Protein AF-F8KWS0-F1 (afdb_monomer_lite)

pLDDT: mean 73.49, std 13.15, range [35.06, 92.56]

Sequence (414 aa):
MTIKFDFSDGNFQSNLVKAAKDPKFVMTTKFGVRKKDGRLKGCIIYVLNLVLKPFRRSIASTNAEKSLATAQKTIESAREIFSDLQNFRNMHKILERTIFLARIDQAEKEKMMAILNSKIFPSEAFLEDAQENLKNLETINSIQPASELEKNEIKGKVANIFRFLDSIDSAIIHSHLNELAEAVGKYGSISMVNEVFKRINTEPSSKHFIFVKAAISGTFLSKNKEILNAIQQDVRSLANGEFLFHAAIVYIALENELDLSDDFFNFAFDFCKPTLQRDDNEVSGLFFLMDCPINKYSLAFAEKFLTRFPHLVNHPINHVHPILLAIANNSVALIELFLEKGANPNIQIPKLKLIQLVLKDPLLYPIAERLIKADTSKQTWLDAGLIEVSEKETISLEKVLERFKATYPLPASI

Structure (mmCIF, N/CA/C/O backbone):
data_AF-F8KWS0-F1
#
_entry.id   AF-F8KWS0-F1
#
loop_
_atom_site.group_PDB
_atom_site.id
_atom_site.type_symbol
_atom_site.label_atom_id
_atom_site.label_alt_id
_atom_site.label_comp_id
_atom_site.label_asym_id
_atom_site.label_entity_id
_atom_site.label_seq_id
_atom_site.pdbx_PDB_ins_code
_atom_site.Cartn_x
_atom_site.Cartn_y
_atom_site.Cartn_z
_atom_site.occupancy
_atom_site.B_iso_or_equiv
_atom_site.auth_seq_id
_atom_site.auth_comp_id
_atom_site.auth_asym_id
_atom_site.auth_atom_id
_atom_site.pdbx_PDB_model_num
ATOM 1 N N . MET A 1 1 ? 3.584 -13.992 39.689 1.00 39.75 1 MET A N 1
ATOM 2 C CA . MET A 1 1 ? 3.547 -13.120 40.882 1.00 39.75 1 MET A CA 1
ATOM 3 C C . MET A 1 1 ? 2.334 -12.216 40.749 1.00 39.75 1 MET A C 1
ATOM 5 O O . MET A 1 1 ? 2.262 -11.473 39.780 1.00 39.75 1 MET A O 1
ATOM 9 N N . THR A 1 2 ? 1.345 -12.374 41.624 1.00 46.41 2 THR A N 1
ATOM 10 C CA . THR A 1 2 ? 0.104 -11.588 41.604 1.00 46.41 2 THR A CA 1
ATOM 11 C C . THR A 1 2 ? 0.316 -10.349 42.458 1.00 46.41 2 THR A C 1
ATOM 13 O O . THR A 1 2 ? 0.573 -10.487 43.655 1.00 46.41 2 THR A O 1
ATOM 16 N N . ILE A 1 3 ? 0.248 -9.162 41.861 1.00 44.44 3 ILE A N 1
ATOM 17 C CA . ILE A 1 3 ? 0.405 -7.912 42.606 1.00 44.44 3 ILE A CA 1
ATOM 18 C C . ILE A 1 3 ? -0.952 -7.582 43.226 1.00 44.44 3 ILE A C 1
ATOM 20 O O . ILE A 1 3 ? -1.945 -7.373 42.528 1.00 44.44 3 ILE A O 1
ATOM 24 N N . LYS A 1 4 ? -1.001 -7.619 44.561 1.00 55.81 4 LYS A N 1
ATOM 25 C CA . LYS A 1 4 ? -2.173 -7.225 45.343 1.00 55.81 4 LYS A CA 1
ATOM 26 C C . LYS A 1 4 ? -2.039 -5.744 45.661 1.00 55.81 4 LYS A C 1
ATOM 28 O O . LYS A 1 4 ? -1.071 -5.357 46.307 1.00 55.81 4 LYS A O 1
ATOM 33 N N . PHE A 1 5 ? -3.004 -4.938 45.234 1.00 51.19 5 PHE A N 1
ATOM 34 C CA . PHE A 1 5 ? -3.096 -3.560 45.701 1.00 51.19 5 PHE A CA 1
ATOM 35 C C . PHE A 1 5 ? -3.988 -3.515 46.926 1.00 51.19 5 PHE A C 1
ATOM 37 O O . PHE A 1 5 ? -5.173 -3.851 46.848 1.00 51.19 5 PHE A O 1
ATOM 44 N N . ASP A 1 6 ? -3.406 -3.094 48.043 1.00 55.34 6 ASP A N 1
ATOM 45 C CA . ASP A 1 6 ? -4.188 -2.684 49.191 1.00 55.34 6 ASP A CA 1
ATOM 46 C C . ASP A 1 6 ? -4.598 -1.223 49.005 1.00 55.34 6 ASP A C 1
ATOM 48 O O . ASP A 1 6 ? -3.774 -0.310 49.031 1.00 55.34 6 ASP A O 1
ATOM 52 N N . PHE A 1 7 ? -5.889 -0.994 48.776 1.00 54.22 7 PHE A N 1
ATOM 53 C CA . PHE A 1 7 ? -6.419 0.362 48.693 1.00 54.22 7 PHE A CA 1
ATOM 54 C C . PHE A 1 7 ? -6.495 1.038 50.075 1.00 54.22 7 PHE A C 1
ATOM 56 O O . PHE A 1 7 ? -6.876 2.210 50.126 1.00 54.22 7 PHE A O 1
ATOM 63 N N . SER A 1 8 ? -6.139 0.349 51.172 1.00 49.31 8 SER A N 1
ATOM 64 C CA . SER A 1 8 ? -6.028 0.951 52.506 1.00 49.31 8 SER A CA 1
ATOM 65 C C . SER A 1 8 ? -4.763 1.783 52.709 1.00 49.31 8 SER A C 1
ATOM 67 O O . SER A 1 8 ? -4.773 2.677 53.550 1.00 49.31 8 SER A O 1
ATOM 69 N N . ASP A 1 9 ? -3.704 1.539 51.931 1.00 47.25 9 ASP A N 1
ATOM 70 C CA . ASP A 1 9 ? -2.414 2.211 52.102 1.00 47.25 9 ASP A CA 1
ATOM 71 C C . ASP A 1 9 ? -2.195 3.266 51.000 1.00 47.25 9 ASP A C 1
ATOM 73 O O . ASP A 1 9 ? -1.963 2.945 49.835 1.00 47.25 9 ASP A O 1
ATOM 77 N N . GLY A 1 10 ? -2.269 4.554 51.361 1.00 55.09 10 GLY A N 1
ATOM 78 C CA . GLY A 1 10 ? -1.884 5.688 50.500 1.00 55.09 10 GLY A CA 1
ATOM 79 C C . GLY A 1 10 ? -3.015 6.432 49.764 1.00 55.09 10 GLY A C 1
ATOM 80 O O . GLY A 1 10 ? -4.208 6.193 49.976 1.00 55.09 10 GLY A O 1
ATOM 81 N N . ASN A 1 11 ? -2.621 7.391 48.905 1.00 66.19 11 ASN A N 1
ATOM 82 C CA . ASN A 1 11 ? -3.540 8.192 48.085 1.00 66.19 11 ASN A CA 1
ATOM 83 C C . ASN A 1 11 ? -4.270 7.284 47.080 1.00 66.19 11 ASN A C 1
ATOM 85 O O . ASN A 1 11 ? -3.658 6.683 46.195 1.00 66.19 11 ASN A O 1
ATOM 89 N N . PHE A 1 12 ? -5.595 7.226 47.209 1.00 62.91 12 PHE A N 1
ATOM 90 C CA . PHE A 1 12 ? -6.487 6.412 46.392 1.00 62.91 12 PHE A CA 1
ATOM 91 C C . PHE A 1 12 ? -6.270 6.579 44.884 1.00 62.91 12 PHE A C 1
ATOM 93 O O . PHE A 1 12 ? -6.216 5.580 44.170 1.00 62.91 12 PHE A O 1
ATOM 100 N N . GLN A 1 13 ? -6.094 7.817 44.414 1.00 61.47 13 GLN A N 1
ATOM 101 C CA . GLN A 1 13 ? -5.869 8.105 42.996 1.00 61.47 13 GLN A CA 1
ATOM 102 C C . GLN A 1 13 ? -4.570 7.460 42.502 1.00 61.47 13 GLN A C 1
ATOM 104 O O . GLN A 1 13 ? -4.544 6.840 41.442 1.00 61.47 13 GLN A O 1
ATOM 109 N N . SER A 1 14 ? -3.505 7.512 43.310 1.00 67.69 14 SER A N 1
ATOM 110 C CA . SER A 1 14 ? -2.227 6.865 42.987 1.00 67.69 14 SER A CA 1
ATOM 111 C C . SER A 1 14 ? -2.377 5.346 42.872 1.00 67.69 14 SER A C 1
ATOM 113 O O . SER A 1 14 ? -1.859 4.743 41.933 1.00 67.69 14 SER A O 1
ATOM 115 N N . ASN A 1 15 ? -3.136 4.724 43.777 1.00 67.06 15 ASN A N 1
ATOM 116 C CA . ASN A 1 15 ? -3.385 3.282 43.739 1.00 67.06 15 ASN A CA 1
ATOM 117 C C . ASN A 1 15 ? -4.252 2.872 42.543 1.00 67.06 15 ASN A C 1
ATOM 119 O O . ASN A 1 15 ? -3.984 1.842 41.929 1.00 67.06 15 ASN A O 1
ATOM 123 N N . LEU A 1 16 ? -5.231 3.696 42.159 1.00 66.56 16 LEU A N 1
ATOM 124 C CA . LEU A 1 16 ? -6.036 3.491 40.952 1.00 66.56 16 LEU A CA 1
ATOM 125 C C . LEU A 1 16 ? -5.201 3.575 39.680 1.00 66.56 16 LEU A C 1
ATOM 127 O O . LEU A 1 16 ? -5.301 2.694 38.832 1.00 66.56 16 LEU A O 1
ATOM 131 N N . VAL A 1 17 ? -4.339 4.588 39.568 1.00 68.19 17 VAL A N 1
ATOM 132 C CA . VAL A 1 17 ? -3.421 4.739 38.432 1.00 68.19 17 VAL A CA 1
ATOM 133 C C . VAL A 1 17 ? -2.466 3.549 38.351 1.00 68.19 17 VAL A C 1
ATOM 135 O O . VAL A 1 17 ? -2.273 2.991 37.273 1.00 68.19 17 VAL A O 1
ATOM 138 N N . LYS A 1 18 ? -1.880 3.124 39.478 1.00 72.56 18 LYS A N 1
ATOM 139 C CA . LYS A 1 18 ? -0.972 1.969 39.507 1.00 72.56 18 LYS A CA 1
ATOM 140 C C . LYS A 1 18 ? -1.689 0.675 39.111 1.00 72.56 18 LYS A C 1
ATOM 142 O O . LYS A 1 18 ? -1.186 -0.044 38.253 1.00 72.56 18 LYS A O 1
ATOM 147 N N . ALA A 1 19 ? -2.878 0.417 39.656 1.00 69.38 19 ALA A N 1
ATOM 148 C CA . ALA A 1 19 ? -3.683 -0.753 39.303 1.00 69.38 19 ALA A CA 1
ATOM 149 C C . ALA A 1 19 ? -4.109 -0.746 37.823 1.00 69.38 19 ALA A C 1
ATOM 151 O O . ALA A 1 19 ? -4.047 -1.776 37.154 1.00 69.38 19 ALA A O 1
ATOM 152 N N . ALA A 1 20 ? -4.476 0.420 37.282 1.00 65.06 20 ALA A N 1
ATOM 153 C CA . ALA A 1 20 ? -4.822 0.582 35.871 1.00 65.06 20 ALA A CA 1
ATOM 154 C C . ALA A 1 20 ? -3.616 0.435 34.925 1.00 65.06 20 ALA A C 1
ATOM 156 O O . ALA A 1 20 ? -3.796 0.099 33.756 1.00 65.06 20 ALA A O 1
ATOM 157 N N . LYS A 1 21 ? -2.381 0.645 35.399 1.00 71.94 21 LYS A N 1
ATOM 158 C CA . LYS A 1 21 ? -1.151 0.464 34.608 1.00 71.94 21 LYS A CA 1
ATOM 159 C C . LYS A 1 21 ? -0.569 -0.947 34.704 1.00 71.94 21 LYS A C 1
ATOM 161 O O . LYS A 1 21 ? 0.010 -1.413 33.733 1.00 71.94 21 LYS A O 1
ATOM 166 N N . ASP A 1 22 ? -0.787 -1.665 35.802 1.00 71.81 22 ASP A N 1
ATOM 167 C CA . ASP A 1 22 ? -0.171 -2.977 36.044 1.00 71.81 22 ASP A CA 1
ATOM 168 C C . ASP A 1 22 ? -0.912 -4.141 35.339 1.00 71.81 22 ASP A C 1
ATOM 170 O O . ASP A 1 22 ? -2.050 -4.459 35.701 1.00 71.81 22 ASP A O 1
ATOM 174 N N . PRO A 1 23 ? -0.295 -4.824 34.353 1.00 62.66 23 PRO A N 1
ATOM 175 C CA . PRO A 1 23 ? -0.934 -5.916 33.616 1.00 62.66 23 PRO A CA 1
ATOM 176 C C . PRO A 1 23 ? -1.121 -7.196 34.448 1.00 62.66 23 PRO A C 1
ATOM 178 O O . PRO A 1 23 ? -1.892 -8.069 34.057 1.00 62.66 23 PRO A O 1
ATOM 181 N N . LYS A 1 24 ? -0.438 -7.333 35.594 1.00 63.56 24 LYS A N 1
ATOM 182 C CA . LYS A 1 24 ? -0.558 -8.481 36.515 1.00 63.56 24 LYS A CA 1
ATOM 183 C C . LYS A 1 24 ? -1.532 -8.212 37.660 1.00 63.56 24 LYS A C 1
ATOM 185 O O . LYS A 1 24 ? -1.601 -9.001 38.611 1.00 63.56 24 LYS A O 1
ATOM 190 N N . PHE A 1 25 ? -2.269 -7.108 37.580 1.00 62.12 25 PHE A N 1
ATOM 191 C CA . PHE A 1 25 ? -3.266 -6.746 38.565 1.00 62.12 25 PHE A CA 1
ATOM 192 C C . PHE A 1 25 ? -4.362 -7.813 38.654 1.00 62.12 25 PHE A C 1
ATOM 194 O O . PHE A 1 25 ? -5.034 -8.125 37.672 1.00 62.12 25 PHE A O 1
ATOM 201 N N . VAL A 1 26 ? -4.576 -8.344 39.858 1.00 54.28 26 VAL A N 1
ATOM 202 C CA . VAL A 1 26 ? -5.735 -9.187 40.166 1.00 54.28 26 VAL A CA 1
ATOM 203 C C . VAL A 1 26 ? -6.383 -8.653 41.429 1.00 54.28 26 VAL A C 1
ATOM 205 O O . VAL A 1 26 ? -5.780 -8.639 42.504 1.00 54.28 26 VAL A O 1
ATOM 208 N N . MET A 1 27 ? -7.643 -8.248 41.310 1.00 55.47 27 MET A N 1
ATOM 209 C CA . MET A 1 27 ? -8.421 -7.788 42.450 1.00 55.47 27 MET A CA 1
ATOM 210 C C . MET A 1 27 ? -8.793 -8.977 43.346 1.00 55.47 27 MET A C 1
ATOM 212 O O . MET A 1 27 ? -9.527 -9.878 42.940 1.00 55.47 27 MET A O 1
ATOM 216 N N . THR A 1 28 ? -8.300 -9.005 44.586 1.00 49.47 28 THR A N 1
ATOM 217 C CA . THR A 1 28 ? -8.703 -10.034 45.552 1.00 49.47 28 THR A CA 1
ATOM 218 C C . THR A 1 28 ? -10.076 -9.706 46.132 1.00 49.47 28 THR A C 1
ATOM 220 O O . THR A 1 28 ? -10.296 -8.622 46.656 1.00 49.47 28 THR A O 1
ATOM 223 N N . THR A 1 29 ? -10.995 -10.667 46.100 1.00 42.94 29 THR A N 1
ATOM 224 C CA . THR A 1 29 ? -12.416 -10.545 46.484 1.00 42.94 29 THR A CA 1
ATOM 225 C C . THR A 1 29 ? -12.699 -10.263 47.970 1.00 42.94 29 THR A C 1
ATOM 227 O O . THR A 1 29 ? -13.866 -10.212 48.368 1.00 42.94 29 THR A O 1
ATOM 230 N N . LYS A 1 30 ? -11.670 -10.067 48.803 1.00 43.44 30 LYS A N 1
ATOM 231 C CA . LYS A 1 30 ? -11.797 -9.774 50.237 1.00 43.44 30 LYS A CA 1
ATOM 232 C C . LYS A 1 30 ? -11.546 -8.289 50.497 1.00 43.44 30 LYS A C 1
ATOM 234 O O . LYS A 1 30 ? -10.425 -7.901 50.795 1.00 43.44 30 LYS A O 1
ATOM 239 N N . PHE A 1 31 ? -12.594 -7.474 50.423 1.00 46.91 31 PHE A N 1
ATOM 240 C CA . PHE A 1 31 ? -12.543 -6.103 50.930 1.00 46.91 31 PHE A CA 1
ATOM 241 C C . PHE A 1 31 ? -13.192 -6.048 52.312 1.00 46.91 31 PHE A C 1
ATOM 243 O O . PHE A 1 31 ? -14.412 -6.119 52.434 1.00 46.91 31 PHE A O 1
ATOM 250 N N . GLY A 1 32 ? -12.374 -5.919 53.356 1.00 40.12 32 GLY A N 1
ATOM 251 C CA . GLY A 1 32 ? -12.824 -5.337 54.615 1.00 40.12 32 GLY A CA 1
ATOM 252 C C . GLY A 1 32 ? -12.691 -3.823 54.496 1.00 40.12 32 GLY A C 1
ATOM 253 O O . GLY A 1 32 ? -11.576 -3.314 54.476 1.00 40.12 32 GLY A O 1
ATOM 254 N N . VAL A 1 33 ? -13.801 -3.096 54.378 1.00 39.25 33 VAL A N 1
ATOM 255 C CA . VAL A 1 33 ? -13.765 -1.627 54.370 1.00 39.25 33 VAL A CA 1
ATOM 256 C C . VAL A 1 33 ? -13.488 -1.165 55.802 1.00 39.25 33 VAL A C 1
ATOM 258 O O . VAL A 1 33 ? -14.366 -1.246 56.662 1.00 39.25 33 VAL A O 1
ATOM 261 N N . ARG A 1 34 ? -12.267 -0.706 56.103 1.00 40.97 34 ARG A N 1
ATOM 262 C CA . ARG A 1 34 ? -12.019 0.001 57.369 1.00 40.97 34 ARG A CA 1
ATOM 263 C C . ARG A 1 34 ? -12.693 1.374 57.283 1.00 40.97 34 ARG A C 1
ATOM 265 O O . ARG A 1 34 ? -12.481 2.109 56.327 1.00 40.97 34 ARG A O 1
ATOM 272 N N . LYS A 1 35 ? -13.476 1.729 58.310 1.00 42.03 35 LYS A N 1
ATOM 273 C CA . LYS A 1 35 ? -14.303 2.954 58.436 1.00 42.03 35 LYS A CA 1
ATOM 274 C C . LYS A 1 35 ? -13.626 4.295 58.086 1.00 42.03 35 LYS A C 1
ATOM 276 O O . LYS A 1 35 ? -14.334 5.284 57.950 1.00 42.03 35 LYS A O 1
ATOM 281 N N . LYS A 1 36 ? -12.293 4.363 58.009 1.00 40.06 36 LYS A N 1
ATOM 282 C CA . LYS A 1 36 ? -11.539 5.620 57.848 1.00 40.06 36 LYS A CA 1
ATOM 283 C C . LYS A 1 36 ? -11.344 6.076 56.402 1.00 40.06 36 LYS A C 1
ATOM 285 O O . LYS A 1 36 ? -10.865 7.180 56.184 1.00 40.06 36 LYS A O 1
ATOM 290 N N . ASP A 1 37 ? -11.744 5.263 55.436 1.00 44.34 37 ASP A N 1
ATOM 291 C CA . ASP A 1 37 ? -11.490 5.505 54.025 1.00 44.34 37 ASP A CA 1
ATOM 292 C C . ASP A 1 37 ? -12.784 5.905 53.300 1.00 44.34 37 ASP A C 1
ATOM 294 O O . ASP A 1 37 ? -13.729 5.125 53.214 1.00 44.34 37 ASP A O 1
ATOM 298 N N . GLY A 1 38 ? -12.830 7.166 52.852 1.00 54.12 38 GLY A N 1
ATOM 299 C CA . GLY A 1 38 ? -14.035 7.928 52.507 1.00 54.12 38 GLY A CA 1
ATOM 300 C C . GLY A 1 38 ? -14.996 7.327 51.470 1.00 54.12 38 GLY A C 1
ATOM 301 O O . GLY A 1 38 ? -14.685 6.383 50.746 1.00 54.12 38 GLY A O 1
ATOM 302 N N . ARG A 1 39 ? -16.183 7.950 51.384 1.00 53.41 39 ARG A N 1
ATOM 303 C CA . ARG A 1 39 ? -17.360 7.629 50.538 1.00 53.41 39 ARG A CA 1
ATOM 304 C C . ARG A 1 39 ? -17.020 7.103 49.130 1.00 53.41 39 ARG A C 1
ATOM 306 O O . ARG A 1 39 ? -17.684 6.197 48.637 1.00 53.41 39 ARG A O 1
ATOM 313 N N . LEU A 1 40 ? -15.949 7.623 48.534 1.00 52.09 40 LEU A N 1
ATOM 314 C CA . LEU A 1 40 ? -15.402 7.277 47.221 1.00 52.09 40 LEU A CA 1
ATOM 315 C C . LEU A 1 40 ? -14.832 5.843 47.142 1.00 52.09 40 LEU A C 1
ATOM 317 O O . LEU A 1 40 ? -15.242 5.073 46.273 1.00 52.09 40 LEU A O 1
ATOM 321 N N . LYS A 1 41 ? -13.996 5.423 48.105 1.00 54.31 41 LYS A N 1
ATOM 322 C CA . LYS A 1 41 ? -13.484 4.038 48.211 1.00 54.31 41 LYS A CA 1
ATOM 323 C C . LYS A 1 41 ? -14.633 3.037 48.403 1.00 54.31 41 LYS A C 1
ATOM 325 O O . LYS A 1 41 ? -14.653 1.986 47.764 1.00 54.31 41 LYS A O 1
ATOM 330 N N . GLY A 1 42 ? -15.617 3.394 49.232 1.00 57.03 42 GLY A N 1
ATOM 331 C CA . GLY A 1 42 ? -16.811 2.582 49.488 1.00 57.03 42 GLY A CA 1
ATOM 332 C C . GLY A 1 42 ? -17.683 2.379 48.246 1.00 57.03 42 GLY A C 1
ATOM 333 O O . GLY A 1 42 ? -18.050 1.244 47.949 1.00 57.03 42 GLY A O 1
ATOM 334 N N . CYS A 1 43 ? -17.962 3.444 47.486 1.00 57.84 43 CYS A N 1
ATOM 335 C CA . CYS A 1 43 ? -18.775 3.360 46.267 1.00 57.84 43 CYS A CA 1
ATOM 336 C C . CYS A 1 43 ? -18.096 2.523 45.180 1.00 57.84 43 CYS A C 1
ATOM 338 O O . CYS A 1 43 ? -18.751 1.706 44.543 1.00 57.84 43 CYS A O 1
ATOM 340 N N . ILE A 1 44 ? -16.782 2.663 45.002 1.00 56.22 44 ILE A N 1
ATOM 341 C CA . ILE A 1 44 ? -16.039 1.959 43.948 1.00 56.22 44 ILE A CA 1
ATOM 342 C C . ILE A 1 44 ? -15.927 0.468 44.265 1.00 56.22 44 ILE A C 1
ATOM 344 O O . ILE A 1 44 ? -16.251 -0.367 43.423 1.00 56.22 44 ILE A O 1
ATOM 348 N N . ILE A 1 45 ? -15.577 0.116 45.506 1.00 58.31 45 ILE A N 1
ATOM 349 C CA . ILE A 1 45 ? -15.586 -1.277 45.976 1.00 58.31 45 ILE A CA 1
ATOM 350 C C . ILE A 1 45 ? -16.996 -1.873 45.878 1.00 58.31 45 ILE A C 1
ATOM 352 O O . ILE A 1 45 ? -17.140 -3.048 45.550 1.00 58.31 45 ILE A O 1
ATOM 356 N N . TYR A 1 46 ? -18.041 -1.086 46.139 1.00 63.34 46 TYR A N 1
ATOM 357 C CA . TYR A 1 46 ? -19.429 -1.525 46.016 1.00 63.34 46 TYR A CA 1
ATOM 358 C C . TYR A 1 46 ? -19.831 -1.777 44.557 1.00 63.34 46 TYR A C 1
ATOM 360 O O . TYR A 1 46 ? -20.344 -2.852 44.262 1.00 63.34 46 TYR A O 1
ATOM 368 N N . VAL A 1 47 ? -19.516 -0.862 43.638 1.00 61.72 47 VAL A N 1
ATOM 369 C CA . VAL A 1 47 ? -19.706 -1.014 42.185 1.00 61.72 47 VAL A CA 1
ATOM 370 C C . VAL A 1 47 ? -18.963 -2.247 41.674 1.00 61.72 47 VAL A C 1
ATOM 372 O O . VAL A 1 47 ? -19.576 -3.116 41.064 1.00 61.72 47 VAL A O 1
ATOM 375 N N . LEU A 1 48 ? -17.679 -2.394 42.004 1.00 60.25 48 LEU A N 1
ATOM 376 C CA . LEU A 1 48 ? -16.863 -3.556 41.637 1.00 60.25 48 LEU A CA 1
ATOM 377 C C . LEU A 1 48 ? -17.438 -4.857 42.200 1.00 60.25 48 LEU A C 1
ATOM 379 O O . LEU A 1 48 ? -17.567 -5.849 41.486 1.00 60.25 48 LEU A O 1
ATOM 383 N N . ASN A 1 49 ? -17.826 -4.861 43.477 1.00 62.62 49 ASN A N 1
ATOM 384 C CA . ASN A 1 49 ? -18.452 -6.022 44.097 1.00 62.62 49 ASN A CA 1
ATOM 385 C C . ASN A 1 49 ? -19.787 -6.360 43.447 1.00 62.62 49 ASN A C 1
ATOM 387 O O . ASN A 1 49 ? -20.071 -7.543 43.350 1.00 62.62 49 ASN A O 1
ATOM 391 N N . LEU A 1 50 ? -20.579 -5.374 43.017 1.00 63.53 50 LEU A N 1
ATOM 392 C CA . LEU A 1 50 ? -21.839 -5.578 42.306 1.00 63.53 50 LEU A CA 1
ATOM 393 C C . LEU A 1 50 ? -21.610 -6.134 40.900 1.00 63.53 50 LEU A C 1
ATOM 395 O O . LEU A 1 50 ? -22.210 -7.151 40.568 1.00 63.53 50 LEU A O 1
ATOM 399 N N . VAL A 1 51 ? -20.710 -5.547 40.107 1.00 57.00 51 VAL A N 1
ATOM 400 C CA . VAL A 1 51 ? -20.380 -6.041 38.757 1.00 57.00 51 VAL A CA 1
ATOM 401 C C . VAL A 1 51 ? -19.857 -7.480 38.807 1.00 57.00 51 VAL A C 1
ATOM 403 O O . VAL A 1 51 ? -20.234 -8.312 37.987 1.00 57.00 51 VAL A O 1
ATOM 406 N N . LEU A 1 52 ? -19.039 -7.802 39.812 1.00 55.97 52 LEU A N 1
ATOM 407 C CA . LEU A 1 52 ? -18.419 -9.121 39.967 1.00 55.97 52 LEU A CA 1
ATOM 408 C C . LEU A 1 52 ? -19.266 -10.110 40.793 1.00 55.97 52 LEU A C 1
ATOM 410 O O . LEU A 1 52 ? -18.919 -11.290 40.867 1.00 55.97 52 LEU A O 1
ATOM 414 N N . LYS A 1 53 ? -20.358 -9.660 41.436 1.00 63.28 53 LYS A N 1
ATOM 415 C CA . LYS A 1 53 ? -21.199 -10.466 42.351 1.00 63.28 53 LYS A CA 1
ATOM 416 C C . LYS A 1 53 ? -21.800 -11.717 41.708 1.00 63.28 53 LYS A C 1
ATOM 418 O O . LYS A 1 53 ? -21.693 -12.771 42.334 1.00 63.28 53 LYS A O 1
ATOM 423 N N . PRO A 1 54 ? -22.406 -11.638 40.506 1.00 51.47 54 PRO A N 1
ATOM 424 C CA . PRO A 1 54 ? -23.061 -12.782 39.864 1.00 51.47 54 PRO A CA 1
ATOM 425 C C . PRO A 1 54 ? -22.117 -13.950 39.575 1.00 51.47 54 PRO A C 1
ATOM 427 O O . PRO A 1 54 ? -22.563 -15.072 39.382 1.00 51.47 54 PRO A O 1
ATOM 430 N N . PHE A 1 55 ? -20.813 -13.680 39.551 1.00 51.09 55 PHE A N 1
ATOM 431 C CA . PHE A 1 55 ? -19.803 -14.569 38.987 1.00 51.09 55 PHE A CA 1
ATOM 432 C C . PHE A 1 55 ? -18.831 -15.105 40.047 1.00 51.09 55 PHE A C 1
ATOM 434 O O . PHE A 1 55 ? -17.898 -15.853 39.745 1.00 51.09 55 PHE A O 1
ATOM 441 N N . ARG A 1 56 ? -19.048 -14.769 41.329 1.00 58.88 56 ARG A N 1
ATOM 442 C CA . ARG A 1 56 ? -18.416 -15.491 42.440 1.00 58.88 56 ARG A CA 1
ATOM 443 C C . ARG A 1 56 ? -19.095 -16.854 42.534 1.00 58.88 56 ARG A C 1
ATOM 445 O O . ARG A 1 56 ? -20.308 -16.910 42.700 1.00 58.88 56 ARG A O 1
ATOM 452 N N . ARG A 1 57 ? -18.299 -17.930 42.460 1.00 44.94 57 ARG A N 1
ATOM 453 C CA . ARG A 1 57 ? -18.683 -19.362 42.394 1.00 44.94 57 ARG A CA 1
ATOM 454 C C . ARG A 1 57 ? -19.633 -19.895 43.496 1.00 44.94 57 ARG A C 1
ATOM 456 O O . ARG A 1 57 ? -19.762 -21.101 43.641 1.00 44.94 57 ARG A O 1
ATOM 463 N N . SER A 1 58 ? -20.296 -19.049 44.282 1.00 40.78 58 SER A N 1
ATOM 464 C CA . SER A 1 58 ? -21.165 -19.446 45.393 1.00 40.78 58 SER A CA 1
ATOM 465 C C . SER A 1 58 ? -22.503 -18.696 45.485 1.00 40.78 58 SER A C 1
ATOM 467 O O . SER A 1 58 ? -23.187 -18.858 46.490 1.00 40.78 58 SER A O 1
ATOM 469 N N . ILE A 1 59 ? -22.892 -17.854 44.516 1.00 40.25 59 ILE A N 1
ATOM 470 C CA . ILE A 1 59 ? -24.169 -17.109 44.584 1.00 40.25 59 ILE A CA 1
ATOM 471 C C . ILE A 1 59 ? -24.963 -17.314 43.290 1.00 40.25 59 ILE A C 1
ATOM 473 O O . ILE A 1 59 ? -24.970 -16.475 42.395 1.00 40.25 59 ILE A O 1
ATOM 477 N N . ALA A 1 60 ? -25.646 -18.454 43.211 1.00 35.06 60 ALA A N 1
ATOM 478 C CA . ALA A 1 60 ? -26.387 -18.943 42.047 1.00 35.06 60 ALA A CA 1
ATOM 479 C C . ALA A 1 60 ? -27.675 -18.158 41.684 1.00 35.06 60 ALA A C 1
ATOM 481 O O . ALA A 1 60 ? -28.559 -18.715 41.045 1.00 35.06 60 ALA A O 1
ATOM 482 N N . SER A 1 61 ? -27.845 -16.893 42.090 1.00 41.44 61 SER A N 1
ATOM 483 C CA . SER A 1 61 ? -29.147 -16.208 41.933 1.00 41.44 61 SER A CA 1
ATOM 484 C C . SER A 1 61 ? -29.120 -14.719 41.588 1.00 41.44 61 SER A C 1
ATOM 486 O O . SER A 1 61 ? -30.176 -14.123 41.364 1.00 41.44 61 SER A O 1
ATOM 488 N N . THR A 1 62 ? -27.956 -14.072 41.511 1.00 51.69 62 THR A N 1
ATOM 489 C CA . THR A 1 62 ? -27.919 -12.638 41.183 1.00 51.69 62 THR A CA 1
ATOM 490 C C . THR A 1 62 ? -27.902 -12.417 39.676 1.00 51.69 62 THR A C 1
ATOM 492 O O . THR A 1 62 ? -26.870 -12.583 39.043 1.00 51.69 62 THR A O 1
ATOM 495 N N . ASN A 1 63 ? -29.036 -11.995 39.105 1.00 62.84 63 ASN A N 1
ATOM 496 C CA . ASN A 1 63 ? -29.118 -11.515 37.722 1.00 62.84 63 ASN A CA 1
ATOM 497 C C . ASN A 1 63 ? -28.051 -10.418 37.497 1.00 62.84 63 ASN A C 1
ATOM 499 O O . ASN A 1 63 ? -28.056 -9.386 38.183 1.00 62.84 63 ASN A O 1
ATOM 503 N N . ALA A 1 64 ? -27.132 -10.654 36.557 1.00 59.19 64 ALA A N 1
ATOM 504 C CA . ALA A 1 64 ? -26.055 -9.727 36.227 1.00 59.19 64 ALA A CA 1
ATOM 505 C C . ALA A 1 64 ? -26.583 -8.338 35.863 1.00 59.19 64 ALA A C 1
ATOM 507 O O . ALA A 1 64 ? -26.057 -7.339 36.345 1.00 59.19 64 ALA A O 1
ATOM 508 N N . GLU A 1 65 ? -27.698 -8.260 35.141 1.00 58.28 65 GLU A N 1
ATOM 509 C CA . GLU A 1 65 ? -28.330 -6.995 34.767 1.00 58.28 65 GLU A CA 1
ATOM 510 C C . GLU A 1 65 ? -28.822 -6.207 35.980 1.00 58.28 65 GLU A C 1
ATOM 512 O O . GLU A 1 65 ? -28.644 -4.994 36.025 1.00 58.28 65 GLU A O 1
ATOM 517 N N . LYS A 1 66 ? -29.378 -6.875 37.002 1.00 64.94 66 LYS A N 1
ATOM 518 C CA . LYS A 1 66 ? -29.783 -6.203 38.250 1.00 64.94 66 LYS A CA 1
ATOM 519 C C . LYS A 1 66 ? -28.573 -5.654 39.000 1.00 64.94 66 LYS A C 1
ATOM 521 O O . LYS A 1 66 ? -28.625 -4.545 39.532 1.00 64.94 66 LYS A O 1
ATOM 526 N N . SER A 1 67 ? -27.483 -6.417 39.037 1.00 63.03 67 SER A N 1
ATOM 527 C CA . SER A 1 67 ? -26.261 -5.992 39.727 1.00 63.03 67 SER A CA 1
ATOM 528 C C . SER A 1 67 ? -25.596 -4.813 39.007 1.00 63.03 67 SER A C 1
ATOM 530 O O . SER A 1 67 ? -25.157 -3.868 39.657 1.00 63.03 67 SER A O 1
ATOM 532 N N . LEU A 1 68 ? -25.631 -4.812 37.674 1.00 60.16 68 LEU A N 1
ATOM 533 C CA . LEU A 1 68 ? -25.133 -3.733 36.819 1.00 60.16 68 LEU A CA 1
ATOM 534 C C . LEU A 1 68 ? -26.021 -2.480 36.908 1.00 60.16 68 LEU A C 1
ATOM 536 O O . LEU A 1 68 ? -25.497 -1.385 37.070 1.00 60.16 68 LEU A O 1
ATOM 540 N N . ALA A 1 69 ? -27.350 -2.623 36.929 1.00 63.16 69 ALA A N 1
ATOM 541 C CA . ALA A 1 69 ? -28.271 -1.505 37.162 1.00 63.16 69 ALA A CA 1
ATOM 542 C C . ALA A 1 69 ? -28.090 -0.877 38.557 1.00 63.16 69 ALA A C 1
ATOM 544 O O . ALA A 1 69 ? -28.191 0.337 38.727 1.00 63.16 69 ALA A O 1
ATOM 545 N N . THR A 1 70 ? -27.784 -1.693 39.570 1.00 65.38 70 THR A N 1
ATOM 546 C CA . THR A 1 70 ? -27.470 -1.195 40.919 1.00 65.38 70 THR A CA 1
ATOM 547 C C . THR A 1 70 ? -26.120 -0.473 40.939 1.00 65.38 70 THR A C 1
ATOM 549 O O . THR A 1 70 ? -25.985 0.567 41.585 1.00 65.38 70 THR A O 1
ATOM 552 N N . ALA A 1 71 ? -25.129 -0.986 40.203 1.00 64.62 71 ALA A N 1
ATOM 553 C CA . ALA A 1 71 ? -23.833 -0.335 40.042 1.00 64.62 71 ALA A CA 1
ATOM 554 C C . ALA A 1 71 ? -23.980 1.030 39.354 1.00 64.62 71 ALA A C 1
ATOM 556 O O . ALA A 1 71 ? -23.470 2.020 39.870 1.00 64.62 71 ALA A O 1
ATOM 557 N N . GLN A 1 72 ? -24.758 1.102 38.272 1.00 64.94 72 GLN A N 1
ATOM 558 C CA . GLN A 1 72 ? -25.073 2.344 37.567 1.00 64.94 72 GLN A CA 1
ATOM 559 C C . GLN A 1 72 ? -25.726 3.380 38.494 1.00 64.94 72 GLN A C 1
ATOM 561 O O . GLN A 1 72 ? -25.199 4.479 38.638 1.00 64.94 72 GLN A O 1
ATOM 566 N N . LYS A 1 73 ? -26.790 3.011 39.223 1.00 67.12 73 LYS A N 1
ATOM 567 C CA . LYS A 1 73 ? -27.422 3.910 40.209 1.00 67.12 73 LYS A CA 1
ATOM 568 C C . LYS A 1 73 ? -26.445 4.392 41.280 1.00 67.12 73 LYS A C 1
ATOM 570 O O . LYS A 1 73 ? -26.538 5.525 41.741 1.00 67.12 73 LYS A O 1
ATOM 575 N N . THR A 1 74 ? -25.506 3.537 41.687 1.00 65.31 74 THR A N 1
ATOM 576 C CA . THR A 1 74 ? -24.474 3.913 42.663 1.00 65.31 74 THR A CA 1
ATOM 577 C C . THR A 1 74 ? -23.532 4.963 42.078 1.00 65.31 74 THR A C 1
ATOM 579 O O . THR A 1 74 ? -23.256 5.955 42.749 1.00 65.31 74 THR A O 1
ATOM 582 N N . ILE A 1 75 ? -23.075 4.778 40.837 1.00 63.28 75 ILE A N 1
ATOM 583 C CA . ILE A 1 75 ? -22.220 5.739 40.123 1.00 63.28 75 ILE A CA 1
ATOM 584 C C . ILE A 1 75 ? -22.942 7.078 39.970 1.00 63.28 75 ILE A C 1
ATOM 586 O O . ILE A 1 75 ? -22.391 8.113 40.339 1.00 63.28 75 ILE A O 1
ATOM 590 N N . GLU A 1 76 ? -24.199 7.051 39.523 1.00 64.56 76 GLU A N 1
ATOM 591 C CA . GLU A 1 76 ? -25.051 8.238 39.383 1.00 64.56 76 GLU A CA 1
ATOM 592 C C . GLU A 1 76 ? -25.233 8.967 40.726 1.00 64.56 76 GLU A C 1
ATOM 594 O O . GLU A 1 76 ? -25.084 10.186 40.797 1.00 64.56 76 GLU A O 1
ATOM 599 N N . SER A 1 77 ? -25.468 8.231 41.820 1.00 62.66 77 SER A N 1
ATOM 600 C CA . SER A 1 77 ? -25.619 8.798 43.174 1.00 62.66 77 SER A CA 1
ATOM 601 C C . SER A 1 77 ? -24.323 9.352 43.781 1.00 62.66 77 SER A C 1
ATOM 603 O O . SER A 1 77 ? -24.350 10.032 44.809 1.00 62.66 77 SER A O 1
ATOM 605 N N . ALA A 1 78 ? -23.185 9.051 43.160 1.00 63.19 78 ALA A N 1
ATOM 606 C CA . ALA A 1 78 ? -21.854 9.467 43.573 1.00 63.19 78 ALA A CA 1
ATOM 607 C C . ALA A 1 78 ? -21.200 10.356 42.501 1.00 63.19 78 ALA A C 1
ATOM 609 O O . ALA A 1 78 ? -19.983 10.371 42.373 1.00 63.19 78 ALA A O 1
ATOM 610 N N . ARG A 1 79 ? -21.979 11.111 41.720 1.00 61.19 79 ARG A N 1
ATOM 611 C CA . ARG A 1 79 ? -21.483 11.875 40.561 1.00 61.19 79 ARG A CA 1
ATOM 612 C C . ARG A 1 79 ? -20.271 12.777 40.858 1.00 61.19 79 ARG A C 1
ATOM 614 O O . ARG A 1 79 ? -19.356 12.817 40.051 1.00 61.19 79 ARG A O 1
ATOM 621 N N . GLU A 1 80 ? -20.208 13.404 42.036 1.00 58.28 80 GLU A N 1
ATOM 622 C CA . GLU A 1 80 ? -19.076 14.239 42.509 1.00 58.28 80 GLU A CA 1
ATOM 623 C C . GLU A 1 80 ? -17.759 13.465 42.711 1.00 58.28 80 GLU A C 1
ATOM 625 O O . GLU A 1 80 ? -16.672 14.027 42.701 1.00 58.28 80 GLU A O 1
ATOM 630 N N . ILE A 1 81 ? -17.853 12.156 42.930 1.00 55.53 81 ILE A N 1
ATOM 631 C CA . ILE A 1 81 ? -16.720 11.239 43.093 1.00 55.53 81 ILE A CA 1
ATOM 632 C C . ILE A 1 81 ? -16.201 10.785 41.719 1.00 55.53 81 ILE A C 1
ATOM 634 O O . ILE A 1 81 ? -15.009 10.539 41.537 1.00 55.53 81 ILE A O 1
ATOM 638 N N . PHE A 1 82 ? -17.114 10.679 40.757 1.00 56.41 82 PHE A N 1
ATOM 639 C CA . PHE A 1 82 ? -16.869 10.244 39.387 1.00 56.41 82 PHE A CA 1
ATOM 640 C C . PHE A 1 82 ? -16.709 11.419 38.404 1.00 56.41 82 PHE A C 1
ATOM 642 O O . PHE A 1 82 ? -16.593 11.183 37.206 1.00 56.41 82 PHE A O 1
ATOM 649 N N . SER A 1 83 ? -16.682 12.666 38.888 1.00 58.50 83 SER A N 1
ATOM 650 C CA . SER A 1 83 ? -16.509 13.867 38.060 1.00 58.50 83 SER A CA 1
ATOM 651 C C . SER A 1 83 ? -15.078 14.043 37.549 1.00 58.50 83 SER A C 1
ATOM 653 O O . SER A 1 83 ? -14.856 14.760 36.582 1.00 58.50 83 SER A O 1
ATOM 655 N N . ASP A 1 84 ? -14.101 13.388 38.184 1.00 67.50 84 ASP A N 1
ATOM 656 C CA . ASP A 1 84 ? -12.740 13.285 37.660 1.00 67.50 84 ASP A CA 1
ATOM 657 C C . ASP A 1 84 ? -12.674 12.162 36.614 1.00 67.50 84 ASP A C 1
ATOM 659 O O . ASP A 1 84 ? -12.635 10.964 36.940 1.00 67.50 84 ASP A O 1
ATOM 663 N N . LEU A 1 85 ? -12.630 12.585 35.350 1.00 64.69 85 LEU A N 1
ATOM 664 C CA . LEU A 1 85 ? -12.550 11.739 34.163 1.00 64.69 85 LEU A CA 1
ATOM 665 C C . LEU A 1 85 ? -11.397 10.725 34.240 1.00 64.69 85 LEU A C 1
ATOM 667 O O . LEU A 1 85 ? -11.534 9.585 33.790 1.00 64.69 85 LEU A O 1
ATOM 671 N N . GLN A 1 86 ? -10.271 11.078 34.863 1.00 68.06 86 GLN A N 1
ATOM 672 C CA . GLN A 1 86 ? -9.114 10.191 34.946 1.00 68.06 86 GLN A CA 1
ATOM 673 C C . GLN A 1 86 ? -9.345 9.036 35.925 1.00 68.06 86 GLN A C 1
ATOM 675 O O . GLN A 1 86 ? -8.976 7.892 35.638 1.00 68.06 86 GLN A O 1
ATOM 680 N N . ASN A 1 87 ? -9.991 9.292 37.065 1.00 66.38 87 ASN A N 1
ATOM 681 C CA . ASN A 1 87 ? -10.370 8.226 38.002 1.00 66.38 87 ASN A CA 1
ATOM 682 C C . ASN A 1 87 ? -11.376 7.276 37.359 1.00 66.38 87 ASN A C 1
ATOM 684 O O . ASN A 1 87 ? -11.285 6.057 37.524 1.00 66.38 87 ASN A O 1
ATOM 688 N N . PHE A 1 88 ? -12.282 7.841 36.571 1.00 69.62 88 PHE A N 1
ATOM 689 C CA . PHE A 1 88 ? -13.268 7.121 35.788 1.00 69.62 88 PHE A CA 1
ATOM 690 C C . PHE A 1 88 ? -12.634 6.161 34.771 1.00 69.62 88 PHE A C 1
ATOM 692 O O . PHE A 1 88 ? -12.898 4.956 34.801 1.00 69.62 88 PHE A O 1
ATOM 699 N N . ARG A 1 89 ? -11.711 6.676 33.947 1.00 69.94 89 ARG A N 1
ATOM 700 C CA . ARG A 1 89 ? -10.907 5.909 32.979 1.00 69.94 89 ARG A CA 1
ATOM 701 C C . ARG A 1 89 ? -10.139 4.772 33.659 1.00 69.94 89 ARG A C 1
ATOM 703 O O . ARG A 1 89 ? -10.161 3.631 33.198 1.00 69.94 89 ARG A O 1
ATOM 710 N N . ASN A 1 90 ? -9.495 5.056 34.792 1.00 71.94 90 ASN A N 1
ATOM 711 C CA . ASN A 1 90 ? -8.734 4.051 35.536 1.00 71.94 90 ASN A CA 1
ATOM 712 C C . ASN A 1 90 ? -9.637 2.921 36.071 1.00 71.94 90 ASN A C 1
ATOM 714 O O . ASN A 1 90 ? -9.239 1.757 36.047 1.00 71.94 90 ASN A O 1
ATOM 718 N N . MET A 1 91 ? -10.860 3.228 36.514 1.00 72.25 91 MET A N 1
ATOM 719 C CA . MET A 1 91 ? -11.822 2.210 36.956 1.00 72.25 91 MET A CA 1
ATOM 720 C C . MET A 1 91 ? -12.333 1.334 35.820 1.00 72.25 91 MET A C 1
ATOM 722 O O . MET A 1 91 ? -12.452 0.123 36.006 1.00 72.25 91 MET A O 1
ATOM 726 N N . HIS A 1 92 ? -12.612 1.926 34.657 1.00 74.19 92 HIS A N 1
ATOM 727 C CA . HIS A 1 92 ? -13.006 1.177 33.464 1.00 74.19 92 HIS A CA 1
ATOM 728 C C . HIS A 1 92 ? -11.929 0.158 33.080 1.00 74.19 92 HIS A C 1
ATOM 730 O O . HIS A 1 92 ? -12.217 -1.038 33.056 1.00 74.19 92 HIS A O 1
ATOM 736 N N . LYS A 1 93 ? -10.664 0.592 32.964 1.00 72.81 93 LYS A N 1
ATOM 737 C CA . LYS A 1 93 ? -9.523 -0.300 32.677 1.00 72.81 93 LYS A CA 1
ATOM 738 C C . LYS A 1 93 ? -9.394 -1.443 33.690 1.00 72.81 93 LYS A C 1
ATOM 740 O O . LYS A 1 93 ? -9.091 -2.579 33.322 1.00 72.81 93 LYS A O 1
ATOM 745 N N . ILE A 1 94 ? -9.624 -1.167 34.975 1.00 73.06 94 ILE A N 1
ATOM 746 C CA . ILE A 1 94 ? -9.608 -2.198 36.025 1.00 73.06 94 ILE A CA 1
ATOM 747 C C . ILE A 1 94 ? -10.746 -3.210 35.818 1.00 73.06 94 ILE A C 1
ATOM 749 O O . ILE A 1 94 ? -10.522 -4.417 35.949 1.00 73.06 94 ILE A O 1
ATOM 753 N N . LEU A 1 95 ? -11.954 -2.744 35.492 1.00 73.44 95 LEU A N 1
ATOM 754 C CA . LEU A 1 95 ? -13.121 -3.589 35.232 1.00 73.44 95 LEU A CA 1
ATOM 755 C C . LEU A 1 95 ? -12.930 -4.463 33.988 1.00 73.44 95 LEU A C 1
ATOM 757 O O . LEU A 1 95 ? -13.116 -5.675 34.088 1.00 73.44 95 LEU A O 1
ATOM 761 N N . GLU A 1 96 ? -12.484 -3.891 32.868 1.00 74.44 96 GLU A N 1
ATOM 762 C CA . GLU A 1 96 ? -12.178 -4.637 31.639 1.00 74.44 96 GLU A CA 1
ATOM 763 C C . GLU A 1 96 ? -11.156 -5.742 31.888 1.00 74.44 96 GLU A C 1
ATOM 765 O O . GLU A 1 96 ? -11.400 -6.904 31.565 1.00 74.44 96 GLU A O 1
ATOM 770 N N . ARG A 1 97 ? -10.027 -5.414 32.530 1.00 70.06 97 ARG A N 1
ATOM 771 C CA . ARG A 1 97 ? -8.993 -6.406 32.863 1.00 70.06 97 ARG A CA 1
ATOM 772 C C . ARG A 1 97 ? -9.535 -7.504 33.759 1.00 70.06 97 ARG A C 1
ATOM 774 O O . ARG A 1 97 ? -9.195 -8.670 33.580 1.00 70.06 97 ARG A O 1
ATOM 781 N N . THR A 1 98 ? -10.392 -7.150 34.712 1.00 68.75 98 THR A N 1
ATOM 782 C CA . THR A 1 98 ? -11.002 -8.138 35.602 1.00 68.75 98 THR A CA 1
ATOM 783 C C . THR A 1 98 ? -11.930 -9.082 34.834 1.00 68.75 98 THR A C 1
ATOM 785 O O . THR A 1 98 ? -11.879 -10.285 35.080 1.00 68.75 98 THR A O 1
ATOM 788 N N . ILE A 1 99 ? -12.722 -8.576 33.881 1.00 69.75 99 ILE A N 1
ATOM 789 C CA . ILE A 1 99 ? -13.556 -9.399 32.985 1.00 69.75 99 ILE A CA 1
ATOM 790 C C . ILE A 1 99 ? -12.672 -10.289 32.105 1.00 69.75 99 ILE A C 1
ATOM 792 O O . ILE A 1 99 ? -12.902 -11.493 32.002 1.00 69.75 99 ILE A O 1
ATOM 796 N N . PHE A 1 100 ? -11.613 -9.726 31.524 1.00 69.94 100 PHE A N 1
ATOM 797 C CA . PHE A 1 100 ? -10.690 -10.455 30.659 1.00 69.94 100 PHE A CA 1
ATOM 798 C C . PHE A 1 100 ? -9.995 -11.614 31.391 1.00 69.94 100 PHE A C 1
ATOM 800 O O . PHE A 1 100 ? -9.914 -12.726 30.862 1.00 69.94 100 PHE A O 1
ATOM 807 N N . LEU A 1 101 ? -9.550 -11.383 32.630 1.00 66.00 101 LEU A N 1
ATOM 808 C CA . LEU A 1 101 ? -8.894 -12.378 33.485 1.00 66.00 101 LEU A CA 1
ATOM 809 C C . LEU A 1 101 ? -9.877 -13.328 34.189 1.00 66.00 101 LEU A C 1
ATOM 811 O O . LEU A 1 101 ? -9.446 -14.306 34.812 1.00 66.00 101 LEU A O 1
ATOM 815 N N . ALA A 1 102 ? -11.185 -13.069 34.116 1.00 65.81 102 ALA A N 1
ATOM 816 C CA . ALA A 1 102 ? -12.186 -13.939 34.711 1.00 65.81 102 ALA A CA 1
ATOM 817 C C . ALA A 1 102 ? -12.183 -15.315 34.026 1.00 65.81 102 ALA A C 1
ATOM 819 O O . ALA A 1 102 ? -12.073 -15.446 32.804 1.00 65.81 102 ALA A O 1
ATOM 820 N N . ARG A 1 103 ? -12.324 -16.368 34.841 1.00 72.69 103 ARG A N 1
ATOM 821 C CA . ARG A 1 103 ? -12.442 -17.761 34.384 1.00 72.69 103 ARG A CA 1
ATOM 822 C C . ARG A 1 103 ? -13.891 -18.079 33.992 1.00 72.69 103 ARG A C 1
ATOM 824 O O . ARG A 1 103 ? -14.507 -18.947 34.609 1.00 72.69 103 ARG A O 1
ATOM 831 N N . ILE A 1 104 ? -14.405 -17.327 33.026 1.00 72.19 104 ILE A N 1
ATOM 832 C CA . ILE A 1 104 ? -15.721 -17.479 32.389 1.00 72.19 104 ILE A CA 1
ATOM 833 C C . ILE A 1 104 ? -15.527 -17.683 30.881 1.00 72.19 104 ILE A C 1
ATOM 835 O O . ILE A 1 104 ? -14.424 -17.442 30.372 1.00 72.19 104 ILE A O 1
ATOM 839 N N . ASP A 1 105 ? -16.557 -18.153 30.180 1.00 75.56 105 ASP A N 1
ATOM 840 C CA . ASP A 1 105 ? -16.472 -18.368 28.734 1.00 75.56 105 ASP A CA 1
ATOM 841 C C . ASP A 1 105 ? -16.418 -17.047 27.939 1.00 75.56 105 ASP A C 1
ATOM 843 O O . ASP A 1 105 ? -16.670 -15.959 28.459 1.00 75.56 105 ASP A O 1
ATOM 847 N N . GLN A 1 106 ? -16.015 -17.141 26.670 1.00 77.25 106 GLN A N 1
ATOM 848 C CA . GLN A 1 106 ? -15.781 -15.978 25.811 1.00 77.25 106 GLN A CA 1
ATOM 849 C C . GLN A 1 106 ? -17.072 -15.208 25.484 1.00 77.25 106 GLN A C 1
ATOM 851 O O . GLN A 1 106 ? -17.049 -13.977 25.453 1.00 77.25 106 GLN A O 1
ATOM 856 N N . ALA A 1 107 ? -18.198 -15.905 25.309 1.00 72.69 107 ALA A N 1
ATOM 857 C CA . ALA A 1 107 ? -19.481 -15.273 25.012 1.00 72.69 107 ALA A CA 1
ATOM 858 C C . ALA A 1 107 ? -19.981 -14.450 26.212 1.00 72.69 107 ALA A C 1
ATOM 860 O O . ALA A 1 107 ? -20.491 -13.337 26.054 1.00 72.69 107 ALA A O 1
ATOM 861 N N . GLU A 1 108 ? -19.776 -14.949 27.433 1.00 67.69 108 GLU A N 1
ATOM 862 C CA . GLU A 1 108 ? -20.048 -14.198 28.656 1.00 67.69 108 GLU A CA 1
ATOM 863 C C . GLU A 1 108 ? -19.138 -12.975 28.793 1.00 67.69 108 GLU A C 1
ATOM 865 O O . GLU A 1 108 ? -19.630 -11.901 29.147 1.00 67.69 108 GLU A O 1
ATOM 870 N N . LYS A 1 109 ? -17.842 -13.082 28.461 1.00 72.25 109 LYS A N 1
ATOM 871 C CA . LYS A 1 109 ? -16.934 -11.918 28.451 1.00 72.25 109 LYS A CA 1
ATOM 872 C C . LYS A 1 109 ? -17.424 -10.836 27.502 1.00 72.25 109 LYS A C 1
ATOM 874 O O . LYS A 1 109 ? -17.502 -9.677 27.901 1.00 72.25 109 LYS A O 1
ATOM 879 N N . GLU A 1 110 ? -17.794 -11.200 26.281 1.00 72.50 110 GLU A N 1
ATOM 880 C CA . GLU A 1 110 ? -18.308 -10.262 25.276 1.00 72.50 110 GLU A CA 1
ATOM 881 C C . GLU A 1 110 ? -19.594 -9.582 25.747 1.00 72.50 110 GLU A C 1
ATOM 883 O O . GLU A 1 110 ? -19.705 -8.353 25.691 1.00 72.50 110 GLU A O 1
ATOM 888 N N . LYS A 1 111 ? -20.525 -10.349 26.326 1.00 70.44 111 LYS A N 1
ATOM 889 C CA . LYS A 1 111 ? -21.746 -9.803 26.932 1.00 70.44 111 LYS A CA 1
ATOM 890 C C . LYS A 1 111 ? -21.432 -8.829 28.070 1.00 70.44 111 LYS A C 1
ATOM 892 O O . LYS A 1 111 ? -22.051 -7.769 28.161 1.00 70.44 111 LYS A O 1
ATOM 897 N N . MET A 1 112 ? -20.477 -9.155 28.940 1.00 67.38 112 MET A N 1
ATOM 898 C CA . MET A 1 112 ? -20.076 -8.282 30.049 1.00 67.38 112 MET A CA 1
ATOM 899 C C . MET A 1 112 ? -19.420 -6.998 29.556 1.00 67.38 112 MET A C 1
ATOM 901 O O . MET A 1 112 ? -19.759 -5.925 30.051 1.00 67.38 112 MET A O 1
ATOM 905 N N . MET A 1 113 ? -18.536 -7.097 28.566 1.00 72.81 113 MET A N 1
ATOM 906 C CA . MET A 1 113 ? -17.913 -5.939 27.934 1.00 72.81 113 MET A CA 1
ATOM 907 C C . MET A 1 113 ? -18.971 -5.043 27.299 1.00 72.81 113 MET A C 1
ATOM 909 O O . MET A 1 113 ? -18.953 -3.841 27.538 1.00 72.81 113 MET A O 1
ATOM 913 N N . ALA A 1 114 ? -19.954 -5.606 26.590 1.00 68.38 114 ALA A N 1
ATOM 914 C CA . ALA A 1 114 ? -21.058 -4.847 26.006 1.00 68.38 114 ALA A CA 1
ATOM 915 C C . ALA A 1 114 ? -21.886 -4.093 27.062 1.00 68.38 114 ALA A C 1
ATOM 917 O O . ALA A 1 114 ? -22.248 -2.932 26.855 1.00 68.38 114 ALA A O 1
ATOM 918 N N . ILE A 1 115 ? -22.165 -4.708 28.218 1.00 66.12 115 ILE A N 1
ATOM 919 C CA . ILE A 1 115 ? -22.932 -4.049 29.288 1.00 66.12 115 ILE A CA 1
ATOM 920 C C . ILE A 1 115 ? -22.098 -2.997 30.020 1.00 66.12 115 ILE A C 1
ATOM 922 O O . ILE A 1 115 ? -22.593 -1.894 30.258 1.00 66.12 115 ILE A O 1
ATOM 926 N N . LEU A 1 116 ? -20.848 -3.321 30.364 1.00 72.62 116 LEU A N 1
ATOM 927 C CA . LEU A 1 116 ? -19.897 -2.382 30.960 1.00 72.62 116 LEU A CA 1
ATOM 928 C C . LEU A 1 116 ? -19.841 -1.111 30.112 1.00 72.62 116 LEU A C 1
ATOM 930 O O . LEU A 1 116 ? -20.030 -0.009 30.613 1.00 72.62 116 LEU A O 1
ATOM 934 N N . ASN A 1 117 ? -19.706 -1.303 28.807 1.00 68.94 117 ASN A N 1
ATOM 935 C CA . ASN A 1 117 ? -19.640 -0.249 27.821 1.00 68.94 117 ASN A CA 1
ATOM 936 C C . ASN A 1 117 ? -20.945 0.551 27.689 1.00 68.94 117 ASN A C 1
ATOM 938 O O . ASN A 1 117 ? -20.871 1.769 27.545 1.00 68.94 117 ASN A O 1
ATOM 942 N N . SER A 1 118 ? -22.120 -0.081 27.722 1.00 64.19 118 SER A N 1
ATOM 943 C CA . SER A 1 118 ? -23.402 0.582 27.416 1.00 64.19 118 SER A CA 1
ATOM 944 C C . SER A 1 118 ? -24.157 1.167 28.613 1.00 64.19 118 SER A C 1
ATOM 946 O O . SER A 1 118 ? -24.951 2.081 28.411 1.00 64.19 118 SER A O 1
ATOM 948 N N . LYS A 1 119 ? -23.968 0.648 29.835 1.00 61.66 119 LYS A N 1
ATOM 949 C CA . LYS A 1 119 ? -24.823 0.997 30.992 1.00 61.66 119 LYS A CA 1
ATOM 950 C C . LYS A 1 119 ? -24.099 1.663 32.154 1.00 61.66 119 LYS A C 1
ATOM 952 O O . LYS A 1 119 ? -24.720 2.376 32.926 1.00 61.66 119 LYS A O 1
ATOM 957 N N . ILE A 1 120 ? -22.807 1.414 32.334 1.00 59.06 120 ILE A N 1
ATOM 958 C CA . ILE A 1 120 ? -22.097 1.863 33.544 1.00 59.06 120 ILE A CA 1
ATOM 959 C C . ILE A 1 120 ? -21.498 3.262 33.374 1.00 59.06 120 ILE A C 1
ATOM 961 O O . ILE A 1 120 ? -21.203 3.933 34.364 1.00 59.06 120 ILE A O 1
ATOM 965 N N . PHE A 1 121 ? -21.357 3.731 32.138 1.00 61.00 121 PHE A N 1
ATOM 966 C CA . PHE A 1 121 ? -20.557 4.903 31.838 1.00 61.00 121 PHE A CA 1
ATOM 967 C C . PHE A 1 121 ? -21.334 5.964 31.048 1.00 61.00 121 PHE A C 1
ATOM 969 O O . PHE A 1 121 ? -22.006 5.609 30.079 1.00 61.00 121 PHE A O 1
ATOM 976 N N . PRO A 1 122 ? -21.257 7.255 31.440 1.00 55.50 122 PRO A N 1
ATOM 977 C CA . PRO A 1 122 ? -21.862 8.335 30.686 1.00 55.50 122 PRO A CA 1
ATOM 978 C C . PRO A 1 122 ? -21.168 8.421 29.331 1.00 55.50 122 PRO A C 1
ATOM 980 O O . PRO A 1 122 ? -19.938 8.463 29.245 1.00 55.50 122 PRO A O 1
ATOM 983 N N . SER A 1 123 ? -21.976 8.444 28.276 1.00 63.47 123 SER A N 1
ATOM 984 C CA . SER A 1 123 ? -21.528 8.601 26.893 1.00 63.47 123 SER A CA 1
ATOM 985 C C . SER A 1 123 ? -20.605 9.806 26.712 1.00 63.47 123 SER A C 1
ATOM 987 O O . SER A 1 123 ? -19.702 9.737 25.893 1.00 63.47 123 SER A O 1
ATOM 989 N N . GLU A 1 124 ? -20.785 10.866 27.506 1.00 69.50 124 GLU A N 1
ATOM 990 C CA . GLU A 1 124 ? -20.010 12.114 27.445 1.00 69.50 124 GLU A CA 1
ATOM 991 C C . GLU A 1 124 ? -18.511 11.911 27.722 1.00 69.50 124 GLU A C 1
ATOM 993 O O . GLU A 1 124 ? -17.685 12.367 26.945 1.00 69.50 124 GLU A O 1
ATOM 998 N N . ALA A 1 125 ? -18.140 11.152 28.757 1.00 68.06 125 ALA A N 1
ATOM 999 C CA . ALA A 1 125 ? -16.739 10.914 29.123 1.00 68.06 125 ALA A CA 1
ATOM 1000 C C . ALA A 1 125 ? -15.962 10.128 28.050 1.00 68.06 125 ALA A C 1
ATOM 1002 O O . ALA A 1 125 ? -14.795 10.399 27.762 1.00 68.06 125 ALA A O 1
ATOM 1003 N N . PHE A 1 126 ? -16.615 9.123 27.465 1.00 74.38 126 PHE A N 1
ATOM 1004 C CA . PHE A 1 126 ? -16.036 8.338 26.378 1.00 74.38 126 PHE A CA 1
ATOM 1005 C C . PHE A 1 126 ? -16.064 9.085 25.051 1.00 74.38 126 PHE A C 1
ATOM 1007 O O . PHE A 1 126 ? -15.177 8.865 24.233 1.00 74.38 126 PHE A O 1
ATOM 1014 N N . LEU A 1 127 ? -17.039 9.974 24.859 1.00 78.88 127 LEU A N 1
ATOM 1015 C CA . LEU A 1 127 ? -17.088 10.883 23.726 1.00 78.88 127 LEU A CA 1
ATOM 1016 C C . LEU A 1 127 ? -15.940 11.895 23.785 1.00 78.88 127 LEU A C 1
ATOM 1018 O O . LEU A 1 127 ? -15.262 12.071 22.781 1.00 78.88 127 LEU A O 1
ATOM 1022 N N . GLU A 1 128 ? -15.667 12.500 24.942 1.00 83.31 128 GLU A N 1
ATOM 1023 C CA . GLU A 1 128 ? -14.507 13.382 25.135 1.00 83.31 128 GLU A CA 1
ATOM 1024 C C . GLU A 1 128 ? -13.193 12.640 24.861 1.00 83.31 128 GLU A C 1
ATOM 1026 O O . GLU A 1 128 ? -12.343 13.140 24.129 1.00 83.31 128 GLU A O 1
ATOM 1031 N N . ASP A 1 129 ? -13.045 11.413 25.373 1.00 82.12 129 ASP A N 1
ATOM 1032 C CA . ASP A 1 129 ? -11.883 10.561 25.090 1.00 82.12 129 ASP A CA 1
ATOM 1033 C C . ASP A 1 129 ? -11.776 10.180 23.605 1.00 82.12 129 ASP A C 1
ATOM 1035 O O . ASP A 1 129 ? -10.691 10.200 23.031 1.00 82.12 129 ASP A O 1
ATOM 1039 N N . ALA A 1 130 ? -12.892 9.864 22.948 1.00 85.81 130 ALA A N 1
ATOM 1040 C CA . ALA A 1 130 ? -12.928 9.580 21.518 1.00 85.81 130 ALA A CA 1
ATOM 1041 C C . ALA A 1 130 ? -12.538 10.817 20.692 1.00 85.81 130 ALA A C 1
ATOM 1043 O O . ALA A 1 130 ? -11.744 10.698 19.763 1.00 85.81 130 ALA A O 1
ATOM 1044 N N . GLN A 1 131 ? -13.021 12.007 21.058 1.00 87.88 131 GLN A N 1
ATOM 1045 C CA . GLN A 1 131 ? -12.640 13.275 20.430 1.00 87.88 131 GLN A CA 1
ATOM 1046 C C . GLN A 1 131 ? -11.160 13.606 20.657 1.00 87.88 131 GLN A C 1
ATOM 1048 O O . GLN A 1 131 ? -10.485 14.066 19.738 1.00 87.88 131 GLN A O 1
ATOM 1053 N N . GLU A 1 132 ? -10.641 13.368 21.862 1.00 90.06 132 GLU A N 1
ATOM 1054 C CA . GLU A 1 132 ? -9.227 13.551 22.198 1.00 90.06 132 GLU A CA 1
ATOM 1055 C C . GLU A 1 132 ? -8.340 12.584 21.400 1.00 90.06 132 GLU A C 1
ATOM 1057 O O . GLU A 1 132 ? -7.344 13.000 20.813 1.00 90.06 132 GLU A O 1
ATOM 1062 N N . ASN A 1 133 ? -8.713 11.305 21.315 1.00 90.31 133 ASN A N 1
ATOM 1063 C CA . ASN A 1 133 ? -7.984 10.320 20.516 1.00 90.31 133 ASN A CA 1
ATOM 1064 C C . ASN A 1 133 ? -8.047 10.643 19.016 1.00 90.31 133 ASN A C 1
ATOM 1066 O O . ASN A 1 133 ? -7.029 10.510 18.344 1.00 90.31 133 ASN A O 1
ATOM 1070 N N . LEU A 1 134 ? -9.195 11.109 18.506 1.00 89.00 134 LEU A N 1
ATOM 1071 C CA . LEU A 1 134 ? -9.365 11.541 17.113 1.00 89.00 134 LEU A CA 1
ATOM 1072 C C . LEU A 1 134 ? -8.413 12.697 16.770 1.00 89.00 134 LEU A C 1
ATOM 1074 O O . LEU A 1 134 ? -7.695 12.624 15.777 1.00 89.00 134 LEU A O 1
ATOM 1078 N N . LYS A 1 135 ? -8.328 13.712 17.639 1.00 90.56 135 LYS A N 1
ATOM 1079 C CA . LYS A 1 135 ? -7.392 14.843 17.487 1.00 90.56 135 LYS A CA 1
ATOM 1080 C C . LYS A 1 135 ? -5.920 14.426 17.558 1.00 90.56 135 LYS A C 1
ATOM 1082 O O . LYS A 1 135 ? -5.066 15.116 17.017 1.00 90.56 135 LYS A O 1
ATOM 1087 N N . ASN A 1 136 ? -5.626 13.305 18.216 1.00 91.88 136 ASN A N 1
ATOM 1088 C CA . ASN A 1 136 ? -4.275 12.781 18.411 1.00 91.88 136 ASN A CA 1
ATOM 1089 C C . ASN A 1 136 ? -3.923 11.626 17.455 1.00 91.88 136 ASN A C 1
ATOM 1091 O O . ASN A 1 136 ? -2.929 10.931 17.686 1.00 91.88 136 ASN A O 1
ATOM 1095 N N . LEU A 1 137 ? -4.704 11.389 16.395 1.00 89.81 137 LEU A N 1
ATOM 1096 C CA . LEU A 1 137 ? -4.493 10.245 15.503 1.00 89.81 137 LEU A CA 1
ATOM 1097 C C . LEU A 1 137 ? -3.140 10.249 14.793 1.00 89.81 137 LEU A C 1
ATOM 1099 O O . LEU A 1 137 ? -2.559 9.182 14.633 1.00 89.81 137 LEU A O 1
ATOM 1103 N N . GLU A 1 138 ? -2.605 11.412 14.426 1.00 88.69 138 GLU A N 1
ATOM 1104 C CA . GLU A 1 138 ? -1.261 11.519 13.840 1.00 88.69 138 GLU A CA 1
ATOM 1105 C C . GLU A 1 138 ? -0.195 10.955 14.799 1.00 88.69 138 GLU A C 1
ATOM 1107 O O . GLU A 1 138 ? 0.629 10.112 14.434 1.00 88.69 138 GLU A O 1
ATOM 1112 N N . THR A 1 139 ? -0.294 11.319 16.083 1.00 90.19 139 THR A N 1
ATOM 1113 C CA . THR A 1 139 ? 0.547 10.742 17.139 1.00 90.19 139 THR A CA 1
ATOM 1114 C C . THR A 1 139 ? 0.312 9.238 17.255 1.00 90.19 139 THR A C 1
ATOM 1116 O O . THR A 1 139 ? 1.268 8.479 17.332 1.00 90.19 139 THR A O 1
ATOM 1119 N N . ILE A 1 140 ? -0.940 8.770 17.233 1.00 88.38 140 ILE A N 1
ATOM 1120 C CA . ILE A 1 140 ? -1.253 7.335 17.333 1.00 88.38 140 ILE A CA 1
ATOM 1121 C C . ILE A 1 140 ? -0.669 6.546 16.150 1.00 88.38 140 ILE A C 1
ATOM 1123 O O . ILE A 1 140 ? -0.122 5.461 16.347 1.00 88.38 140 ILE A O 1
ATOM 1127 N N . ASN A 1 141 ? -0.746 7.088 14.936 1.00 86.94 141 ASN A N 1
ATOM 1128 C CA . ASN A 1 141 ? -0.254 6.450 13.718 1.00 86.94 141 ASN A CA 1
ATOM 1129 C C . ASN A 1 141 ? 1.273 6.384 13.659 1.00 86.94 141 ASN A C 1
ATOM 1131 O O . ASN A 1 141 ? 1.801 5.444 13.065 1.00 86.94 141 ASN A O 1
ATOM 1135 N N . SER A 1 142 ? 1.980 7.326 14.285 1.00 86.69 142 SER A N 1
ATOM 1136 C CA . SER A 1 142 ? 3.448 7.298 14.365 1.00 86.69 142 SER A CA 1
ATOM 1137 C C . SER A 1 142 ? 3.999 6.327 15.419 1.00 86.69 142 SER A C 1
ATOM 1139 O O . SER A 1 142 ? 5.190 6.014 15.393 1.00 86.69 142 SER A O 1
ATOM 1141 N N . ILE A 1 143 ? 3.164 5.802 16.327 1.00 87.38 143 ILE A N 1
ATOM 1142 C CA . ILE A 1 143 ? 3.608 4.818 17.325 1.00 87.38 143 ILE A CA 1
ATOM 1143 C C . ILE A 1 143 ? 3.923 3.486 16.639 1.00 87.38 143 ILE A C 1
ATOM 1145 O O . ILE A 1 143 ? 3.052 2.870 16.031 1.00 87.38 143 ILE A O 1
ATOM 1149 N N . GLN A 1 144 ? 5.150 3.002 16.829 1.00 85.00 144 GLN A N 1
ATOM 1150 C CA . GLN A 1 144 ? 5.549 1.627 16.534 1.00 85.00 144 GLN A CA 1
ATOM 1151 C C . GLN A 1 144 ? 5.424 0.796 17.824 1.00 85.00 144 GLN A C 1
ATOM 1153 O O . GLN A 1 144 ? 6.249 0.965 18.726 1.00 85.00 144 GLN A O 1
ATOM 1158 N N . PRO A 1 145 ? 4.387 -0.050 17.982 1.00 84.38 145 PRO A N 1
ATOM 1159 C CA . PRO A 1 145 ? 4.176 -0.789 19.225 1.00 84.38 145 PRO A CA 1
ATOM 1160 C C . PRO A 1 145 ? 5.302 -1.806 19.452 1.00 84.38 145 PRO A C 1
ATOM 1162 O O . PRO A 1 145 ? 5.551 -2.667 18.610 1.00 84.38 145 PRO A O 1
ATOM 1165 N N . ALA A 1 146 ? 5.946 -1.753 20.618 1.00 85.31 146 ALA A N 1
ATOM 1166 C CA . ALA A 1 146 ? 7.014 -2.674 21.006 1.00 85.31 146 ALA A CA 1
ATOM 1167 C C . ALA A 1 146 ? 6.473 -4.002 21.568 1.00 85.31 146 ALA A C 1
ATOM 1169 O O . ALA A 1 146 ? 7.223 -4.962 21.755 1.00 85.31 146 ALA A O 1
ATOM 1170 N N . SER A 1 147 ? 5.169 -4.078 21.861 1.00 82.94 147 SER A N 1
ATOM 1171 C CA . SER A 1 147 ? 4.516 -5.274 22.399 1.00 82.94 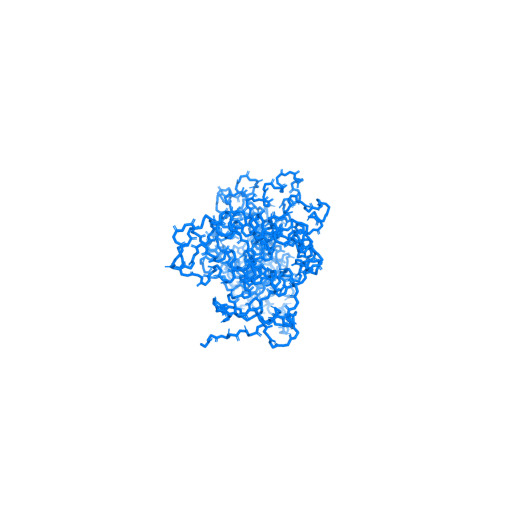147 SER A CA 1
ATOM 1172 C C . SER A 1 147 ? 3.067 -5.446 21.928 1.00 82.94 147 SER A C 1
ATOM 1174 O O . SER A 1 147 ? 2.372 -4.487 21.591 1.00 82.94 147 SER A O 1
ATOM 1176 N N . GLU A 1 148 ? 2.558 -6.682 21.996 1.00 79.50 148 GLU A N 1
ATOM 1177 C CA . GLU A 1 148 ? 1.137 -6.979 21.741 1.00 79.50 148 GLU A CA 1
ATOM 1178 C C . GLU A 1 148 ? 0.192 -6.274 22.732 1.00 79.50 148 GLU A C 1
ATOM 1180 O O . GLU A 1 148 ? -0.954 -5.975 22.401 1.00 79.50 148 GLU A O 1
ATOM 1185 N N . LEU A 1 149 ? 0.658 -5.951 23.945 1.00 76.75 149 LEU A N 1
ATOM 1186 C CA . LEU A 1 149 ? -0.137 -5.185 24.907 1.00 76.75 149 LEU A CA 1
ATOM 1187 C C . LEU A 1 149 ? -0.360 -3.744 24.424 1.00 76.75 149 LEU A C 1
ATOM 1189 O O . LEU A 1 149 ? -1.494 -3.273 24.431 1.00 76.75 149 LEU A O 1
ATOM 1193 N N . GLU A 1 150 ? 0.701 -3.070 23.978 1.00 79.81 150 GLU A N 1
ATOM 1194 C CA . GLU A 1 150 ? 0.625 -1.705 23.434 1.00 79.81 150 GLU A CA 1
ATOM 1195 C C . GLU A 1 150 ? -0.211 -1.663 22.159 1.00 79.81 150 GLU A C 1
ATOM 1197 O O . GLU A 1 150 ? -1.060 -0.789 21.998 1.00 79.81 150 GLU A O 1
ATOM 1202 N N . LYS A 1 151 ? -0.048 -2.663 21.289 1.00 82.44 151 LYS A N 1
ATOM 1203 C CA . LYS A 1 151 ? -0.879 -2.827 20.096 1.00 82.44 151 LYS A CA 1
ATOM 1204 C C . LYS A 1 151 ? -2.360 -2.925 20.458 1.00 82.44 151 LYS A C 1
ATOM 1206 O O . LYS A 1 151 ? -3.175 -2.233 19.858 1.00 82.44 151 LYS A O 1
ATOM 1211 N N . ASN A 1 152 ? -2.720 -3.727 21.460 1.00 79.31 152 ASN A N 1
ATOM 1212 C CA . ASN A 1 152 ? -4.105 -3.836 21.923 1.00 79.31 152 ASN A CA 1
ATOM 1213 C C . ASN A 1 152 ? -4.625 -2.538 22.561 1.00 79.31 152 ASN A C 1
ATOM 1215 O O . ASN A 1 152 ? -5.798 -2.211 22.388 1.00 79.31 152 ASN A O 1
ATOM 1219 N N . GLU A 1 153 ? -3.776 -1.772 23.250 1.00 80.25 153 GLU A N 1
ATOM 1220 C CA . GLU A 1 153 ? -4.156 -0.452 23.767 1.00 80.25 153 GLU A CA 1
ATOM 1221 C C . GLU A 1 153 ? -4.451 0.537 22.631 1.00 80.25 153 GLU A C 1
ATOM 1223 O O . GLU A 1 153 ? -5.475 1.220 22.668 1.00 80.25 153 GLU A O 1
ATOM 1228 N N . ILE A 1 154 ? -3.614 0.574 21.590 1.00 86.88 154 ILE A N 1
ATOM 1229 C CA . ILE A 1 154 ? -3.843 1.408 20.402 1.00 86.88 154 ILE A CA 1
ATOM 1230 C C . ILE A 1 154 ? -5.130 0.987 19.685 1.00 86.88 154 ILE A C 1
ATOM 1232 O O . ILE A 1 154 ? -5.974 1.835 19.394 1.00 86.88 154 ILE A O 1
ATOM 1236 N N . LYS A 1 155 ? -5.332 -0.321 19.475 1.00 86.94 155 LYS A N 1
ATOM 1237 C CA . LYS A 1 155 ? -6.582 -0.863 18.919 1.00 86.94 155 LYS A CA 1
ATOM 1238 C C . LYS A 1 155 ? -7.801 -0.417 19.725 1.00 86.94 155 LYS A C 1
ATOM 1240 O O . LYS A 1 155 ? -8.805 -0.031 19.138 1.00 86.94 155 LYS A O 1
ATOM 1245 N N . GLY A 1 156 ? -7.706 -0.429 21.056 1.00 82.69 156 GLY A N 1
ATOM 1246 C CA . GLY A 1 156 ? -8.763 0.044 21.951 1.00 82.69 156 GLY A CA 1
ATOM 1247 C C . GLY A 1 156 ? -9.096 1.525 21.754 1.00 82.69 156 GLY A C 1
ATOM 1248 O O . GLY A 1 156 ? -10.273 1.877 21.701 1.00 82.69 156 GLY A O 1
ATOM 1249 N N . LYS A 1 157 ? -8.084 2.383 21.570 1.00 88.25 157 LYS A N 1
ATOM 1250 C CA . LYS A 1 157 ? -8.286 3.813 21.272 1.00 88.25 157 LYS A CA 1
ATOM 1251 C C . LYS A 1 157 ? -9.004 4.019 19.941 1.00 88.25 157 LYS A C 1
ATOM 1253 O O . LYS A 1 157 ? -10.002 4.732 19.900 1.00 88.25 157 LYS A O 1
ATOM 1258 N N . VAL A 1 158 ? -8.544 3.356 18.877 1.00 89.38 158 VAL A N 1
ATOM 1259 C CA . VAL A 1 158 ? -9.180 3.435 17.550 1.00 89.38 158 VAL A CA 1
ATOM 1260 C C . VAL A 1 158 ? -10.617 2.912 17.619 1.00 89.38 158 VAL A C 1
ATOM 1262 O O . VAL A 1 158 ? -11.538 3.582 17.162 1.00 89.38 158 VAL A O 1
ATOM 1265 N N . ALA A 1 159 ? -10.846 1.778 18.284 1.00 84.81 159 ALA A N 1
ATOM 1266 C CA . ALA A 1 159 ? -12.185 1.233 18.494 1.00 84.81 159 ALA A CA 1
ATOM 1267 C C . ALA A 1 159 ? -13.111 2.199 19.243 1.00 84.81 159 ALA A C 1
ATOM 1269 O O . ALA A 1 159 ? -14.294 2.297 18.910 1.00 84.81 159 ALA A O 1
ATOM 1270 N N . ASN A 1 160 ? -12.586 2.923 20.237 1.00 83.75 160 ASN A N 1
ATOM 1271 C CA . ASN A 1 160 ? -13.359 3.909 20.981 1.00 83.75 160 ASN A CA 1
ATOM 1272 C C . ASN A 1 160 ? -13.794 5.082 20.089 1.00 83.75 160 ASN A C 1
ATOM 1274 O O . ASN A 1 160 ? -14.946 5.498 20.173 1.00 83.75 160 ASN A O 1
ATOM 1278 N N . ILE A 1 161 ? -12.932 5.555 19.180 1.00 88.44 161 ILE A N 1
ATOM 1279 C CA . ILE A 1 161 ? -13.308 6.574 18.183 1.00 88.44 161 ILE A CA 1
ATOM 1280 C C . ILE A 1 161 ? -14.512 6.093 17.362 1.00 88.44 161 ILE A C 1
ATOM 1282 O O . ILE A 1 161 ? -15.532 6.777 17.306 1.00 88.44 161 ILE A O 1
ATOM 1286 N N . PHE A 1 162 ? -14.439 4.882 16.800 1.00 85.00 162 PHE A N 1
ATOM 1287 C CA . PHE A 1 162 ? -15.523 4.309 15.987 1.00 85.00 162 PHE A CA 1
ATOM 1288 C C . PHE A 1 162 ? -16.825 4.127 16.745 1.00 85.00 162 PHE A C 1
ATOM 1290 O O . PHE A 1 162 ? -17.906 4.343 16.204 1.00 85.00 162 PHE A O 1
ATOM 1297 N N . ARG A 1 163 ? -16.728 3.751 18.014 1.00 82.56 163 ARG A N 1
ATOM 1298 C CA . ARG A 1 163 ? -17.895 3.548 18.858 1.00 82.56 163 ARG A CA 1
ATOM 1299 C C . ARG A 1 163 ? -18.720 4.821 19.054 1.00 82.56 163 ARG A C 1
ATOM 1301 O O . ARG A 1 163 ? -19.928 4.726 19.253 1.00 82.56 163 ARG A O 1
ATOM 1308 N N . PHE A 1 164 ? -18.073 5.981 19.014 1.00 84.25 164 PHE A N 1
ATOM 1309 C CA . PHE A 1 164 ? -18.704 7.281 19.219 1.00 84.25 164 PHE A CA 1
ATOM 1310 C C . PHE A 1 164 ? -18.748 8.130 17.951 1.00 84.25 164 PHE A C 1
ATOM 1312 O O . PHE A 1 164 ? -19.085 9.306 18.038 1.00 84.25 164 PHE A O 1
ATOM 1319 N N . LEU A 1 165 ? -18.461 7.552 16.780 1.00 83.44 165 LEU A N 1
ATOM 1320 C CA . LEU A 1 165 ? -18.333 8.309 15.536 1.00 83.44 165 LEU A CA 1
ATOM 1321 C C . LEU A 1 165 ? -19.601 9.115 15.203 1.00 83.44 165 LEU A C 1
ATOM 1323 O O . LEU A 1 165 ? -19.493 10.251 14.770 1.00 83.44 165 LEU A O 1
ATOM 1327 N N . ASP A 1 166 ? -20.795 8.571 15.463 1.00 81.56 166 ASP A N 1
ATOM 1328 C CA . ASP A 1 166 ? -22.078 9.274 15.254 1.00 81.56 166 ASP A CA 1
ATOM 1329 C C . ASP A 1 166 ? -22.337 10.429 16.222 1.00 81.56 166 ASP A C 1
ATOM 1331 O O . ASP A 1 166 ? -23.169 11.293 15.955 1.00 81.56 166 ASP A O 1
ATOM 1335 N N . SER A 1 167 ? -21.639 10.438 17.353 1.00 83.25 167 SER A N 1
ATOM 1336 C CA . SER A 1 167 ? -21.775 11.453 18.394 1.00 83.25 167 SER A CA 1
ATOM 1337 C C . SER A 1 167 ? -20.687 12.527 18.312 1.00 83.25 167 SER A C 1
ATOM 1339 O O . SER A 1 167 ? -20.758 13.518 19.040 1.00 83.25 167 SER A O 1
ATOM 1341 N N . ILE A 1 168 ? -19.661 12.336 17.477 1.00 83.94 168 ILE A N 1
ATOM 1342 C CA . ILE A 1 168 ? -18.607 13.325 17.241 1.00 83.94 168 ILE A CA 1
ATOM 1343 C C . ILE A 1 168 ? -19.086 14.306 16.169 1.00 83.94 168 ILE A C 1
ATOM 1345 O O . ILE A 1 168 ? -19.720 13.924 15.190 1.00 83.94 168 ILE A O 1
ATOM 1349 N N . ASP A 1 169 ? -18.758 15.585 16.353 1.00 84.56 169 ASP A N 1
ATOM 1350 C CA . ASP A 1 169 ? -19.035 16.618 15.359 1.00 84.56 169 ASP A CA 1
ATOM 1351 C C . ASP A 1 169 ? -18.426 16.243 13.995 1.00 84.56 169 ASP A C 1
ATOM 1353 O O . ASP A 1 169 ? -17.224 15.982 13.880 1.00 84.56 169 ASP A O 1
ATOM 1357 N N . SER A 1 170 ? -19.265 16.242 12.955 1.00 83.19 170 SER A N 1
ATOM 1358 C CA . SER A 1 170 ? -18.863 15.912 11.585 1.00 83.19 170 SER A CA 1
ATOM 1359 C C . SER A 1 170 ? -17.673 16.734 11.085 1.00 83.19 170 SER A C 1
ATOM 1361 O O . SER A 1 170 ? -16.806 16.187 10.416 1.00 83.19 170 SER A O 1
ATOM 1363 N N . ALA A 1 171 ? -17.550 18.010 11.460 1.00 85.44 171 ALA A N 1
ATOM 1364 C CA . ALA A 1 171 ? -16.429 18.845 11.041 1.00 85.44 171 ALA A CA 1
ATOM 1365 C C . ALA A 1 171 ? -15.090 18.336 11.599 1.00 85.44 171 ALA A C 1
ATOM 1367 O O . ALA A 1 171 ? -14.082 18.375 10.894 1.00 85.44 171 ALA A O 1
ATOM 1368 N N . ILE A 1 172 ? -15.089 17.812 12.832 1.00 85.69 172 ILE A N 1
ATOM 1369 C CA . ILE A 1 172 ? -13.900 17.218 13.463 1.00 85.69 172 ILE A CA 1
ATOM 1370 C C . ILE A 1 172 ? -13.552 15.889 12.787 1.00 85.69 172 ILE A C 1
ATOM 1372 O O . ILE A 1 172 ? -12.382 15.597 12.554 1.00 85.69 172 ILE A O 1
ATOM 1376 N N . ILE A 1 173 ? -14.556 15.075 12.453 1.00 84.38 173 ILE A N 1
ATOM 1377 C CA . ILE A 1 173 ? -14.332 13.824 11.718 1.00 84.38 173 ILE A CA 1
ATOM 1378 C C . ILE A 1 173 ? -13.688 14.140 10.371 1.00 84.38 173 ILE A C 1
ATOM 1380 O O . ILE A 1 173 ? -12.643 13.582 10.054 1.00 84.38 173 ILE A O 1
ATOM 1384 N N . HIS A 1 174 ? -14.263 15.073 9.612 1.00 84.19 174 HIS A N 1
ATOM 1385 C CA . HIS A 1 174 ? -13.784 15.452 8.285 1.00 84.19 174 HIS A CA 1
ATOM 1386 C C . HIS A 1 174 ? -12.363 16.015 8.298 1.00 84.19 174 HIS A C 1
ATOM 1388 O O . HIS A 1 174 ? -11.625 15.762 7.347 1.00 84.19 174 HIS A O 1
ATOM 1394 N N . SER A 1 175 ? -11.955 16.732 9.351 1.00 88.00 175 SER A N 1
ATOM 1395 C CA . SER A 1 175 ? -10.584 17.245 9.475 1.00 88.00 175 SER A CA 1
ATOM 1396 C C . SER A 1 175 ? -9.542 16.170 9.789 1.00 88.00 175 SER A C 1
ATOM 1398 O O . SER A 1 175 ? -8.362 16.426 9.587 1.00 88.00 175 SER A O 1
ATOM 1400 N N . HIS A 1 176 ? -9.963 14.995 10.273 1.00 89.75 176 HIS A N 1
ATOM 1401 C CA . HIS A 1 176 ? -9.085 13.890 10.689 1.00 89.75 176 HIS A CA 1
ATOM 1402 C C . HIS A 1 176 ? -9.349 12.579 9.938 1.00 89.75 176 HIS A C 1
ATOM 1404 O O . HIS A 1 176 ? -8.923 11.498 10.351 1.00 89.75 176 HIS A O 1
ATOM 1410 N N . LEU A 1 177 ? -10.121 12.637 8.854 1.00 85.81 177 LEU A N 1
ATOM 1411 C CA . LEU A 1 177 ? -10.637 11.437 8.205 1.00 85.81 177 LEU A CA 1
ATOM 1412 C C . LEU A 1 177 ? -9.494 10.626 7.553 1.00 85.81 177 LEU A C 1
ATOM 1414 O O . LEU A 1 177 ? -9.599 9.405 7.445 1.00 85.81 177 LEU A O 1
ATOM 1418 N N . ASN A 1 178 ? -8.381 11.275 7.173 1.00 85.81 178 ASN A N 1
ATOM 1419 C CA . ASN A 1 178 ? -7.217 10.621 6.562 1.00 85.81 178 ASN A CA 1
ATOM 1420 C C . ASN A 1 178 ? -6.452 9.809 7.600 1.00 85.81 178 ASN A C 1
ATOM 1422 O O . ASN A 1 178 ? -6.192 8.622 7.407 1.00 85.81 178 ASN A O 1
ATOM 1426 N N . GLU A 1 179 ? -6.146 10.439 8.729 1.00 91.44 179 GLU A N 1
ATOM 1427 C CA . GLU A 1 179 ? -5.466 9.817 9.854 1.00 91.44 179 GLU A CA 1
ATOM 1428 C C . GLU A 1 179 ? -6.335 8.696 10.434 1.00 91.44 179 GLU A C 1
ATOM 1430 O O . GLU A 1 179 ? -5.815 7.661 10.854 1.00 91.44 179 GLU A O 1
ATOM 1435 N N . LEU A 1 180 ? -7.663 8.862 10.405 1.00 89.56 180 LEU A N 1
ATOM 1436 C CA . LEU A 1 180 ? -8.616 7.841 10.831 1.00 89.56 180 LEU A CA 1
ATOM 1437 C C . LEU A 1 180 ? -8.599 6.638 9.886 1.00 89.56 180 LEU A C 1
ATOM 1439 O O . LEU A 1 180 ? -8.546 5.501 10.355 1.00 89.56 180 LEU A O 1
ATOM 1443 N N . ALA A 1 181 ? -8.608 6.869 8.572 1.00 88.31 181 ALA A N 1
ATOM 1444 C CA . ALA A 1 181 ? -8.515 5.807 7.575 1.00 88.31 181 ALA A CA 1
ATOM 1445 C C . ALA A 1 181 ? -7.199 5.026 7.712 1.00 88.31 181 ALA A C 1
ATOM 1447 O O . ALA A 1 181 ? -7.216 3.794 7.745 1.00 88.31 181 ALA A O 1
ATOM 1448 N N . GLU A 1 182 ? -6.073 5.719 7.884 1.00 89.12 182 GLU A N 1
ATOM 1449 C CA . GLU A 1 182 ? -4.776 5.086 8.134 1.00 89.12 182 GLU A CA 1
ATOM 1450 C C . GLU A 1 182 ? -4.766 4.277 9.439 1.00 89.12 182 GLU A C 1
ATOM 1452 O O . GLU A 1 182 ? -4.305 3.133 9.451 1.00 89.12 182 GLU A O 1
ATOM 1457 N N . ALA A 1 183 ? -5.337 4.812 10.522 1.00 90.62 183 ALA A N 1
ATOM 1458 C CA . ALA A 1 183 ? -5.430 4.115 11.802 1.00 90.62 183 ALA A CA 1
ATOM 1459 C C . ALA A 1 183 ? -6.290 2.848 11.713 1.00 90.62 183 ALA A C 1
ATOM 1461 O O . ALA A 1 183 ? -5.949 1.829 12.317 1.00 90.62 183 ALA A O 1
ATOM 1462 N N . VAL A 1 184 ? -7.373 2.869 10.929 1.00 90.19 184 VAL A N 1
ATOM 1463 C CA . VAL A 1 184 ? -8.161 1.666 10.618 1.00 90.19 184 VAL A CA 1
ATOM 1464 C C . VAL A 1 184 ? -7.340 0.673 9.809 1.00 90.19 184 VAL A C 1
ATOM 1466 O O . VAL A 1 184 ? -7.362 -0.517 10.116 1.00 90.19 184 VAL A O 1
ATOM 1469 N N . GLY A 1 185 ? -6.570 1.145 8.830 1.00 88.31 185 GLY A N 1
ATOM 1470 C CA . GLY A 1 185 ? -5.623 0.312 8.097 1.00 88.31 185 GLY A CA 1
ATOM 1471 C C . GLY A 1 185 ? -4.645 -0.408 9.030 1.00 88.31 185 GLY A C 1
ATOM 1472 O O . GLY A 1 185 ? -4.463 -1.623 8.935 1.00 88.31 185 GLY A O 1
ATOM 1473 N N . LYS A 1 186 ? -4.048 0.333 9.972 1.00 88.19 186 LYS A N 1
ATOM 1474 C CA . LYS A 1 186 ? -3.031 -0.174 10.907 1.00 88.19 186 LYS A CA 1
ATOM 1475 C C . LYS A 1 186 ? -3.592 -1.084 11.996 1.00 88.19 186 LYS A C 1
ATOM 1477 O O . LYS A 1 186 ? -3.020 -2.128 12.313 1.00 88.19 186 LYS A O 1
ATOM 1482 N N . TYR A 1 187 ? -4.696 -0.668 12.606 1.00 89.81 187 TYR A N 1
ATOM 1483 C CA . TYR A 1 187 ? -5.160 -1.183 13.897 1.00 89.81 187 TYR A CA 1
ATOM 1484 C C . TYR A 1 187 ? -6.637 -1.594 13.895 1.00 89.81 187 TYR A C 1
ATOM 1486 O O . TYR A 1 187 ? -7.127 -2.119 14.895 1.00 89.81 187 TYR A O 1
ATOM 1494 N N . GLY A 1 188 ? -7.359 -1.367 12.803 1.00 87.00 188 GLY A N 1
ATOM 1495 C CA . GLY A 1 188 ? -8.798 -1.584 12.728 1.00 87.00 188 GLY A CA 1
ATOM 1496 C C . GLY A 1 188 ? -9.230 -3.049 12.648 1.00 87.00 188 GLY A C 1
ATOM 1497 O O . GLY A 1 188 ? -8.429 -3.988 12.663 1.00 87.00 188 GLY A O 1
ATOM 1498 N N . SER A 1 189 ? -10.549 -3.222 12.558 1.00 87.69 189 SER A N 1
ATOM 1499 C CA . SER A 1 189 ? -11.238 -4.478 12.246 1.00 87.69 189 SER A CA 1
ATOM 1500 C C . SER A 1 189 ? -12.037 -4.330 10.946 1.00 87.69 189 SER A C 1
ATOM 1502 O O . SER A 1 189 ? -12.307 -3.208 10.515 1.00 87.69 189 SER A O 1
ATOM 1504 N N . ILE A 1 190 ? -12.471 -5.443 10.342 1.00 86.31 190 ILE A N 1
ATOM 1505 C CA . ILE A 1 190 ? -13.320 -5.422 9.133 1.00 86.31 190 ILE A CA 1
ATOM 1506 C C . ILE A 1 190 ? -14.564 -4.547 9.353 1.00 86.31 190 ILE A C 1
ATOM 1508 O O . ILE A 1 190 ? -14.922 -3.737 8.508 1.00 86.31 190 ILE A O 1
ATOM 1512 N N . SER A 1 191 ? -15.190 -4.639 10.530 1.00 84.12 191 SER A N 1
ATOM 1513 C CA . SER A 1 191 ? -16.355 -3.810 10.856 1.00 84.12 191 SER A CA 1
ATOM 1514 C C . SER A 1 191 ? -16.047 -2.310 10.836 1.00 84.12 191 SER A C 1
ATOM 1516 O O . SER A 1 191 ? -16.924 -1.532 10.471 1.00 84.12 191 SER A O 1
ATOM 1518 N N . MET A 1 192 ? -14.841 -1.896 11.241 1.00 86.94 192 MET A N 1
ATOM 1519 C CA . MET A 1 192 ? -14.442 -0.484 11.210 1.00 86.94 192 MET A CA 1
ATOM 1520 C C . MET A 1 192 ? -14.195 -0.014 9.782 1.00 86.94 192 MET A C 1
ATOM 1522 O O . MET A 1 192 ? -14.615 1.084 9.438 1.00 86.94 192 MET A O 1
ATOM 1526 N N . VAL A 1 193 ? -13.572 -0.852 8.945 1.00 84.75 193 VAL A N 1
ATOM 1527 C CA . VAL A 1 193 ? -13.423 -0.587 7.505 1.00 84.75 193 VAL A CA 1
ATOM 1528 C C . VAL A 1 193 ? -14.792 -0.314 6.900 1.00 84.75 193 VAL A C 1
ATOM 1530 O O . VAL A 1 193 ? -15.025 0.782 6.404 1.00 84.75 193 VAL A O 1
ATOM 1533 N N . ASN A 1 194 ? -15.730 -1.248 7.040 1.00 83.19 194 ASN A N 1
ATOM 1534 C CA . ASN A 1 194 ? -17.058 -1.125 6.441 1.00 83.19 194 ASN A CA 1
ATOM 1535 C C . ASN A 1 194 ? -17.786 0.149 6.909 1.00 83.19 194 ASN A C 1
ATOM 1537 O O . ASN A 1 194 ? -18.453 0.813 6.117 1.00 83.19 194 ASN A O 1
ATOM 1541 N N . GLU A 1 195 ? -17.635 0.520 8.184 1.00 82.31 195 GLU A N 1
ATOM 1542 C CA . GLU A 1 195 ? -18.229 1.741 8.737 1.00 82.31 195 GLU A CA 1
ATOM 1543 C C . GLU A 1 195 ? -17.590 3.018 8.164 1.00 82.31 195 GLU A C 1
ATOM 1545 O O . GLU A 1 195 ? -18.308 3.957 7.812 1.00 82.31 195 GLU A O 1
ATOM 1550 N N . VAL A 1 196 ? -16.262 3.049 7.994 1.00 79.81 196 VAL A N 1
ATOM 1551 C CA . VAL A 1 196 ? -15.567 4.140 7.288 1.00 79.81 196 VAL A CA 1
ATOM 1552 C C . VAL A 1 196 ? -16.061 4.239 5.848 1.00 79.81 196 VAL A C 1
ATOM 1554 O O . VAL A 1 196 ? -16.507 5.303 5.424 1.00 79.81 196 VAL A O 1
ATOM 1557 N N . PHE A 1 197 ? -16.047 3.133 5.105 1.00 77.12 197 PHE A N 1
ATOM 1558 C CA . PHE A 1 197 ? -16.449 3.098 3.698 1.00 77.12 197 PHE A CA 1
ATOM 1559 C C . PHE A 1 197 ? -17.897 3.546 3.491 1.00 77.12 197 PHE A C 1
ATOM 1561 O O . PHE A 1 197 ? -18.176 4.334 2.587 1.00 77.12 197 PHE A O 1
ATOM 1568 N N . LYS A 1 198 ? -18.812 3.136 4.373 1.00 81.00 198 LYS A N 1
ATOM 1569 C CA . LYS A 1 198 ? -20.210 3.583 4.355 1.00 81.00 198 LYS A CA 1
ATOM 1570 C C . LYS A 1 198 ? -20.339 5.106 4.439 1.00 81.00 198 LYS A C 1
ATOM 1572 O O . LYS A 1 198 ? -21.181 5.677 3.750 1.00 81.00 198 LYS A O 1
ATOM 1577 N N . ARG A 1 199 ? -19.517 5.767 5.257 1.00 74.75 199 ARG A N 1
ATOM 1578 C CA . ARG A 1 199 ? -19.534 7.233 5.417 1.00 74.75 199 ARG A CA 1
ATOM 1579 C C . ARG A 1 199 ? -18.860 7.941 4.261 1.00 74.75 199 ARG A C 1
ATOM 1581 O O . ARG A 1 199 ? -19.372 8.945 3.774 1.00 74.75 199 ARG A O 1
ATOM 1588 N N . ILE A 1 200 ? -17.761 7.386 3.767 1.00 72.31 200 ILE A N 1
ATOM 1589 C CA . ILE A 1 200 ? -17.091 7.942 2.597 1.00 72.31 200 ILE A CA 1
ATOM 1590 C C . ILE A 1 200 ? -18.014 7.864 1.376 1.00 72.31 200 ILE A C 1
ATOM 1592 O O . ILE A 1 200 ? -18.043 8.802 0.598 1.00 72.31 200 ILE A O 1
ATOM 1596 N N . ASN A 1 201 ? -18.854 6.832 1.237 1.00 69.81 201 ASN A N 1
ATOM 1597 C CA . ASN A 1 201 ? -19.846 6.736 0.155 1.00 69.81 201 ASN A CA 1
ATOM 1598 C C . ASN A 1 201 ? -20.849 7.894 0.081 1.00 69.81 201 ASN A C 1
ATOM 1600 O O . ASN A 1 201 ? -21.522 8.032 -0.938 1.00 69.81 201 ASN A O 1
ATOM 1604 N N . THR A 1 202 ? -20.920 8.747 1.103 1.00 71.44 202 THR A N 1
ATOM 1605 C CA . THR A 1 202 ? -21.699 9.993 1.063 1.00 71.44 202 THR A CA 1
ATOM 1606 C C . THR A 1 202 ? -20.895 11.232 0.641 1.00 71.44 202 THR A C 1
ATOM 1608 O O . THR A 1 202 ? -21.483 12.284 0.404 1.00 71.44 202 THR A O 1
ATOM 1611 N N . GLU A 1 203 ? -19.573 11.119 0.505 1.00 71.44 203 GLU A N 1
ATOM 1612 C CA . GLU A 1 203 ? -18.654 12.189 0.105 1.00 71.44 203 GLU A CA 1
ATOM 1613 C C . GLU A 1 203 ? -18.389 12.207 -1.419 1.00 71.44 203 GLU A C 1
ATOM 1615 O O . GLU A 1 203 ? -18.685 11.242 -2.126 1.00 71.44 203 GLU A O 1
ATOM 1620 N N . PRO A 1 204 ? -17.813 13.295 -1.966 1.00 67.25 204 PRO A N 1
ATOM 1621 C CA . PRO A 1 204 ? -17.381 13.347 -3.363 1.00 67.25 204 PRO A CA 1
ATOM 1622 C C . PRO A 1 204 ? -16.268 12.335 -3.681 1.00 67.25 204 PRO A C 1
ATOM 1624 O O . PRO A 1 204 ? -15.365 12.121 -2.870 1.00 67.25 204 PRO A O 1
ATOM 1627 N N . SER A 1 205 ? -16.251 11.826 -4.918 1.00 67.88 205 SER A N 1
ATOM 1628 C CA . SER A 1 205 ? -15.304 10.802 -5.403 1.00 67.88 205 SER A CA 1
ATOM 1629 C C . SER A 1 205 ? -13.817 11.139 -5.214 1.00 67.88 205 SER A C 1
ATOM 1631 O O . SER A 1 205 ? -12.988 10.244 -5.063 1.00 67.88 205 SER A O 1
ATOM 1633 N N . SER A 1 206 ? -13.449 12.423 -5.183 1.00 68.56 206 SER A N 1
ATOM 1634 C CA . SER A 1 206 ? -12.067 12.851 -4.931 1.00 68.56 206 SER A CA 1
ATOM 1635 C C . SER A 1 206 ? -11.618 12.615 -3.488 1.00 68.56 206 SER A C 1
ATOM 1637 O O . SER A 1 206 ? -10.439 12.364 -3.250 1.00 68.56 206 SER A O 1
ATOM 1639 N N . LYS A 1 207 ? -12.535 12.653 -2.516 1.00 71.00 207 LYS A N 1
ATOM 1640 C CA . LYS A 1 207 ? -12.224 12.353 -1.115 1.00 71.00 207 LYS A CA 1
ATOM 1641 C C . LYS A 1 207 ? -12.146 10.851 -0.862 1.00 71.00 207 LYS A C 1
ATOM 1643 O O . LYS A 1 207 ? -11.290 10.429 -0.089 1.00 71.00 207 LYS A O 1
ATOM 1648 N N . HIS A 1 208 ? -12.941 10.042 -1.572 1.00 73.25 208 HIS A N 1
ATOM 1649 C CA . HIS A 1 208 ? -12.797 8.579 -1.559 1.00 73.25 208 HIS A CA 1
ATOM 1650 C C . HIS A 1 208 ? -11.365 8.136 -1.826 1.00 73.25 208 HIS A C 1
ATOM 1652 O O . HIS A 1 208 ? -10.836 7.297 -1.100 1.00 73.25 208 HIS A O 1
ATOM 1658 N N . PHE A 1 209 ? -10.729 8.741 -2.832 1.00 71.31 209 PHE A N 1
ATOM 1659 C CA . PHE A 1 209 ? -9.348 8.449 -3.207 1.00 71.31 209 PHE A CA 1
ATOM 1660 C C . PHE A 1 209 ? -8.388 8.593 -2.023 1.00 71.31 209 PHE A C 1
ATOM 1662 O O . PHE A 1 209 ? -7.595 7.693 -1.746 1.00 71.31 209 PHE A O 1
ATOM 1669 N N . ILE A 1 210 ? -8.472 9.720 -1.312 1.00 73.94 210 ILE A N 1
ATOM 1670 C CA . ILE A 1 210 ? -7.532 10.049 -0.239 1.00 73.94 210 ILE A CA 1
ATOM 1671 C C . ILE A 1 210 ? -7.697 9.060 0.922 1.00 73.94 210 ILE A C 1
ATOM 1673 O O . ILE A 1 210 ? -6.700 8.551 1.436 1.00 73.94 210 ILE A O 1
ATOM 1677 N N . PHE A 1 211 ? -8.934 8.687 1.261 1.00 78.38 211 PHE A N 1
ATOM 1678 C CA . PHE A 1 211 ? -9.178 7.728 2.338 1.00 78.38 211 PHE A CA 1
ATOM 1679 C C . PHE A 1 211 ? -8.753 6.323 2.013 1.00 78.38 211 PHE A C 1
ATOM 1681 O O . PHE A 1 211 ? -8.098 5.687 2.834 1.00 78.38 211 PHE A O 1
ATOM 1688 N N . VAL A 1 212 ? -9.113 5.816 0.837 1.00 78.50 212 VAL A N 1
ATOM 1689 C CA . VAL A 1 212 ? -8.737 4.447 0.507 1.00 78.50 212 VAL A CA 1
ATOM 1690 C C . VAL A 1 212 ? -7.217 4.348 0.376 1.00 78.50 212 VAL A C 1
ATOM 1692 O O . VAL A 1 212 ? -6.638 3.377 0.854 1.00 78.50 212 VAL A O 1
ATOM 1695 N N . LYS A 1 213 ? -6.547 5.387 -0.141 1.00 77.62 213 LYS A N 1
ATOM 1696 C CA . LYS A 1 213 ? -5.081 5.469 -0.129 1.00 77.62 213 LYS A CA 1
ATOM 1697 C C . LYS A 1 213 ? -4.518 5.431 1.297 1.00 77.62 213 LYS A C 1
ATOM 1699 O O . LYS A 1 213 ? -3.593 4.663 1.552 1.00 77.62 213 LYS A O 1
ATOM 1704 N N . ALA A 1 214 ? -5.074 6.210 2.223 1.00 82.88 214 ALA A N 1
ATOM 1705 C CA . ALA A 1 214 ? -4.643 6.228 3.621 1.00 82.88 214 ALA A CA 1
ATOM 1706 C C . ALA A 1 214 ? -4.880 4.878 4.326 1.00 82.88 214 ALA A C 1
ATOM 1708 O O . ALA A 1 214 ? -3.981 4.358 4.985 1.00 82.88 214 ALA A O 1
ATOM 1709 N N . ALA A 1 215 ? -6.044 4.255 4.126 1.00 83.81 215 ALA A N 1
ATOM 1710 C CA . ALA A 1 215 ? -6.359 2.941 4.684 1.00 83.81 215 ALA A CA 1
ATOM 1711 C C . ALA A 1 215 ? -5.429 1.849 4.143 1.00 83.81 215 ALA A C 1
ATOM 1713 O O . ALA A 1 215 ? -4.883 1.067 4.921 1.00 83.81 215 ALA A O 1
ATOM 1714 N N . ILE A 1 216 ? -5.185 1.836 2.829 1.00 80.12 216 ILE A N 1
ATOM 1715 C CA . ILE A 1 216 ? -4.212 0.941 2.195 1.00 80.12 216 ILE A CA 1
ATOM 1716 C C . ILE A 1 216 ? -2.830 1.164 2.814 1.00 80.12 216 ILE A C 1
ATOM 1718 O O . ILE A 1 216 ? -2.259 0.213 3.338 1.00 80.12 216 ILE A O 1
ATOM 1722 N N . SER A 1 217 ? -2.341 2.404 2.877 1.00 79.19 217 SER A N 1
ATOM 1723 C CA . SER A 1 217 ? -1.061 2.734 3.525 1.00 79.19 217 SER A CA 1
ATOM 1724 C C . SER A 1 217 ? -0.957 2.141 4.937 1.00 79.19 217 SER A C 1
ATOM 1726 O O . SER A 1 217 ? -0.010 1.421 5.260 1.00 79.19 217 SER A O 1
ATOM 1728 N N . GLY A 1 218 ? -1.996 2.321 5.758 1.00 81.94 218 GLY A N 1
ATOM 1729 C CA . GLY A 1 218 ? -2.038 1.760 7.105 1.00 81.94 218 GLY A CA 1
ATOM 1730 C C . GLY A 1 218 ? -1.994 0.227 7.147 1.00 81.94 218 GLY A C 1
ATOM 1731 O O . GLY A 1 218 ? -1.296 -0.358 7.984 1.00 81.94 218 GLY A O 1
ATOM 1732 N N . THR A 1 219 ? -2.697 -0.453 6.236 1.00 82.19 219 THR A N 1
ATOM 1733 C CA . THR A 1 219 ? -2.645 -1.926 6.155 1.00 82.19 219 THR A CA 1
ATOM 1734 C C . THR A 1 219 ? -1.274 -2.440 5.754 1.00 82.19 219 THR A C 1
ATOM 1736 O O . THR A 1 219 ? -0.842 -3.472 6.267 1.00 82.19 219 THR A O 1
ATOM 1739 N N . PHE A 1 220 ? -0.569 -1.726 4.879 1.00 75.75 220 PHE A N 1
ATOM 1740 C CA . PHE A 1 220 ? 0.772 -2.112 4.474 1.00 75.75 220 PHE A CA 1
ATOM 1741 C C . PHE A 1 220 ? 1.773 -1.891 5.621 1.00 75.75 220 PHE A C 1
ATOM 1743 O O . PHE A 1 220 ? 2.515 -2.819 5.945 1.00 75.75 220 PHE A O 1
ATOM 1750 N N . LEU A 1 221 ? 1.716 -0.738 6.308 1.00 76.69 221 LEU A N 1
ATOM 1751 C CA . LEU A 1 221 ? 2.561 -0.430 7.478 1.00 76.69 221 LEU A CA 1
ATOM 1752 C C . LEU A 1 221 ? 2.433 -1.494 8.576 1.00 76.69 221 LEU A C 1
ATOM 1754 O O . LEU A 1 221 ? 3.412 -1.878 9.209 1.00 76.69 221 LEU A O 1
ATOM 1758 N N . SER A 1 222 ? 1.219 -1.996 8.792 1.00 77.00 222 SER A N 1
ATOM 1759 C CA . SER A 1 222 ? 0.922 -3.004 9.817 1.00 77.00 222 SER A CA 1
ATOM 1760 C C . SER A 1 222 ? 0.976 -4.453 9.321 1.00 77.00 222 SER A C 1
ATOM 1762 O O . SER A 1 222 ? 0.806 -5.376 10.122 1.00 77.00 222 SER A O 1
ATOM 1764 N N . LYS A 1 223 ? 1.178 -4.671 8.014 1.00 78.38 223 LYS A N 1
ATOM 1765 C CA . LYS A 1 223 ? 1.049 -5.973 7.334 1.00 78.38 223 LYS A CA 1
ATOM 1766 C C . LYS A 1 223 ? -0.306 -6.661 7.599 1.00 78.38 223 LYS A C 1
ATOM 1768 O O . LYS A 1 223 ? -0.393 -7.890 7.675 1.00 78.38 223 LYS A O 1
ATOM 1773 N N . ASN A 1 224 ? -1.382 -5.885 7.743 1.00 79.50 224 ASN A N 1
ATOM 1774 C CA . ASN A 1 224 ? -2.716 -6.373 8.091 1.00 79.50 224 ASN A CA 1
ATOM 1775 C C . ASN A 1 224 ? -3.500 -6.866 6.857 1.00 79.50 224 ASN A C 1
ATOM 1777 O O . ASN A 1 224 ? -4.359 -6.170 6.309 1.00 79.50 224 ASN A O 1
ATOM 1781 N N . LYS A 1 225 ? -3.199 -8.099 6.423 1.00 79.12 225 LYS A N 1
ATOM 1782 C CA . LYS A 1 225 ? -3.803 -8.737 5.234 1.00 79.12 225 LYS A CA 1
ATOM 1783 C C . LYS A 1 225 ? -5.334 -8.853 5.309 1.00 79.12 225 LYS A C 1
ATOM 1785 O O . LYS A 1 225 ? -5.997 -8.813 4.278 1.00 79.12 225 LYS A O 1
ATOM 1790 N N . GLU A 1 226 ? -5.903 -9.015 6.503 1.00 84.31 226 GLU A N 1
ATOM 1791 C CA . GLU A 1 226 ? -7.352 -9.182 6.691 1.00 84.31 226 GLU A CA 1
ATOM 1792 C C . GLU A 1 226 ? -8.120 -7.903 6.329 1.00 84.31 226 GLU A C 1
ATOM 1794 O O . GLU A 1 226 ? -9.082 -7.943 5.564 1.00 84.31 226 GLU A O 1
ATOM 1799 N N . ILE A 1 227 ? -7.642 -6.756 6.810 1.00 84.31 227 ILE A N 1
ATOM 1800 C CA . ILE A 1 227 ? -8.222 -5.442 6.505 1.00 84.31 227 ILE A CA 1
ATOM 1801 C C . ILE A 1 227 ? -8.026 -5.094 5.036 1.00 84.31 227 ILE A C 1
ATOM 1803 O O . ILE A 1 2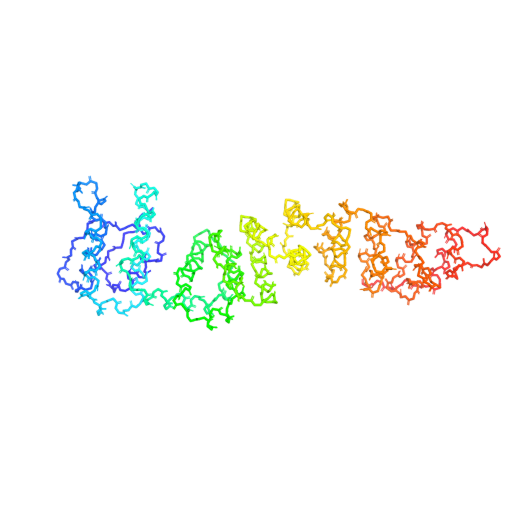27 ? -8.955 -4.618 4.393 1.00 84.31 227 ILE A O 1
ATOM 1807 N N . LEU A 1 228 ? -6.855 -5.393 4.476 1.00 79.25 228 LEU A N 1
ATOM 1808 C CA . LEU A 1 228 ? -6.598 -5.143 3.063 1.00 79.25 228 LEU A CA 1
ATOM 1809 C C . LEU A 1 228 ? -7.525 -5.974 2.149 1.00 79.25 228 LEU A C 1
ATOM 1811 O O . LEU A 1 228 ? -8.016 -5.461 1.145 1.00 79.25 228 LEU A O 1
ATOM 1815 N N . ASN A 1 229 ? -7.839 -7.218 2.529 1.00 79.19 229 ASN A N 1
ATOM 1816 C CA . ASN A 1 229 ? -8.853 -8.039 1.855 1.00 79.19 229 ASN A CA 1
ATOM 1817 C C . ASN A 1 229 ? -10.259 -7.432 1.936 1.00 79.19 229 ASN A C 1
ATOM 1819 O O . ASN A 1 229 ? -10.974 -7.417 0.935 1.00 79.19 229 ASN A O 1
ATOM 1823 N N . ALA A 1 230 ? -10.656 -6.932 3.108 1.00 82.62 230 ALA A N 1
ATOM 182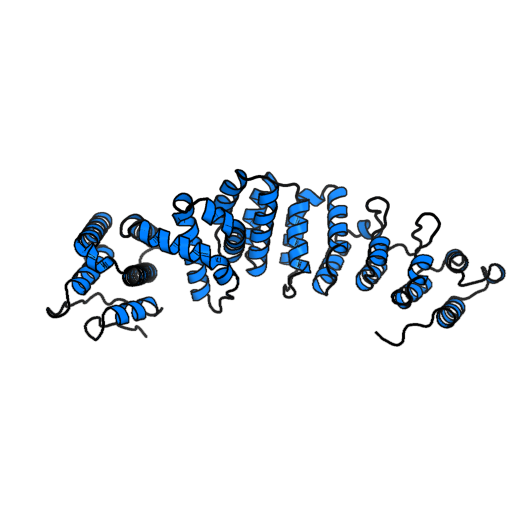4 C CA . ALA A 1 230 ? -11.948 -6.268 3.277 1.00 82.62 230 ALA A CA 1
ATOM 1825 C C . ALA A 1 230 ? -12.046 -5.008 2.402 1.00 82.62 230 ALA A C 1
ATOM 1827 O O . ALA A 1 230 ? -13.002 -4.858 1.644 1.00 82.62 230 ALA A O 1
ATOM 1828 N N . ILE A 1 231 ? -10.998 -4.175 2.409 1.00 79.69 231 ILE A N 1
ATOM 1829 C CA . ILE A 1 231 ? -10.872 -3.011 1.522 1.00 79.69 231 ILE A CA 1
ATOM 1830 C C . ILE A 1 231 ? -11.011 -3.440 0.056 1.00 79.69 231 ILE A C 1
ATOM 1832 O O . ILE A 1 231 ? -11.704 -2.778 -0.709 1.00 79.69 231 ILE A O 1
ATOM 1836 N N . GLN A 1 232 ? -10.402 -4.558 -0.355 1.00 74.94 232 GLN A N 1
ATOM 1837 C CA . GLN A 1 232 ? -10.519 -5.038 -1.733 1.00 74.94 232 GLN A CA 1
ATOM 1838 C C . GLN A 1 232 ? -11.965 -5.306 -2.145 1.00 74.94 232 GLN A C 1
ATOM 1840 O O . GLN A 1 232 ? -12.375 -4.927 -3.243 1.00 74.94 232 GLN A O 1
ATOM 1845 N N . GLN A 1 233 ? -12.705 -6.031 -1.306 1.00 74.69 233 GLN A N 1
ATOM 1846 C CA . GLN A 1 233 ? -14.066 -6.456 -1.618 1.00 74.69 233 GLN A CA 1
ATOM 1847 C C . GLN A 1 233 ? -14.980 -5.245 -1.798 1.00 74.69 233 GLN A C 1
ATOM 1849 O O . GLN A 1 233 ? -15.721 -5.191 -2.781 1.00 74.69 233 GLN A O 1
ATOM 1854 N N . ASP A 1 234 ? -14.838 -4.247 -0.928 1.00 71.81 234 ASP A N 1
ATOM 1855 C CA . ASP A 1 234 ? -15.622 -3.018 -0.993 1.00 71.81 234 ASP A CA 1
ATOM 1856 C C . ASP A 1 234 ? -15.179 -2.116 -2.152 1.00 71.81 234 ASP A C 1
ATOM 1858 O O . ASP A 1 234 ? -16.015 -1.639 -2.920 1.00 71.81 234 ASP A O 1
ATOM 1862 N N . VAL A 1 235 ? -13.875 -1.920 -2.370 1.00 66.06 235 VAL A N 1
ATOM 1863 C CA . VAL A 1 235 ? -13.381 -1.020 -3.429 1.00 66.06 235 VAL A CA 1
ATOM 1864 C C . VAL A 1 235 ? -13.650 -1.566 -4.829 1.00 66.06 235 VAL A C 1
ATOM 1866 O O . VAL A 1 235 ? -13.912 -0.778 -5.736 1.00 66.06 235 VAL A O 1
ATOM 1869 N N . ARG A 1 236 ? -13.683 -2.893 -5.022 1.00 63.94 236 ARG A N 1
ATOM 1870 C CA . ARG A 1 236 ? -14.130 -3.504 -6.291 1.00 63.94 236 ARG A CA 1
ATOM 1871 C C . ARG A 1 236 ? -15.526 -3.037 -6.710 1.00 63.94 236 ARG A C 1
ATOM 1873 O O . ARG A 1 236 ? -15.821 -3.039 -7.900 1.00 63.94 236 ARG A O 1
ATOM 1880 N N . SER A 1 237 ? -16.370 -2.654 -5.752 1.00 61.78 237 SER A N 1
ATOM 1881 C CA . SER A 1 237 ? -17.701 -2.113 -6.032 1.00 61.78 237 SER A CA 1
ATOM 1882 C C . SER A 1 237 ? -17.713 -0.601 -6.299 1.00 61.78 237 SER A C 1
ATOM 1884 O O . SER A 1 237 ? -18.689 -0.100 -6.852 1.00 61.78 237 SER A O 1
ATOM 1886 N N . LEU A 1 238 ? -16.640 0.120 -5.941 1.00 54.59 238 LEU A N 1
ATOM 1887 C CA . LEU A 1 238 ? -16.602 1.588 -5.881 1.00 54.59 238 LEU A CA 1
ATOM 1888 C C . LEU A 1 238 ? -15.649 2.256 -6.885 1.00 54.59 238 LEU A C 1
ATOM 1890 O O . LEU A 1 238 ? -15.886 3.409 -7.240 1.00 54.59 238 LEU A O 1
ATOM 1894 N N . ALA A 1 239 ? -14.576 1.596 -7.337 1.00 54.00 239 ALA A N 1
ATOM 1895 C CA . ALA A 1 239 ? -13.545 2.235 -8.162 1.00 54.00 239 ALA A CA 1
ATOM 1896 C C . ALA A 1 239 ? -13.025 1.352 -9.309 1.00 54.00 239 ALA A C 1
ATOM 1898 O O . ALA A 1 239 ? -12.886 0.136 -9.174 1.00 54.00 239 ALA A O 1
ATOM 1899 N N . ASN A 1 240 ? -12.648 1.991 -10.424 1.00 58.53 240 ASN A N 1
ATOM 1900 C CA . ASN A 1 240 ? -11.807 1.381 -11.457 1.00 58.53 240 ASN A CA 1
ATOM 1901 C C . ASN A 1 240 ? -10.461 1.008 -10.808 1.00 58.53 240 ASN A C 1
ATOM 1903 O O . ASN A 1 240 ? -9.749 1.880 -10.314 1.00 58.53 240 ASN A O 1
ATOM 1907 N N . GLY A 1 241 ? -10.111 -0.278 -10.758 1.00 57.41 241 GLY A N 1
ATOM 1908 C CA . GLY A 1 241 ? -8.961 -0.776 -9.986 1.00 57.41 241 GLY A CA 1
ATOM 1909 C C . GLY A 1 241 ? -7.565 -0.310 -10.416 1.00 57.41 241 GLY A C 1
ATOM 1910 O O . GLY A 1 241 ? -6.600 -0.679 -9.755 1.00 57.41 241 GLY A O 1
ATOM 1911 N N . GLU A 1 242 ? -7.439 0.570 -11.414 1.00 59.53 242 GLU A N 1
ATOM 1912 C CA . GLU A 1 242 ? -6.239 1.407 -11.600 1.00 59.53 242 GLU A CA 1
ATOM 1913 C C . GLU A 1 242 ? -5.870 2.163 -10.316 1.00 59.53 242 GLU A C 1
ATOM 1915 O O . GLU A 1 242 ? -4.701 2.284 -9.951 1.00 59.53 242 GLU A O 1
ATOM 1920 N N . PHE A 1 243 ? -6.885 2.619 -9.579 1.00 64.12 243 PHE A N 1
ATOM 1921 C CA . PHE A 1 243 ? -6.720 3.360 -8.333 1.00 64.12 243 PHE A CA 1
ATOM 1922 C C . PHE A 1 243 ? -6.009 2.540 -7.244 1.00 64.12 243 PHE A C 1
ATOM 1924 O O . PHE A 1 243 ? -5.099 3.015 -6.562 1.00 64.12 243 PHE A O 1
ATOM 1931 N N . LEU A 1 244 ? -6.440 1.292 -7.098 1.00 62.81 244 LEU A N 1
ATOM 1932 C CA . LEU A 1 244 ? -5.926 0.347 -6.119 1.00 62.81 244 LEU A CA 1
ATOM 1933 C C . LEU A 1 244 ? -4.456 0.007 -6.382 1.00 62.81 244 LEU A C 1
ATOM 1935 O O . LEU A 1 244 ? -3.652 -0.069 -5.450 1.00 62.81 244 LEU A O 1
ATOM 1939 N N . PHE A 1 245 ? -4.110 -0.123 -7.661 1.00 65.25 245 PHE A N 1
ATOM 1940 C CA . PHE A 1 245 ? -2.748 -0.359 -8.115 1.00 65.25 245 PHE A CA 1
ATOM 1941 C C . PHE A 1 245 ? -1.842 0.843 -7.827 1.00 65.25 245 PHE A C 1
ATOM 1943 O O . PHE A 1 245 ? -0.756 0.678 -7.273 1.00 65.25 245 PHE A O 1
ATOM 1950 N N . HIS A 1 246 ? -2.318 2.061 -8.100 1.00 67.19 246 HIS A N 1
ATOM 1951 C CA . HIS A 1 246 ? -1.577 3.290 -7.818 1.00 67.19 246 HIS A CA 1
ATOM 1952 C C . HIS A 1 246 ? -1.282 3.455 -6.316 1.00 67.19 246 HIS A C 1
ATOM 1954 O O . HIS A 1 246 ? -0.142 3.724 -5.937 1.00 67.19 246 HIS A O 1
ATOM 1960 N N . ALA A 1 247 ? -2.272 3.246 -5.441 1.00 65.88 247 ALA A N 1
ATOM 1961 C CA . ALA A 1 247 ? -2.067 3.345 -3.993 1.00 65.88 247 ALA A CA 1
ATOM 1962 C C . ALA A 1 247 ? -1.043 2.318 -3.475 1.00 65.88 247 ALA A C 1
ATOM 1964 O O . ALA A 1 247 ? -0.186 2.667 -2.662 1.00 65.88 247 ALA A O 1
ATOM 1965 N N . ALA A 1 248 ? -1.101 1.080 -3.979 1.00 66.81 248 ALA A N 1
ATOM 1966 C CA . ALA A 1 248 ? -0.156 0.026 -3.623 1.00 66.81 248 ALA A CA 1
ATOM 1967 C C . ALA A 1 248 ? 1.269 0.339 -4.107 1.00 66.81 248 ALA A C 1
ATOM 1969 O O . ALA A 1 248 ? 2.214 0.209 -3.330 1.00 66.81 248 ALA A O 1
ATOM 1970 N N . ILE A 1 249 ? 1.432 0.796 -5.355 1.00 66.81 249 ILE A N 1
ATOM 1971 C CA . ILE A 1 249 ? 2.745 1.161 -5.905 1.00 66.81 249 ILE A CA 1
ATOM 1972 C C . ILE A 1 249 ? 3.353 2.338 -5.167 1.00 66.81 249 ILE A C 1
ATOM 1974 O O . ILE A 1 249 ? 4.510 2.255 -4.779 1.00 66.81 249 ILE A O 1
ATOM 1978 N N . VAL A 1 250 ? 2.606 3.428 -4.972 1.00 65.12 250 VAL A N 1
ATOM 1979 C CA . VAL A 1 250 ? 3.131 4.629 -4.302 1.00 65.12 250 VAL A CA 1
ATOM 1980 C C . VAL A 1 250 ? 3.652 4.271 -2.925 1.00 65.12 250 VAL A C 1
ATOM 1982 O O . VAL A 1 250 ? 4.713 4.732 -2.523 1.00 65.12 250 VAL A O 1
ATOM 1985 N N . TYR A 1 251 ? 2.934 3.409 -2.218 1.00 65.75 251 TYR A N 1
ATOM 1986 C CA . TYR A 1 251 ? 3.367 2.958 -0.916 1.00 65.75 251 TYR A CA 1
ATOM 1987 C C . TYR A 1 251 ? 4.635 2.082 -1.001 1.00 65.75 251 TYR A C 1
ATOM 1989 O O . TYR A 1 251 ? 5.610 2.348 -0.305 1.00 65.75 251 TYR A O 1
ATOM 1997 N N . ILE A 1 252 ? 4.674 1.104 -1.914 1.00 65.62 252 ILE A N 1
ATOM 1998 C CA . ILE A 1 252 ? 5.855 0.256 -2.173 1.00 65.62 252 ILE A CA 1
ATOM 1999 C C . ILE A 1 252 ? 7.087 1.078 -2.580 1.00 65.62 252 ILE A C 1
ATOM 2001 O O . ILE A 1 252 ? 8.208 0.760 -2.189 1.00 65.62 252 ILE A O 1
ATOM 2005 N N . ALA A 1 253 ? 6.884 2.117 -3.384 1.00 61.22 253 ALA A N 1
ATOM 2006 C CA . ALA A 1 253 ? 7.944 2.949 -3.923 1.00 61.22 253 ALA A CA 1
ATOM 2007 C C . ALA A 1 253 ? 8.429 4.011 -2.931 1.00 61.22 253 ALA A C 1
ATOM 2009 O O . ALA A 1 253 ? 9.585 4.406 -3.017 1.00 61.22 253 ALA A O 1
ATOM 2010 N N . LEU A 1 254 ? 7.594 4.493 -2.008 1.00 59.69 254 LEU A N 1
ATOM 2011 C CA . LEU A 1 254 ? 7.977 5.567 -1.082 1.00 59.69 254 LEU A CA 1
ATOM 2012 C C . LEU A 1 254 ? 8.461 5.061 0.282 1.00 59.69 254 LEU A C 1
ATOM 2014 O O . LEU A 1 254 ? 9.323 5.695 0.889 1.00 59.69 254 LEU A O 1
ATOM 2018 N N . GLU A 1 255 ? 7.955 3.928 0.765 1.00 61.03 255 GLU A N 1
ATOM 2019 C CA . GLU A 1 255 ? 8.264 3.433 2.110 1.00 61.03 255 GLU A CA 1
ATOM 2020 C C . GLU A 1 255 ? 9.401 2.400 2.049 1.00 61.03 255 GLU A C 1
ATOM 2022 O O . GLU A 1 255 ? 9.214 1.223 1.742 1.00 61.03 255 GLU A O 1
ATOM 2027 N N . ASN A 1 256 ? 10.614 2.881 2.339 1.00 54.19 256 ASN A N 1
ATOM 2028 C CA . ASN A 1 256 ? 11.913 2.210 2.198 1.00 54.19 256 ASN A CA 1
ATOM 2029 C C . ASN A 1 256 ? 12.147 0.962 3.088 1.00 54.19 256 ASN A C 1
ATOM 2031 O O . ASN A 1 256 ? 13.304 0.615 3.347 1.00 54.19 256 ASN A O 1
ATOM 2035 N N . GLU A 1 257 ? 11.116 0.272 3.575 1.00 54.62 257 GLU A N 1
ATOM 2036 C CA . GLU A 1 257 ? 11.269 -0.790 4.587 1.00 54.62 257 GLU A CA 1
ATOM 2037 C C . GLU A 1 257 ? 10.411 -2.042 4.377 1.00 54.62 257 GLU A C 1
ATOM 2039 O O . GLU A 1 257 ? 10.464 -2.966 5.196 1.00 54.62 257 GLU A O 1
ATOM 2044 N N . LEU A 1 258 ? 9.659 -2.157 3.278 1.00 54.41 258 LEU A N 1
ATOM 2045 C CA . LEU A 1 258 ? 8.935 -3.403 3.045 1.00 54.41 258 LEU A CA 1
ATOM 2046 C C . LEU A 1 258 ? 9.847 -4.469 2.459 1.00 54.41 258 LEU A C 1
ATOM 2048 O O . LEU A 1 258 ? 10.155 -4.494 1.269 1.00 54.41 258 LEU A O 1
ATOM 2052 N N . ASP A 1 259 ? 10.178 -5.429 3.316 1.00 56.16 259 ASP A N 1
ATOM 2053 C CA . ASP A 1 259 ? 10.371 -6.812 2.905 1.00 56.16 259 ASP A CA 1
ATOM 2054 C C . ASP A 1 259 ? 9.056 -7.297 2.269 1.00 56.16 259 ASP A C 1
ATOM 2056 O O . ASP A 1 259 ? 8.153 -7.823 2.935 1.00 56.16 259 ASP A O 1
ATOM 2060 N N . LEU A 1 260 ? 8.893 -6.984 0.980 1.00 56.22 260 LEU A N 1
ATOM 2061 C CA . LEU A 1 260 ? 7.799 -7.441 0.137 1.00 56.22 260 LEU A CA 1
ATOM 2062 C C . LEU A 1 260 ? 8.007 -8.929 -0.109 1.00 56.22 260 LEU A C 1
ATOM 2064 O O . LEU A 1 260 ? 8.418 -9.345 -1.197 1.00 56.22 260 LEU A O 1
ATOM 2068 N N . SER A 1 261 ? 7.709 -9.725 0.921 1.00 57.59 261 SER A N 1
ATOM 2069 C CA . SER A 1 261 ? 7.543 -11.169 0.787 1.00 57.59 261 SER A CA 1
ATOM 2070 C C . SER A 1 261 ? 6.734 -11.445 -0.479 1.00 57.59 261 SER A C 1
ATOM 2072 O O . SER A 1 261 ? 5.791 -10.701 -0.777 1.00 57.59 261 SER A O 1
ATOM 2074 N N . ASP A 1 262 ? 7.093 -12.486 -1.228 1.00 61.44 262 ASP A N 1
ATOM 2075 C CA . ASP A 1 262 ? 6.413 -12.828 -2.481 1.00 61.44 262 ASP A CA 1
ATOM 2076 C C . ASP A 1 262 ? 4.896 -12.918 -2.297 1.00 61.44 262 ASP A C 1
ATOM 2078 O O . ASP A 1 262 ? 4.150 -12.457 -3.153 1.00 61.44 262 ASP A O 1
ATOM 2082 N N . ASP A 1 263 ? 4.439 -13.377 -1.132 1.00 61.12 263 ASP A N 1
ATOM 2083 C CA . ASP A 1 263 ? 3.034 -13.379 -0.729 1.00 61.12 263 ASP A CA 1
ATOM 2084 C C . ASP A 1 263 ? 2.363 -12.016 -0.840 1.00 61.12 263 ASP A C 1
ATOM 2086 O O . ASP A 1 263 ? 1.221 -11.926 -1.267 1.00 61.12 263 ASP A O 1
ATOM 2090 N N . PHE A 1 264 ? 3.036 -10.956 -0.406 1.00 60.53 264 PHE A N 1
ATOM 2091 C CA . PHE A 1 264 ? 2.464 -9.621 -0.351 1.00 60.53 264 PHE A CA 1
ATOM 2092 C C . PHE A 1 264 ? 2.542 -8.908 -1.706 1.00 60.53 264 PHE A C 1
ATOM 2094 O O . PHE A 1 264 ? 1.618 -8.182 -2.063 1.00 60.53 264 PHE A O 1
ATOM 2101 N N . PHE A 1 265 ? 3.581 -9.183 -2.503 1.00 64.62 265 PHE A N 1
ATOM 2102 C CA . PHE A 1 265 ? 3.620 -8.782 -3.912 1.00 64.62 265 PHE A CA 1
ATOM 2103 C C . PHE A 1 265 ? 2.510 -9.476 -4.710 1.00 64.62 265 PHE A C 1
ATOM 2105 O O . PHE A 1 265 ? 1.710 -8.809 -5.360 1.00 64.62 265 PHE A O 1
ATOM 2112 N N . ASN A 1 266 ? 2.419 -10.806 -4.607 1.00 68.81 266 ASN A N 1
ATOM 2113 C CA . ASN A 1 266 ? 1.370 -11.598 -5.246 1.00 68.81 266 ASN A CA 1
ATOM 2114 C C . ASN A 1 266 ? -0.004 -11.136 -4.780 1.00 68.81 266 ASN A C 1
ATOM 2116 O O . ASN A 1 266 ? -0.906 -11.016 -5.594 1.00 68.81 266 ASN A O 1
ATOM 2120 N N . PHE A 1 267 ? -0.137 -10.787 -3.502 1.00 63.53 267 PHE A N 1
ATOM 2121 C CA . PHE A 1 267 ? -1.351 -10.205 -2.962 1.00 63.53 267 PHE A CA 1
ATOM 2122 C C . PHE A 1 267 ? -1.677 -8.845 -3.589 1.00 63.53 267 PHE A C 1
ATOM 2124 O O . PHE A 1 267 ? -2.778 -8.688 -4.092 1.00 63.53 267 PHE A O 1
ATOM 2131 N N . ALA A 1 268 ? -0.761 -7.868 -3.602 1.00 62.72 268 ALA A N 1
ATOM 2132 C CA . ALA A 1 268 ? -0.993 -6.548 -4.207 1.00 62.72 268 ALA A CA 1
ATOM 2133 C C . ALA A 1 268 ? -1.274 -6.644 -5.718 1.00 62.72 268 ALA A C 1
ATOM 2135 O O . ALA A 1 268 ? -2.023 -5.851 -6.290 1.00 62.72 268 ALA A O 1
ATOM 2136 N N . PHE A 1 269 ? -0.712 -7.657 -6.365 1.00 66.62 269 PHE A N 1
ATOM 2137 C CA . PHE A 1 269 ? -0.931 -7.949 -7.767 1.00 66.62 269 PHE A CA 1
ATOM 2138 C C . PHE A 1 269 ? -2.287 -8.622 -8.024 1.00 66.62 269 PHE A C 1
ATOM 2140 O O . PHE A 1 269 ? -3.078 -8.128 -8.826 1.00 66.62 269 PHE A O 1
ATOM 2147 N N . ASP A 1 270 ? -2.610 -9.706 -7.311 1.00 66.06 270 ASP A N 1
ATOM 2148 C CA . ASP A 1 270 ? -3.928 -10.358 -7.322 1.00 66.06 270 ASP A CA 1
ATOM 2149 C C . ASP A 1 270 ? -5.026 -9.386 -6.880 1.00 66.06 270 ASP A C 1
ATOM 2151 O O . ASP A 1 270 ? -6.173 -9.472 -7.334 1.00 66.06 270 ASP A O 1
ATOM 2155 N N . PHE A 1 271 ? -4.661 -8.413 -6.045 1.00 60.16 271 PHE A N 1
ATOM 2156 C CA . PHE A 1 271 ? -5.521 -7.324 -5.629 1.00 60.16 271 PHE A CA 1
ATOM 2157 C C . PHE A 1 271 ? -6.021 -6.518 -6.837 1.00 60.16 271 PHE A C 1
ATOM 2159 O O . PHE A 1 271 ? -7.212 -6.207 -6.926 1.00 60.16 271 PHE A O 1
ATOM 2166 N N . CYS A 1 272 ? -5.130 -6.298 -7.806 1.00 57.94 272 CYS A N 1
ATOM 2167 C CA . CYS A 1 272 ? -5.351 -5.514 -9.020 1.00 57.94 272 CYS A CA 1
ATOM 2168 C C . CYS A 1 272 ? -5.704 -6.365 -10.253 1.00 57.94 272 CYS A C 1
ATOM 2170 O O . CYS A 1 272 ? -6.152 -5.835 -11.268 1.00 57.94 272 CYS A O 1
ATOM 2172 N N . LYS A 1 273 ? -5.556 -7.692 -10.181 1.00 62.03 273 LYS A N 1
ATOM 2173 C CA . LYS A 1 273 ? -5.790 -8.640 -11.283 1.00 62.03 273 LYS A CA 1
ATOM 2174 C C . LYS A 1 273 ? -7.165 -8.533 -11.963 1.00 62.03 273 LYS A C 1
ATOM 2176 O O . LYS A 1 273 ? -7.186 -8.594 -13.187 1.00 62.03 273 LYS A O 1
ATOM 2181 N N . PRO A 1 274 ? -8.304 -8.356 -11.258 1.00 54.59 274 PRO A N 1
ATOM 2182 C CA . PRO A 1 274 ? -9.610 -8.218 -11.917 1.00 54.59 274 PRO A CA 1
ATOM 2183 C C . PRO A 1 274 ? -9.705 -6.986 -12.820 1.00 54.59 274 PRO A C 1
ATOM 2185 O O . PRO A 1 274 ? -10.477 -6.976 -13.771 1.00 54.59 274 PRO A O 1
ATOM 2188 N N . THR A 1 275 ? -8.917 -5.952 -12.530 1.00 54.31 275 THR A N 1
ATOM 2189 C CA . THR A 1 275 ? -8.826 -4.748 -13.353 1.00 54.31 275 THR A CA 1
ATOM 2190 C C . THR A 1 275 ? -7.734 -4.860 -14.404 1.00 54.31 275 THR A C 1
ATOM 2192 O O . THR A 1 275 ? -7.977 -4.488 -15.542 1.00 54.31 275 THR A O 1
ATOM 2195 N N . LEU A 1 276 ? -6.607 -5.508 -14.115 1.00 52.41 276 LEU A N 1
ATOM 2196 C CA . LEU A 1 276 ? -5.529 -5.758 -15.085 1.00 52.41 276 LEU A CA 1
ATOM 2197 C C . LEU A 1 276 ? -5.925 -6.675 -16.268 1.00 52.41 276 LEU A C 1
ATOM 2199 O O . LEU A 1 276 ? -5.150 -6.821 -17.193 1.00 52.41 276 LEU A O 1
ATOM 2203 N N . GLN A 1 277 ? -7.128 -7.263 -16.301 1.00 54.78 277 GLN A N 1
ATOM 2204 C 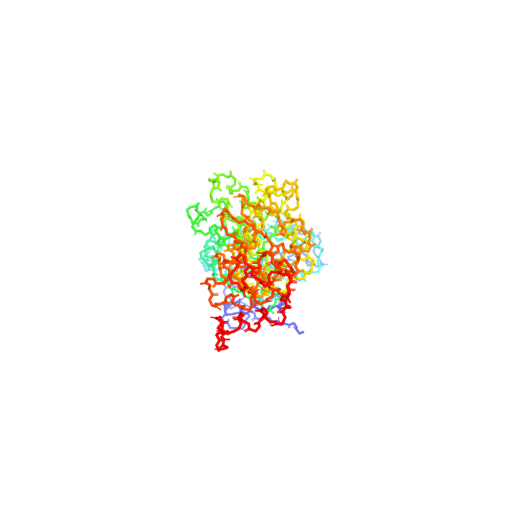CA . GLN A 1 277 ? -7.615 -8.056 -17.449 1.00 54.78 277 GLN A CA 1
ATOM 2205 C C . GLN A 1 277 ? -8.001 -7.229 -18.694 1.00 54.78 277 GLN A C 1
ATOM 2207 O O . GLN A 1 277 ? -8.495 -7.788 -19.673 1.00 54.78 277 GLN A O 1
ATOM 2212 N N . ARG A 1 278 ? -7.816 -5.906 -18.662 1.00 57.81 278 ARG A N 1
ATOM 2213 C CA . ARG A 1 278 ? -7.873 -5.034 -19.841 1.00 57.81 278 ARG A CA 1
ATOM 2214 C C . ARG A 1 278 ? -6.459 -4.527 -20.106 1.00 57.81 278 ARG A C 1
ATOM 2216 O O . ARG A 1 278 ? -5.860 -4.002 -19.169 1.00 57.81 278 ARG A O 1
ATOM 2223 N N . ASP A 1 279 ? -5.979 -4.642 -21.345 1.00 59.97 279 ASP A N 1
ATOM 2224 C CA . ASP A 1 279 ? -4.634 -4.205 -21.767 1.00 59.97 279 ASP A CA 1
ATOM 2225 C C . ASP A 1 279 ? -4.292 -2.785 -21.257 1.00 59.97 279 ASP A C 1
ATOM 2227 O O . ASP A 1 279 ? -3.178 -2.533 -20.800 1.00 59.97 279 ASP A O 1
ATOM 2231 N N . ASP A 1 280 ? -5.286 -1.888 -21.214 1.00 63.06 280 ASP A N 1
ATOM 2232 C CA . ASP A 1 280 ? -5.157 -0.510 -20.719 1.00 63.06 280 ASP A CA 1
ATOM 2233 C C . ASP A 1 280 ? -4.644 -0.418 -19.267 1.00 63.06 280 ASP A C 1
ATOM 2235 O O . ASP A 1 280 ? -3.868 0.473 -18.932 1.00 63.06 280 ASP A O 1
ATOM 2239 N N . ASN A 1 281 ? -5.015 -1.360 -18.397 1.00 63.69 281 ASN A N 1
ATOM 2240 C CA . ASN A 1 281 ? -4.673 -1.306 -16.973 1.00 63.69 281 ASN A CA 1
ATOM 2241 C C . ASN A 1 281 ? -3.268 -1.855 -16.685 1.00 63.69 281 ASN A C 1
ATOM 2243 O O . ASN A 1 281 ? -2.603 -1.390 -15.758 1.00 63.69 281 ASN A O 1
ATOM 2247 N N . GLU A 1 282 ? -2.798 -2.828 -17.470 1.00 72.31 282 GLU A N 1
ATOM 2248 C CA . GLU A 1 282 ? -1.405 -3.295 -17.421 1.00 72.31 282 GLU A CA 1
ATOM 2249 C C . GLU A 1 282 ? -0.448 -2.181 -17.862 1.00 72.31 282 GLU A C 1
ATOM 2251 O O . GLU A 1 282 ? 0.585 -1.937 -17.231 1.00 72.31 282 GLU A O 1
ATOM 2256 N N . VAL A 1 283 ? -0.855 -1.447 -18.899 1.00 71.44 283 VAL A N 1
ATOM 2257 C CA . VAL A 1 283 ? -0.183 -0.255 -19.412 1.00 71.44 283 VAL A CA 1
ATOM 2258 C C . VAL A 1 283 ? -0.153 0.871 -18.377 1.00 71.44 283 VAL A C 1
ATOM 2260 O O . VAL A 1 283 ? 0.930 1.386 -18.087 1.00 71.44 283 VAL A O 1
ATOM 2263 N N . SER A 1 284 ? -1.292 1.208 -17.760 1.00 71.00 284 SER A N 1
ATOM 2264 C CA . SER A 1 284 ? -1.351 2.163 -16.644 1.00 71.00 284 SER A CA 1
ATOM 2265 C C . SER A 1 284 ? -0.415 1.742 -15.516 1.00 71.00 284 SER A C 1
ATOM 2267 O O . SER A 1 284 ? 0.296 2.568 -14.945 1.00 71.00 284 SER A O 1
ATOM 2269 N N . GLY A 1 285 ? -0.349 0.442 -15.226 1.00 72.19 285 GLY A N 1
ATOM 2270 C CA . GLY A 1 285 ? 0.515 -0.067 -14.181 1.00 72.19 285 GLY A CA 1
ATOM 2271 C C . GLY A 1 285 ? 2.007 0.130 -14.451 1.00 72.19 285 GLY A C 1
ATOM 2272 O O . GLY A 1 285 ? 2.747 0.568 -13.567 1.00 72.19 285 GLY A O 1
ATOM 2273 N N . LEU A 1 286 ? 2.442 -0.119 -15.686 1.00 75.94 286 LEU A N 1
ATOM 2274 C CA . LEU A 1 286 ? 3.809 0.181 -16.097 1.00 75.94 286 LEU A CA 1
ATOM 2275 C C . LEU A 1 286 ? 4.084 1.689 -16.075 1.00 75.94 286 LEU A C 1
ATOM 2277 O O . LEU A 1 286 ? 5.143 2.095 -15.611 1.00 75.94 286 LEU A O 1
ATOM 2281 N N . PHE A 1 287 ? 3.129 2.517 -16.506 1.00 75.62 287 PHE A N 1
ATOM 2282 C CA . PHE A 1 287 ? 3.254 3.976 -16.470 1.00 75.62 287 PHE A CA 1
ATOM 2283 C C . PHE A 1 287 ? 3.483 4.498 -15.044 1.00 75.62 287 PHE A C 1
ATOM 2285 O O . PHE A 1 287 ? 4.400 5.282 -14.814 1.00 75.62 287 PHE A O 1
ATOM 2292 N N . PHE A 1 288 ? 2.745 3.984 -14.058 1.00 73.06 288 PHE A N 1
ATOM 2293 C CA . PHE A 1 288 ? 2.962 4.354 -12.656 1.00 73.06 288 PHE A CA 1
ATOM 2294 C C . PHE A 1 288 ? 4.355 3.986 -12.146 1.00 73.06 288 PHE A C 1
ATOM 2296 O O . PHE A 1 288 ? 4.931 4.739 -11.363 1.00 73.06 288 PHE A O 1
ATOM 2303 N N . LEU A 1 289 ? 4.923 2.863 -12.592 1.00 75.12 289 LEU A N 1
ATOM 2304 C CA . LEU A 1 289 ? 6.303 2.514 -12.244 1.00 75.12 289 LEU A CA 1
ATOM 2305 C C . LEU A 1 289 ? 7.320 3.496 -12.819 1.00 75.12 289 LEU A C 1
ATOM 2307 O O . LEU A 1 289 ? 8.343 3.735 -12.182 1.00 75.12 289 LEU A O 1
ATOM 2311 N N . MET A 1 290 ? 7.028 4.081 -13.982 1.00 76.19 290 MET A N 1
ATOM 2312 C CA . MET A 1 290 ? 7.879 5.093 -14.609 1.00 76.19 290 MET A CA 1
ATOM 2313 C C . MET A 1 290 ? 7.840 6.438 -13.879 1.00 76.19 290 MET A C 1
ATOM 2315 O O . MET A 1 290 ? 8.851 7.141 -13.874 1.00 76.19 290 MET A O 1
ATOM 2319 N N . ASP A 1 291 ? 6.706 6.776 -13.263 1.00 73.69 291 ASP A N 1
ATOM 2320 C CA . ASP A 1 291 ? 6.495 8.033 -12.530 1.00 73.69 291 ASP A CA 1
ATOM 2321 C C . ASP A 1 291 ? 6.960 7.973 -11.063 1.00 73.69 291 ASP A C 1
ATOM 2323 O O . ASP A 1 291 ? 7.042 9.000 -10.383 1.00 73.69 291 ASP A O 1
ATOM 2327 N N . CYS A 1 292 ? 7.272 6.783 -10.545 1.00 71.06 292 CYS A N 1
ATOM 2328 C CA . CYS A 1 292 ? 7.733 6.622 -9.170 1.00 71.06 292 CYS A CA 1
ATOM 2329 C C . CYS A 1 292 ? 9.235 6.909 -9.014 1.00 71.06 292 CYS A C 1
ATOM 2331 O O . CYS A 1 292 ? 10.031 6.527 -9.875 1.00 71.06 292 CYS A O 1
ATOM 2333 N N . PRO A 1 293 ? 9.669 7.490 -7.875 1.00 76.69 293 PRO A N 1
ATOM 2334 C CA . PRO A 1 293 ? 11.084 7.562 -7.537 1.00 76.69 293 PRO A CA 1
ATOM 2335 C C . PRO A 1 293 ? 11.728 6.172 -7.566 1.00 76.69 293 PRO A C 1
ATOM 2337 O O . PRO A 1 293 ? 11.229 5.213 -6.964 1.00 76.69 293 PRO A O 1
ATOM 2340 N N . ILE A 1 294 ? 12.852 6.062 -8.269 1.00 80.25 294 ILE A N 1
ATOM 2341 C CA . ILE A 1 294 ? 13.549 4.788 -8.426 1.00 80.25 294 ILE A CA 1
ATOM 2342 C C . ILE A 1 294 ? 14.473 4.557 -7.240 1.00 80.25 294 ILE A C 1
ATOM 2344 O O . ILE A 1 294 ? 15.437 5.283 -7.013 1.00 80.25 294 ILE A O 1
ATOM 2348 N N . ASN A 1 295 ? 14.153 3.521 -6.477 1.00 80.62 295 ASN A N 1
ATOM 2349 C CA . ASN A 1 295 ? 14.958 2.974 -5.399 1.00 80.62 295 ASN A CA 1
ATOM 2350 C C . ASN A 1 295 ? 14.963 1.444 -5.516 1.00 80.62 295 ASN A C 1
ATOM 2352 O O . ASN A 1 295 ? 14.327 0.865 -6.398 1.00 80.62 295 ASN A O 1
ATOM 2356 N N . LYS A 1 296 ? 15.685 0.766 -4.620 1.00 80.12 296 LYS A N 1
ATOM 2357 C CA . LYS A 1 296 ? 15.813 -0.698 -4.667 1.00 80.12 296 LYS A CA 1
ATOM 2358 C C . LYS A 1 296 ? 14.465 -1.438 -4.604 1.00 80.12 296 LYS A C 1
ATOM 2360 O O . LYS A 1 296 ? 14.363 -2.533 -5.146 1.00 80.12 296 LYS A O 1
ATOM 2365 N N . TYR A 1 297 ? 13.439 -0.858 -3.978 1.00 76.19 297 TYR A N 1
ATOM 2366 C CA . TYR A 1 297 ? 12.123 -1.482 -3.821 1.00 76.19 297 TYR A CA 1
ATOM 2367 C C . TYR A 1 297 ? 11.243 -1.280 -5.049 1.00 76.19 297 TYR A C 1
ATOM 2369 O O . TYR A 1 297 ? 10.675 -2.253 -5.545 1.00 76.19 297 TYR A O 1
ATOM 2377 N N . SER A 1 298 ? 11.167 -0.056 -5.580 1.00 76.00 298 SER A N 1
ATOM 2378 C CA . SER A 1 298 ? 10.438 0.204 -6.825 1.00 76.00 298 SER A CA 1
ATOM 2379 C C . SER A 1 298 ? 11.075 -0.525 -8.010 1.00 76.00 298 SER A C 1
ATOM 2381 O O . SER A 1 298 ? 10.350 -1.059 -8.848 1.00 76.00 298 SER A O 1
ATOM 2383 N N . LEU A 1 299 ? 12.405 -0.670 -8.029 1.00 84.50 299 LEU A N 1
ATOM 2384 C CA . LEU A 1 299 ? 13.106 -1.482 -9.026 1.00 84.50 299 LEU A CA 1
ATOM 2385 C C . LEU A 1 299 ? 12.794 -2.980 -8.886 1.00 84.50 299 LEU A C 1
ATOM 2387 O O . LEU A 1 299 ? 12.440 -3.618 -9.874 1.00 84.50 299 LEU A O 1
ATOM 2391 N N . ALA A 1 300 ? 12.861 -3.539 -7.672 1.00 81.81 300 ALA A N 1
ATOM 2392 C CA . ALA A 1 300 ? 12.498 -4.939 -7.432 1.00 81.81 300 ALA A CA 1
ATOM 2393 C C . ALA A 1 300 ? 11.026 -5.217 -7.780 1.00 81.81 300 ALA A C 1
ATOM 2395 O O . ALA A 1 300 ? 10.685 -6.271 -8.322 1.00 81.81 300 ALA A O 1
ATOM 2396 N N . PHE A 1 301 ? 10.139 -4.257 -7.506 1.00 78.31 301 PHE A N 1
ATOM 2397 C CA . PHE A 1 301 ? 8.746 -4.340 -7.922 1.00 78.31 301 PHE A CA 1
ATOM 2398 C C . PHE A 1 301 ? 8.623 -4.335 -9.447 1.00 78.31 301 PHE A C 1
ATOM 2400 O O . PHE A 1 301 ? 7.932 -5.195 -9.992 1.00 78.31 301 PHE A O 1
ATOM 2407 N N . ALA A 1 302 ? 9.303 -3.416 -10.140 1.00 84.62 302 ALA A N 1
ATOM 2408 C CA . ALA A 1 302 ? 9.306 -3.361 -11.599 1.00 84.62 302 ALA A CA 1
ATOM 2409 C C . ALA A 1 302 ? 9.829 -4.667 -12.210 1.00 84.62 302 ALA A C 1
ATOM 2411 O O . ALA A 1 302 ? 9.247 -5.183 -13.164 1.00 84.62 302 ALA A O 1
ATOM 2412 N N . GLU A 1 303 ? 10.865 -5.265 -11.621 1.00 87.75 303 GLU A N 1
ATOM 2413 C CA . GLU A 1 303 ? 11.397 -6.550 -12.063 1.00 87.75 303 GLU A CA 1
ATOM 2414 C C . GLU A 1 303 ? 10.353 -7.666 -11.958 1.00 87.75 303 GLU A C 1
ATOM 2416 O O . GLU A 1 303 ? 10.127 -8.405 -12.927 1.00 87.75 303 GLU A O 1
ATOM 2421 N N . LYS A 1 304 ? 9.687 -7.786 -10.806 1.00 83.31 304 LYS A N 1
ATOM 2422 C CA . LYS A 1 304 ? 8.624 -8.778 -10.601 1.00 83.31 304 LYS A CA 1
ATOM 2423 C C . LYS A 1 304 ? 7.429 -8.517 -11.523 1.00 83.31 304 LYS A C 1
ATOM 2425 O O . LYS A 1 304 ? 6.890 -9.460 -12.102 1.00 83.31 304 LYS A O 1
ATOM 2430 N N . PHE A 1 305 ? 7.056 -7.252 -11.716 1.00 83.44 305 PHE A N 1
ATOM 2431 C CA . PHE A 1 305 ? 5.969 -6.840 -12.604 1.00 83.44 305 PHE A CA 1
ATOM 2432 C C . PHE A 1 305 ? 6.247 -7.240 -14.059 1.00 83.44 305 PHE A C 1
ATOM 2434 O O . PHE A 1 305 ? 5.433 -7.927 -14.672 1.00 83.44 305 PHE A O 1
ATOM 2441 N N . LEU A 1 306 ? 7.429 -6.916 -14.591 1.00 87.62 306 LEU A N 1
ATOM 2442 C CA . LEU A 1 306 ? 7.826 -7.273 -15.960 1.00 87.62 306 LEU A CA 1
ATOM 2443 C C . LEU A 1 306 ? 8.053 -8.776 -16.146 1.00 87.62 306 LEU A C 1
ATOM 2445 O O . LEU A 1 306 ? 7.828 -9.303 -17.229 1.00 87.62 306 LEU A O 1
ATOM 2449 N N . THR A 1 307 ? 8.452 -9.494 -15.095 1.00 87.69 307 THR A N 1
ATOM 2450 C CA . THR A 1 307 ? 8.520 -10.966 -15.128 1.00 87.69 307 THR A CA 1
ATOM 2451 C C . THR A 1 307 ? 7.132 -11.579 -15.309 1.00 87.69 307 THR A C 1
ATOM 2453 O O . THR A 1 307 ? 6.979 -12.610 -15.963 1.00 87.69 307 THR A O 1
ATOM 2456 N N . ARG A 1 308 ? 6.104 -10.939 -14.746 1.00 83.19 308 ARG A N 1
ATOM 2457 C CA . ARG A 1 308 ? 4.717 -11.387 -14.854 1.00 83.19 308 ARG A CA 1
ATOM 2458 C C . ARG A 1 308 ? 4.046 -10.945 -16.155 1.00 83.19 308 ARG A C 1
ATOM 2460 O O . ARG A 1 308 ? 3.227 -11.701 -16.674 1.00 83.19 308 ARG A O 1
ATOM 2467 N N . PHE A 1 309 ? 4.423 -9.779 -16.676 1.00 84.81 309 PHE A N 1
ATOM 2468 C CA . PHE A 1 309 ? 3.902 -9.182 -17.907 1.00 84.81 309 PHE A CA 1
ATOM 2469 C C . PHE A 1 309 ? 5.017 -8.879 -18.924 1.00 84.81 309 PHE A C 1
ATOM 2471 O O . PHE A 1 309 ? 5.290 -7.716 -19.239 1.00 84.81 309 PHE A O 1
ATOM 2478 N N . PRO A 1 310 ? 5.689 -9.912 -19.458 1.00 89.88 310 PRO A N 1
ATOM 2479 C CA . PRO A 1 310 ? 6.842 -9.720 -20.334 1.00 89.88 310 PRO A CA 1
ATOM 2480 C C . PRO A 1 310 ? 6.486 -9.052 -21.670 1.00 89.88 310 PRO A C 1
ATOM 2482 O O . PRO A 1 310 ? 7.345 -8.426 -22.288 1.00 89.88 310 PRO A O 1
ATOM 2485 N N . HIS A 1 311 ? 5.230 -9.135 -22.125 1.00 87.19 311 HIS A N 1
ATOM 2486 C CA . HIS A 1 311 ? 4.784 -8.472 -23.356 1.00 87.19 311 HIS A CA 1
ATOM 2487 C C . HIS A 1 311 ? 4.841 -6.945 -23.255 1.00 87.19 311 HIS A C 1
ATOM 2489 O O . HIS A 1 311 ? 5.043 -6.284 -24.274 1.00 87.19 311 HIS A O 1
ATOM 2495 N N . LEU A 1 312 ? 4.733 -6.384 -22.045 1.00 88.06 312 LEU A N 1
ATOM 2496 C CA . LEU A 1 312 ? 4.755 -4.938 -21.838 1.00 88.06 312 LEU A CA 1
ATOM 2497 C C . LEU A 1 312 ? 6.117 -4.315 -22.132 1.00 88.06 312 LEU A C 1
ATOM 2499 O O . LEU A 1 312 ? 6.168 -3.151 -22.509 1.00 88.06 312 LEU A O 1
ATOM 2503 N N . VAL A 1 313 ? 7.211 -5.078 -22.030 1.00 91.12 313 VAL A N 1
ATOM 2504 C CA . VAL A 1 313 ? 8.589 -4.595 -22.249 1.00 91.12 313 VAL A CA 1
ATOM 2505 C C . VAL A 1 313 ? 8.732 -3.855 -23.586 1.00 91.12 313 VAL A C 1
ATOM 2507 O O . VAL A 1 313 ? 9.436 -2.850 -23.674 1.00 91.12 313 VAL A O 1
ATOM 2510 N N . ASN A 1 314 ? 8.032 -4.333 -24.618 1.00 88.38 314 ASN A N 1
ATOM 2511 C CA . ASN A 1 314 ? 8.037 -3.755 -25.961 1.00 88.38 314 ASN A CA 1
ATOM 2512 C C . ASN A 1 314 ? 6.671 -3.193 -26.386 1.00 88.38 314 ASN A C 1
ATOM 2514 O O . ASN A 1 314 ? 6.523 -2.779 -27.534 1.00 88.38 314 ASN A O 1
ATOM 2518 N N . HIS A 1 315 ? 5.672 -3.179 -25.501 1.00 86.62 315 HIS A N 1
ATOM 2519 C CA . HIS A 1 315 ? 4.343 -2.675 -25.827 1.00 86.62 315 HIS A CA 1
ATOM 2520 C C . HIS A 1 315 ? 4.323 -1.140 -25.742 1.00 86.62 315 HIS A C 1
ATOM 2522 O O . HIS A 1 315 ? 4.584 -0.592 -24.670 1.00 86.62 315 HIS A O 1
ATOM 2528 N N . PRO A 1 316 ? 4.033 -0.414 -26.835 1.00 82.88 316 PRO A N 1
ATOM 2529 C CA . PRO A 1 316 ? 4.014 1.041 -26.806 1.00 82.88 316 PRO A CA 1
ATOM 2530 C C . PRO A 1 316 ? 2.806 1.571 -26.020 1.00 82.88 316 PRO A C 1
ATOM 2532 O O . PRO A 1 316 ? 1.660 1.327 -26.380 1.00 82.88 316 PRO A O 1
ATOM 2535 N N . ILE A 1 317 ? 3.073 2.377 -24.996 1.00 75.62 317 ILE A N 1
ATOM 2536 C CA . ILE A 1 317 ? 2.090 3.086 -24.172 1.00 75.62 317 ILE A CA 1
ATOM 2537 C C . ILE A 1 317 ? 1.870 4.467 -24.783 1.00 75.62 317 ILE A C 1
ATOM 2539 O O . ILE A 1 317 ? 2.810 5.256 -24.853 1.00 75.62 317 ILE A O 1
ATOM 2543 N N . ASN A 1 318 ? 0.661 4.777 -25.262 1.00 73.19 318 ASN A N 1
ATOM 2544 C CA . ASN A 1 318 ? 0.383 6.043 -25.963 1.00 73.19 318 ASN A CA 1
ATOM 2545 C C . ASN A 1 318 ? 1.395 6.331 -27.097 1.00 73.19 318 ASN A C 1
ATOM 2547 O O . ASN A 1 318 ? 1.865 7.455 -27.260 1.00 73.19 318 ASN A O 1
ATOM 2551 N N . HIS A 1 319 ? 1.755 5.294 -27.867 1.00 80.19 319 HIS A N 1
ATOM 2552 C CA . HIS A 1 319 ? 2.782 5.318 -28.925 1.00 80.19 319 HIS A CA 1
ATOM 2553 C C . HIS A 1 319 ? 4.242 5.463 -28.450 1.00 80.19 319 HIS A C 1
ATOM 2555 O O . HIS A 1 319 ? 5.143 5.594 -29.282 1.00 80.19 319 HIS A O 1
ATOM 2561 N N . VAL A 1 320 ? 4.510 5.384 -27.144 1.00 81.81 320 VAL A N 1
ATOM 2562 C CA . VAL A 1 320 ? 5.855 5.479 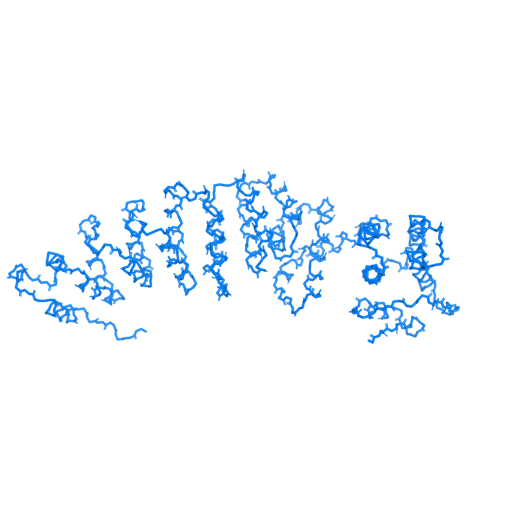-26.559 1.00 81.81 320 VAL A CA 1
ATOM 2563 C C . VAL A 1 320 ? 6.254 4.143 -25.936 1.00 81.81 320 VAL A C 1
ATOM 2565 O O . VAL A 1 320 ? 5.563 3.610 -25.076 1.00 81.81 320 VAL A O 1
ATOM 2568 N N . HIS A 1 321 ? 7.388 3.580 -26.356 1.00 86.94 321 HIS A N 1
ATOM 2569 C CA . HIS A 1 321 ? 7.900 2.348 -25.750 1.00 86.94 321 HIS A CA 1
ATOM 2570 C C . HIS A 1 321 ? 8.412 2.621 -24.322 1.00 86.94 321 HIS A C 1
ATOM 2572 O O . HIS A 1 321 ? 9.061 3.649 -24.117 1.00 86.94 321 HIS A O 1
ATOM 2578 N N . PRO A 1 322 ? 8.220 1.710 -23.351 1.00 88.75 322 PRO A N 1
ATOM 2579 C CA . PRO A 1 322 ? 8.582 1.948 -21.948 1.00 88.75 322 PRO A CA 1
ATOM 2580 C C . PRO A 1 322 ? 10.047 2.335 -21.725 1.00 88.75 322 PRO A C 1
ATOM 2582 O O . PRO A 1 322 ? 10.343 3.243 -20.952 1.00 88.75 322 PRO A O 1
ATOM 2585 N N . ILE A 1 323 ? 10.974 1.731 -22.474 1.00 90.19 323 ILE A N 1
ATOM 2586 C CA . ILE A 1 323 ? 12.398 2.087 -22.406 1.00 90.19 323 ILE A CA 1
ATOM 2587 C C . ILE A 1 323 ? 12.674 3.548 -22.810 1.00 90.19 323 ILE A C 1
ATOM 2589 O O . ILE A 1 323 ? 13.605 4.161 -22.296 1.00 90.19 323 ILE A O 1
ATOM 2593 N N . LEU A 1 324 ? 11.852 4.144 -23.684 1.00 87.62 324 LEU A N 1
ATOM 2594 C CA . LEU A 1 324 ? 11.974 5.559 -24.052 1.00 87.62 324 LEU A CA 1
ATOM 2595 C C . LEU A 1 324 ? 11.529 6.478 -22.912 1.00 87.62 324 LEU A C 1
ATOM 2597 O O . LEU A 1 324 ? 12.152 7.515 -22.701 1.00 87.62 324 LEU A O 1
ATOM 2601 N N . LEU A 1 325 ? 10.496 6.087 -22.159 1.00 85.81 325 LEU A N 1
ATOM 2602 C CA . LEU A 1 325 ? 10.103 6.793 -20.936 1.00 85.81 325 LEU A CA 1
ATOM 2603 C C . LEU A 1 325 ? 11.221 6.712 -19.887 1.00 85.81 325 LEU A C 1
ATOM 2605 O O . LEU A 1 325 ? 11.520 7.703 -19.230 1.00 85.81 325 LEU A O 1
ATOM 2609 N N . ALA A 1 326 ? 11.902 5.566 -19.784 1.00 87.75 326 ALA A N 1
ATOM 2610 C CA . ALA A 1 326 ? 13.009 5.383 -18.844 1.00 87.75 326 ALA A CA 1
ATOM 2611 C C . ALA A 1 326 ? 14.185 6.312 -19.166 1.00 87.75 326 ALA A C 1
ATOM 2613 O O . ALA A 1 326 ? 14.768 6.907 -18.261 1.00 87.75 326 ALA A O 1
ATOM 2614 N N . ILE A 1 327 ? 14.484 6.481 -20.458 1.00 86.75 327 ILE A N 1
ATOM 2615 C CA . ILE A 1 327 ? 15.476 7.443 -20.953 1.00 86.75 327 ILE A CA 1
ATOM 2616 C C . ILE A 1 327 ? 15.041 8.880 -20.668 1.00 86.75 327 ILE A C 1
ATOM 2618 O O . ILE A 1 327 ? 15.845 9.658 -20.167 1.00 86.75 327 ILE A O 1
ATOM 2622 N N . ALA A 1 328 ? 13.783 9.235 -20.946 1.00 83.56 328 ALA A N 1
ATOM 2623 C CA . ALA A 1 328 ? 13.269 10.581 -20.683 1.00 83.56 328 ALA A CA 1
ATOM 2624 C C . ALA A 1 328 ? 13.348 10.956 -19.192 1.00 83.56 328 ALA A C 1
ATOM 2626 O O . ALA A 1 328 ? 13.661 12.098 -18.863 1.00 83.56 328 ALA A O 1
ATOM 2627 N N . ASN A 1 329 ? 13.140 9.978 -18.306 1.00 82.19 329 ASN A N 1
ATOM 2628 C CA . ASN A 1 329 ? 13.240 10.140 -16.855 1.00 82.19 329 ASN A CA 1
ATOM 2629 C C . ASN A 1 329 ? 14.675 9.958 -16.317 1.00 82.19 329 ASN A C 1
ATOM 2631 O O . ASN A 1 329 ? 14.869 9.953 -15.104 1.00 82.19 329 ASN A O 1
ATOM 2635 N N . ASN A 1 330 ? 15.675 9.787 -17.194 1.00 84.50 330 ASN A N 1
ATOM 2636 C CA . ASN A 1 330 ? 17.078 9.520 -16.854 1.00 84.50 330 ASN A CA 1
ATOM 2637 C C . ASN A 1 330 ? 17.263 8.379 -15.829 1.00 84.50 330 ASN A C 1
ATOM 2639 O O . ASN A 1 330 ? 18.119 8.422 -14.942 1.00 84.50 330 ASN A O 1
ATOM 2643 N N . SER A 1 331 ? 16.424 7.347 -15.924 1.00 87.25 331 SER A N 1
ATOM 2644 C CA . SER A 1 331 ? 16.424 6.224 -14.990 1.00 87.25 331 SER A CA 1
ATOM 2645 C C . SER A 1 331 ? 17.295 5.086 -15.509 1.00 87.25 331 SER A C 1
ATOM 2647 O O . SER A 1 331 ? 16.805 4.130 -16.114 1.00 87.25 331 SER A O 1
ATOM 2649 N N . VAL A 1 332 ? 18.604 5.177 -15.254 1.00 88.19 332 VAL A N 1
ATOM 2650 C CA . VAL A 1 332 ? 19.591 4.161 -15.669 1.00 88.19 332 VAL A CA 1
ATOM 2651 C C . VAL A 1 332 ? 19.151 2.756 -15.250 1.00 88.19 332 VAL A C 1
ATOM 2653 O O . VAL A 1 332 ? 19.095 1.862 -16.089 1.00 88.19 332 VAL A O 1
ATOM 2656 N N . ALA A 1 333 ? 18.736 2.581 -13.993 1.00 89.12 333 ALA A N 1
ATOM 2657 C CA . ALA A 1 333 ? 18.329 1.281 -13.461 1.00 89.12 333 ALA A CA 1
ATOM 2658 C C . ALA A 1 333 ? 17.116 0.673 -14.190 1.00 89.12 333 ALA A C 1
ATOM 2660 O O . ALA A 1 333 ? 17.091 -0.530 -14.444 1.00 89.12 333 ALA A O 1
ATOM 2661 N N . LEU A 1 334 ? 16.119 1.484 -14.568 1.00 89.19 334 LEU A N 1
ATOM 2662 C CA . LEU A 1 334 ? 14.986 0.980 -15.349 1.00 89.19 334 LEU A CA 1
ATOM 2663 C C . LEU A 1 334 ? 15.384 0.657 -16.787 1.00 89.19 334 LEU A C 1
ATOM 2665 O O . LEU A 1 334 ? 14.898 -0.327 -17.337 1.00 89.19 334 LEU A O 1
ATOM 2669 N N . ILE A 1 335 ? 16.264 1.451 -17.399 1.00 90.06 335 ILE A N 1
ATOM 2670 C CA . ILE A 1 335 ? 16.762 1.166 -18.750 1.00 90.06 335 ILE A CA 1
ATOM 2671 C C . ILE A 1 335 ? 17.492 -0.180 -18.764 1.00 90.06 335 ILE A C 1
ATOM 2673 O O . ILE A 1 335 ? 17.232 -1.008 -19.637 1.00 90.06 335 ILE A O 1
ATOM 2677 N N . GLU A 1 336 ? 18.358 -0.422 -17.779 1.00 89.12 336 GLU A N 1
ATOM 2678 C CA . GLU A 1 336 ? 19.050 -1.701 -17.621 1.00 89.12 336 GLU A CA 1
ATOM 2679 C C . GLU A 1 336 ? 18.071 -2.855 -17.424 1.00 89.12 336 GLU A C 1
ATOM 2681 O O . GLU A 1 336 ? 18.156 -3.850 -18.146 1.00 89.12 336 GLU A O 1
ATOM 2686 N N . LEU A 1 337 ? 17.085 -2.684 -16.541 1.00 92.56 337 LEU A N 1
ATOM 2687 C CA . LEU A 1 337 ? 16.042 -3.679 -16.320 1.00 92.56 337 LEU A CA 1
ATOM 2688 C C . LEU A 1 337 ? 15.267 -3.994 -17.610 1.00 92.56 337 LEU A C 1
ATOM 2690 O O . LEU A 1 337 ? 15.041 -5.161 -17.922 1.00 92.56 337 LEU A O 1
ATOM 2694 N N . PHE A 1 338 ? 14.873 -2.986 -18.391 1.00 92.06 338 PHE A N 1
ATOM 2695 C CA . PHE A 1 338 ? 14.169 -3.205 -19.656 1.00 92.06 338 PHE A CA 1
ATOM 2696 C C . PHE A 1 338 ? 15.025 -3.985 -20.656 1.00 92.06 338 PHE A C 1
ATOM 2698 O O . PHE A 1 338 ? 14.524 -4.920 -21.282 1.00 92.06 338 PHE A O 1
ATOM 2705 N N . LEU A 1 339 ? 16.311 -3.650 -20.790 1.00 90.00 339 LEU A N 1
ATOM 2706 C CA . LEU A 1 339 ? 17.233 -4.383 -21.662 1.00 90.00 339 LEU A CA 1
ATOM 2707 C C . LEU A 1 339 ? 17.413 -5.835 -21.206 1.00 90.00 339 LEU A C 1
ATOM 2709 O O . LEU A 1 339 ? 17.378 -6.744 -22.034 1.00 90.00 339 LEU A O 1
ATOM 2713 N N . GLU A 1 340 ? 17.528 -6.071 -19.901 1.00 91.62 340 GLU A N 1
ATOM 2714 C CA . GLU A 1 340 ? 17.615 -7.415 -19.314 1.00 91.62 340 GLU A CA 1
ATOM 2715 C C . GLU A 1 340 ? 16.344 -8.238 -19.530 1.00 91.62 340 GLU A C 1
ATOM 2717 O O . GLU A 1 340 ? 16.417 -9.449 -19.740 1.00 91.62 340 GLU A O 1
ATOM 2722 N N . LYS A 1 341 ? 15.176 -7.588 -19.552 1.00 92.31 341 LYS A N 1
ATOM 2723 C CA . LYS A 1 341 ? 13.886 -8.218 -19.869 1.00 92.31 341 LYS A CA 1
ATOM 2724 C C . LYS A 1 341 ? 13.603 -8.312 -21.378 1.00 92.31 341 LYS A C 1
ATOM 2726 O O . LYS A 1 341 ? 12.518 -8.744 -21.758 1.00 92.31 341 LYS A O 1
ATOM 2731 N N . GLY A 1 342 ? 14.563 -7.968 -22.243 1.00 90.88 342 GLY A N 1
ATOM 2732 C CA . GLY A 1 342 ? 14.458 -8.150 -23.696 1.00 90.88 342 GLY A CA 1
ATOM 2733 C C . GLY A 1 342 ? 13.828 -6.977 -24.452 1.00 90.88 342 GLY A C 1
ATOM 2734 O O . GLY A 1 342 ? 13.177 -7.181 -25.482 1.00 90.88 342 GLY A O 1
ATOM 2735 N N . ALA A 1 343 ? 13.993 -5.745 -23.964 1.00 90.06 343 ALA A N 1
ATOM 2736 C CA . ALA A 1 343 ? 13.607 -4.555 -24.716 1.00 90.06 343 ALA A CA 1
ATOM 2737 C C . ALA A 1 343 ? 14.370 -4.465 -26.039 1.00 90.06 343 ALA A C 1
ATOM 2739 O O . ALA A 1 343 ? 15.578 -4.693 -26.107 1.00 90.06 343 ALA A O 1
ATOM 2740 N N . ASN A 1 344 ? 13.648 -4.121 -27.100 1.00 86.94 344 ASN A N 1
ATOM 2741 C CA . ASN A 1 344 ? 14.184 -4.041 -28.445 1.00 86.94 344 ASN A CA 1
ATOM 2742 C C . ASN A 1 344 ? 15.155 -2.846 -28.559 1.00 86.94 344 ASN A C 1
ATOM 2744 O O . ASN A 1 344 ? 14.713 -1.695 -28.511 1.00 86.94 344 ASN A O 1
ATOM 2748 N N . PRO A 1 345 ? 16.464 -3.073 -28.782 1.00 81.81 345 PRO A N 1
ATOM 2749 C CA . PRO A 1 345 ? 17.439 -1.986 -28.881 1.00 81.81 345 PRO A CA 1
ATOM 2750 C C . PRO A 1 345 ? 17.254 -1.138 -30.151 1.00 81.81 345 PRO A C 1
ATOM 2752 O O . PRO A 1 345 ? 17.790 -0.037 -30.252 1.00 81.81 345 PRO A O 1
ATOM 2755 N N . ASN A 1 346 ? 16.473 -1.630 -31.118 1.00 80.38 346 ASN A N 1
ATOM 2756 C CA . ASN A 1 346 ? 16.223 -1.001 -32.410 1.00 80.38 346 ASN A CA 1
ATOM 2757 C C . ASN A 1 346 ? 14.925 -0.181 -32.455 1.00 80.38 346 ASN A C 1
ATOM 2759 O O . ASN A 1 346 ? 14.445 0.135 -33.546 1.00 80.38 346 ASN A O 1
ATOM 2763 N N . ILE A 1 347 ? 14.342 0.165 -31.301 1.00 82.69 347 ILE A N 1
ATOM 2764 C CA . ILE A 1 347 ? 13.157 1.029 -31.248 1.00 82.69 347 ILE A CA 1
ATOM 2765 C C . ILE A 1 347 ? 13.446 2.354 -31.960 1.00 82.69 347 ILE A C 1
ATOM 2767 O O . ILE A 1 347 ? 14.475 3.004 -31.742 1.00 82.69 347 ILE A O 1
ATOM 2771 N N . GLN A 1 348 ? 12.504 2.738 -32.818 1.00 75.19 348 GLN A N 1
ATOM 2772 C CA . GLN A 1 348 ? 12.534 3.984 -33.565 1.00 75.19 348 GLN A CA 1
ATOM 2773 C C . GLN A 1 348 ? 11.398 4.876 -33.085 1.00 75.19 348 GLN A C 1
ATOM 2775 O O . GLN A 1 348 ? 10.235 4.478 -33.076 1.00 75.19 348 GLN A O 1
ATOM 2780 N N . ILE A 1 349 ? 11.745 6.102 -32.727 1.00 72.94 349 ILE A N 1
ATOM 2781 C CA . ILE A 1 349 ? 10.818 7.233 -32.738 1.00 72.94 349 ILE A CA 1
ATOM 2782 C C . ILE A 1 349 ? 10.993 7.970 -34.065 1.00 72.94 349 ILE A C 1
ATOM 2784 O O . ILE A 1 349 ? 12.022 7.784 -34.724 1.00 72.94 349 ILE A O 1
ATOM 2788 N N . PRO A 1 350 ? 10.027 8.797 -34.503 1.00 72.69 350 PRO A N 1
ATOM 2789 C CA . PRO A 1 350 ? 10.145 9.507 -35.768 1.00 72.69 350 PRO A CA 1
ATOM 2790 C C . PRO A 1 350 ? 11.510 10.209 -35.889 1.00 72.69 350 PRO A C 1
ATOM 2792 O O . PRO A 1 350 ? 11.767 11.200 -35.209 1.00 72.69 350 PRO A O 1
ATOM 2795 N N . LYS A 1 351 ? 12.364 9.680 -36.782 1.00 66.88 351 LYS A N 1
ATOM 2796 C CA . LYS A 1 351 ? 13.718 10.157 -37.136 1.00 66.88 351 LYS A CA 1
ATOM 2797 C C . LYS A 1 351 ? 14.871 9.843 -36.166 1.00 66.88 351 LYS A C 1
ATOM 2799 O O . LYS A 1 351 ? 15.985 10.261 -36.468 1.00 66.88 351 LYS A O 1
ATOM 2804 N N . LEU A 1 352 ? 14.661 9.134 -35.052 1.00 74.00 352 LEU A N 1
ATOM 2805 C CA . LEU A 1 352 ? 15.747 8.769 -34.125 1.00 74.00 352 LEU A CA 1
ATOM 2806 C C . LEU A 1 352 ? 15.643 7.313 -33.648 1.00 74.00 352 LEU A C 1
ATOM 2808 O O . LEU A 1 352 ? 14.580 6.850 -33.233 1.00 74.00 352 LEU A O 1
ATOM 2812 N N . LYS A 1 353 ? 16.773 6.607 -33.664 1.00 82.06 353 LYS A N 1
ATOM 2813 C CA . LYS A 1 353 ? 16.957 5.295 -33.032 1.00 82.06 353 LYS A CA 1
ATOM 2814 C C . LYS A 1 353 ? 17.303 5.451 -31.554 1.00 82.06 353 LYS A C 1
ATOM 2816 O O . LYS A 1 353 ? 17.923 6.439 -31.163 1.00 82.06 353 LYS A O 1
ATOM 2821 N N . LEU A 1 354 ? 16.985 4.437 -30.752 1.00 84.00 354 LEU A N 1
ATOM 2822 C CA . LEU A 1 354 ? 17.302 4.382 -29.319 1.00 84.00 354 LEU A CA 1
ATOM 2823 C C . LEU A 1 354 ? 18.768 4.737 -29.008 1.00 84.00 354 LEU A C 1
ATOM 2825 O O . LEU A 1 354 ? 19.031 5.566 -28.140 1.00 84.00 354 LEU A O 1
ATOM 2829 N N . ILE A 1 355 ? 19.718 4.176 -29.767 1.00 85.31 355 ILE A N 1
ATOM 2830 C CA . ILE A 1 355 ? 21.151 4.455 -29.594 1.00 85.31 355 ILE A CA 1
ATOM 2831 C C . ILE A 1 355 ? 21.488 5.945 -29.779 1.00 85.31 355 ILE A C 1
ATOM 2833 O O . ILE A 1 355 ? 22.266 6.507 -29.021 1.00 85.31 355 ILE A O 1
ATOM 2837 N N . GLN A 1 356 ? 20.847 6.625 -30.733 1.00 84.56 356 GLN A N 1
ATOM 2838 C CA . GLN A 1 356 ? 21.071 8.052 -30.978 1.00 84.56 356 GLN A CA 1
ATOM 2839 C C . GLN A 1 356 ? 20.515 8.927 -29.849 1.00 84.56 356 GLN A C 1
ATOM 2841 O O . GLN A 1 356 ? 20.936 10.071 -29.711 1.00 84.56 356 GLN A O 1
ATOM 2846 N N . LEU A 1 357 ? 19.555 8.427 -29.066 1.00 84.62 357 LEU A N 1
ATOM 2847 C CA . LEU A 1 357 ? 19.029 9.139 -27.902 1.00 84.62 357 LEU A CA 1
ATOM 2848 C C . LEU A 1 357 ? 19.985 9.046 -26.723 1.00 84.62 357 LEU A C 1
ATOM 2850 O O . LEU A 1 357 ? 20.310 10.075 -26.141 1.00 84.62 357 LEU A O 1
ATOM 2854 N N . VAL A 1 358 ? 20.474 7.845 -26.409 1.00 87.56 358 VAL A N 1
ATOM 2855 C CA . VAL A 1 358 ? 21.394 7.659 -25.276 1.00 87.56 358 VAL A CA 1
ATOM 2856 C C . VAL A 1 358 ? 22.746 8.334 -25.511 1.00 87.56 358 VAL A C 1
ATOM 2858 O O . VAL A 1 358 ? 23.354 8.813 -24.565 1.00 87.56 358 VAL A O 1
ATOM 2861 N N . LEU A 1 359 ? 23.190 8.470 -26.767 1.00 88.31 359 LEU A N 1
ATOM 2862 C CA . LEU A 1 359 ? 24.420 9.197 -27.110 1.00 88.31 359 LEU A CA 1
ATOM 2863 C C . LEU A 1 359 ? 24.337 10.716 -26.871 1.00 88.31 359 LEU A C 1
ATOM 2865 O O . LEU A 1 359 ? 25.361 11.391 -26.943 1.00 88.31 359 LEU A O 1
ATOM 2869 N N . LYS A 1 360 ? 23.149 11.275 -26.600 1.00 87.12 360 LYS A N 1
ATOM 2870 C CA . LYS A 1 360 ? 22.990 12.705 -26.278 1.00 87.12 360 LYS A CA 1
ATOM 2871 C C . LYS A 1 360 ? 23.301 13.035 -24.821 1.00 87.12 360 LYS A C 1
ATOM 2873 O O . LYS A 1 360 ? 23.487 14.212 -24.522 1.00 87.12 360 LYS A O 1
ATOM 2878 N N . ASP A 1 361 ? 23.339 12.036 -23.941 1.00 86.62 361 ASP A N 1
ATOM 2879 C CA . ASP A 1 361 ? 23.563 12.219 -22.509 1.00 86.62 361 ASP A CA 1
ATOM 2880 C C . ASP A 1 361 ? 24.777 11.392 -22.044 1.00 86.62 361 ASP A C 1
ATOM 2882 O O . ASP A 1 361 ? 24.729 10.159 -22.088 1.00 86.62 361 ASP A O 1
ATOM 2886 N N . PRO A 1 362 ? 25.861 12.036 -21.567 1.00 87.81 362 PRO A N 1
ATOM 2887 C CA . PRO A 1 362 ? 27.023 11.346 -21.009 1.00 87.81 362 PRO A CA 1
ATOM 2888 C C . PRO A 1 362 ? 26.707 10.352 -19.887 1.00 87.81 362 PRO A C 1
ATOM 2890 O O . PRO A 1 362 ? 27.421 9.358 -19.738 1.00 87.81 362 PRO A O 1
ATOM 2893 N N . LEU A 1 363 ? 25.635 10.574 -19.119 1.00 84.38 363 LEU A N 1
ATOM 2894 C CA . LEU A 1 363 ? 25.196 9.662 -18.056 1.00 84.38 363 LEU A CA 1
ATOM 2895 C C . LEU A 1 363 ? 24.716 8.314 -18.608 1.00 84.38 363 LEU A C 1
ATOM 2897 O O . LEU A 1 363 ? 24.772 7.301 -17.913 1.00 84.38 363 LEU A O 1
ATOM 2901 N N . LEU A 1 364 ? 24.288 8.284 -19.871 1.00 87.50 364 LEU A N 1
ATOM 2902 C CA . LEU A 1 364 ? 23.768 7.098 -20.545 1.00 87.50 364 LEU A CA 1
ATOM 2903 C C . LEU A 1 364 ? 24.817 6.410 -21.434 1.00 87.50 364 LEU A C 1
ATOM 2905 O O . LEU A 1 364 ? 24.505 5.410 -22.080 1.00 87.50 364 LEU A O 1
ATOM 2909 N N . TYR A 1 365 ? 26.074 6.864 -21.455 1.00 89.19 365 TYR A N 1
ATOM 2910 C CA . TYR A 1 365 ? 27.145 6.200 -22.212 1.00 89.19 365 TYR A CA 1
ATOM 2911 C C . TYR A 1 365 ? 27.374 4.725 -21.824 1.00 89.19 365 TYR A C 1
ATOM 2913 O O . TYR A 1 365 ? 27.563 3.917 -22.736 1.00 89.19 365 TYR A O 1
ATOM 2921 N N . PRO A 1 366 ? 27.288 4.307 -20.541 1.00 87.44 366 PRO A N 1
ATOM 2922 C CA . PRO A 1 366 ? 27.334 2.883 -20.196 1.00 87.44 366 PRO A CA 1
ATOM 2923 C C . PRO A 1 366 ? 26.217 2.070 -20.872 1.00 87.44 366 PRO A C 1
ATOM 2925 O O . PRO A 1 366 ? 26.441 0.952 -21.341 1.00 87.44 366 PRO A O 1
ATOM 2928 N N . ILE A 1 367 ? 25.021 2.656 -20.987 1.00 87.19 367 ILE A N 1
ATOM 2929 C CA . ILE A 1 367 ? 23.884 2.052 -21.689 1.00 87.19 367 ILE A CA 1
ATOM 2930 C C . ILE A 1 367 ? 24.142 2.025 -23.196 1.00 87.19 367 ILE A C 1
ATOM 2932 O O . ILE A 1 367 ? 23.883 1.004 -23.828 1.00 87.19 367 ILE A O 1
ATOM 2936 N N . ALA A 1 368 ? 24.688 3.097 -23.778 1.00 87.56 368 ALA A N 1
ATOM 2937 C CA . ALA A 1 368 ? 25.075 3.126 -25.188 1.00 87.56 368 ALA A CA 1
ATOM 2938 C C . ALA A 1 368 ? 26.071 2.001 -25.516 1.00 87.56 368 ALA A C 1
ATOM 2940 O O . ALA A 1 368 ? 25.882 1.285 -26.497 1.00 87.56 368 ALA A O 1
ATOM 2941 N N . GLU A 1 369 ? 27.062 1.764 -24.651 1.00 87.00 369 GLU A N 1
ATOM 2942 C CA . GLU A 1 369 ? 27.995 0.642 -24.796 1.00 87.00 369 GLU A CA 1
ATOM 2943 C C . GLU A 1 369 ? 27.269 -0.717 -24.766 1.00 87.00 369 GLU A C 1
ATOM 2945 O O . GLU A 1 369 ? 27.561 -1.591 -25.587 1.00 87.00 369 GLU A O 1
ATOM 2950 N N . ARG A 1 370 ? 26.302 -0.909 -23.853 1.00 84.75 370 ARG A N 1
ATOM 2951 C CA . ARG A 1 370 ? 25.476 -2.134 -23.795 1.00 84.75 370 ARG A CA 1
ATOM 2952 C C . ARG A 1 370 ? 24.619 -2.300 -25.051 1.00 84.75 370 ARG A C 1
ATOM 2954 O O . ARG A 1 370 ? 24.559 -3.406 -25.579 1.00 84.75 370 ARG A O 1
ATOM 2961 N N . LEU A 1 371 ? 24.008 -1.230 -25.559 1.00 85.25 371 LEU A N 1
ATOM 2962 C CA . LEU A 1 371 ? 23.217 -1.260 -26.793 1.00 85.25 371 LEU A CA 1
ATOM 2963 C C . LEU A 1 371 ? 24.073 -1.635 -28.005 1.00 85.25 371 LEU A C 1
ATOM 2965 O O . LEU A 1 371 ? 23.644 -2.465 -28.796 1.00 85.25 371 LEU A O 1
ATOM 2969 N N . ILE A 1 372 ? 25.292 -1.097 -28.123 1.00 86.31 372 ILE A N 1
ATOM 2970 C CA . ILE A 1 372 ? 26.237 -1.462 -29.194 1.00 86.31 372 ILE A CA 1
ATOM 2971 C C . ILE A 1 372 ? 26.584 -2.956 -29.130 1.00 86.31 372 ILE A C 1
ATOM 2973 O O . ILE A 1 372 ? 26.680 -3.611 -30.163 1.00 86.31 372 ILE A O 1
ATOM 2977 N N . LYS A 1 373 ? 26.750 -3.512 -27.924 1.00 84.75 373 LYS A N 1
ATOM 2978 C CA . LYS A 1 373 ? 27.011 -4.950 -27.729 1.00 84.75 373 LYS A CA 1
ATOM 2979 C C . LYS A 1 373 ? 25.787 -5.822 -28.029 1.00 84.75 373 LYS A C 1
ATOM 2981 O O . LYS A 1 373 ? 25.954 -6.938 -28.510 1.00 84.75 373 LYS A O 1
ATOM 2986 N N . ALA A 1 374 ? 24.585 -5.338 -27.716 1.00 79.31 374 ALA A N 1
ATOM 2987 C CA . ALA A 1 374 ? 23.332 -6.072 -27.893 1.00 79.31 374 ALA A CA 1
ATOM 2988 C C . ALA A 1 374 ? 22.796 -6.013 -29.334 1.00 79.31 374 ALA A C 1
ATOM 2990 O O . ALA A 1 374 ? 22.154 -6.958 -29.790 1.00 79.31 374 ALA A O 1
ATOM 2991 N N . ASP A 1 375 ? 23.054 -4.921 -30.056 1.00 75.62 375 ASP A N 1
ATOM 2992 C CA . ASP A 1 375 ? 22.623 -4.721 -31.435 1.00 75.62 375 ASP A CA 1
ATOM 2993 C C . ASP A 1 375 ? 23.781 -4.917 -32.417 1.00 75.62 375 ASP A C 1
ATOM 2995 O O . ASP A 1 375 ? 24.717 -4.123 -32.489 1.00 75.62 375 ASP A O 1
ATOM 2999 N N . THR A 1 376 ? 23.683 -5.969 -33.226 1.00 66.69 376 THR A N 1
ATOM 3000 C CA . THR A 1 376 ? 24.661 -6.296 -34.275 1.00 66.69 376 THR A CA 1
ATOM 3001 C C . THR A 1 376 ? 24.339 -5.637 -35.618 1.00 66.69 376 THR A C 1
ATOM 3003 O O . THR A 1 376 ? 25.032 -5.862 -36.616 1.00 66.69 376 THR A O 1
ATOM 3006 N N . SER A 1 377 ? 23.290 -4.811 -35.676 1.00 82.19 377 SER A N 1
ATOM 3007 C CA . SER A 1 377 ? 22.916 -4.086 -36.882 1.00 82.19 377 SER A CA 1
ATOM 3008 C C . SER A 1 377 ? 23.955 -3.020 -37.218 1.00 82.19 377 SER A C 1
ATOM 3010 O O . SER A 1 377 ? 23.951 -1.905 -36.695 1.00 82.19 377 SER A O 1
ATOM 3012 N N . LYS A 1 378 ? 24.799 -3.319 -38.207 1.00 82.50 378 LYS A N 1
ATOM 3013 C CA . LYS A 1 378 ? 25.751 -2.351 -38.774 1.00 82.50 378 LYS A CA 1
ATOM 3014 C C . LYS A 1 378 ? 25.051 -1.097 -39.31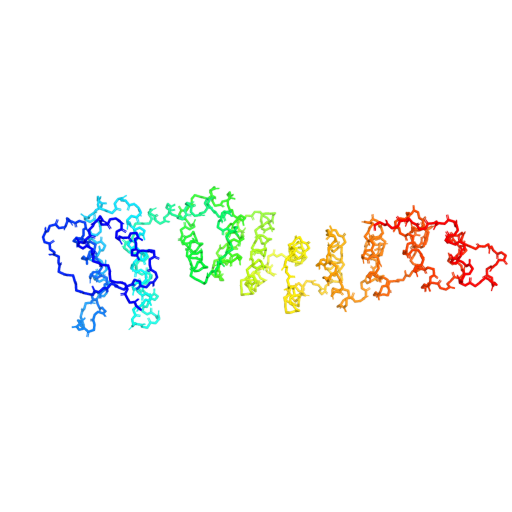6 1.00 82.50 378 LYS A C 1
ATOM 3016 O O . LYS A 1 378 ? 25.633 -0.018 -39.317 1.00 82.50 378 LYS A O 1
ATOM 3021 N N . GLN A 1 379 ? 23.781 -1.207 -39.725 1.00 82.94 379 GLN A N 1
ATOM 3022 C CA . GLN A 1 379 ? 22.973 -0.043 -40.098 1.00 82.94 379 GLN A CA 1
ATOM 3023 C C . GLN A 1 379 ? 22.680 0.853 -38.892 1.00 82.94 379 GLN A C 1
ATOM 3025 O O . GLN A 1 379 ? 22.690 2.068 -39.022 1.00 82.94 379 GLN A O 1
ATOM 3030 N N . THR A 1 380 ? 22.434 0.282 -37.715 1.00 80.25 380 THR A N 1
ATOM 3031 C CA . THR A 1 380 ? 22.222 1.064 -36.492 1.00 80.25 380 THR A CA 1
ATOM 3032 C C . THR A 1 380 ? 23.491 1.781 -36.052 1.00 80.25 380 THR A C 1
ATOM 3034 O O . THR A 1 380 ? 23.413 2.948 -35.679 1.00 80.25 380 THR A O 1
ATOM 3037 N N . TRP A 1 381 ? 24.660 1.149 -36.180 1.00 85.94 381 TRP A N 1
ATOM 3038 C CA . TRP A 1 381 ? 25.943 1.812 -35.917 1.00 85.94 381 TRP A CA 1
ATOM 3039 C C . TRP A 1 381 ? 26.214 2.957 -36.901 1.00 85.94 381 TRP A C 1
ATOM 3041 O O . TRP A 1 381 ? 26.671 4.022 -36.491 1.00 85.94 381 TRP A O 1
ATOM 3051 N N . LEU A 1 382 ? 25.894 2.752 -38.184 1.00 84.62 382 LEU A N 1
ATOM 3052 C CA . LEU A 1 382 ? 26.021 3.773 -39.225 1.00 84.62 382 LEU A CA 1
ATOM 3053 C C . LEU A 1 382 ? 25.091 4.961 -38.957 1.00 84.62 382 LEU A C 1
ATOM 3055 O O . LEU A 1 382 ? 25.537 6.104 -38.961 1.00 84.62 382 LEU A O 1
ATOM 3059 N N . ASP A 1 383 ? 23.815 4.697 -38.671 1.00 81.56 383 ASP A N 1
ATOM 3060 C CA . ASP A 1 383 ? 22.835 5.746 -38.368 1.00 81.56 383 ASP A CA 1
ATOM 3061 C C . ASP A 1 383 ? 23.231 6.530 -37.106 1.00 81.56 383 ASP A C 1
ATOM 3063 O O . ASP A 1 383 ? 22.999 7.733 -37.016 1.00 81.56 383 ASP A O 1
ATOM 3067 N N . ALA A 1 384 ? 23.865 5.867 -36.136 1.00 81.62 384 ALA A N 1
ATOM 3068 C CA . ALA A 1 384 ? 24.399 6.490 -34.928 1.00 81.62 384 ALA A CA 1
ATOM 3069 C C . ALA A 1 384 ? 25.679 7.315 -35.154 1.00 81.62 384 ALA A C 1
ATOM 3071 O O . ALA A 1 384 ? 26.137 7.968 -34.221 1.00 81.62 384 ALA A O 1
ATOM 3072 N N . GLY A 1 385 ? 26.263 7.289 -36.357 1.00 83.81 385 GLY A N 1
ATOM 3073 C CA . GLY A 1 385 ? 27.524 7.970 -36.660 1.00 83.81 385 GLY A CA 1
ATOM 3074 C C . GLY A 1 385 ? 28.755 7.311 -36.030 1.00 83.81 385 GLY A C 1
ATOM 3075 O O . GLY A 1 385 ? 29.788 7.958 -35.899 1.00 83.81 385 GLY A O 1
ATOM 3076 N N . LEU A 1 386 ? 28.661 6.039 -35.626 1.00 84.12 386 LEU A N 1
ATOM 3077 C CA . LEU A 1 386 ? 29.773 5.304 -35.006 1.00 84.12 386 LEU A CA 1
ATOM 3078 C C . LEU A 1 386 ? 30.727 4.689 -36.041 1.00 84.12 386 LEU A C 1
ATOM 3080 O O . LEU A 1 386 ? 31.876 4.369 -35.727 1.00 84.12 386 LEU A O 1
ATOM 3084 N N . ILE A 1 387 ? 30.246 4.502 -37.272 1.00 85.38 387 ILE A N 1
ATOM 3085 C CA . ILE A 1 387 ? 30.993 3.928 -38.395 1.00 85.38 387 ILE A CA 1
ATOM 3086 C C . ILE A 1 387 ? 30.674 4.693 -39.681 1.00 85.38 387 ILE A C 1
ATOM 3088 O O . ILE A 1 387 ? 29.610 5.304 -39.790 1.00 85.38 387 ILE A O 1
ATOM 3092 N N . GLU A 1 388 ? 31.564 4.632 -40.668 1.00 85.50 388 GLU A N 1
ATOM 3093 C CA . GLU A 1 388 ? 31.343 5.251 -41.978 1.00 85.50 388 GLU A CA 1
ATOM 3094 C C . GLU A 1 388 ? 30.645 4.295 -42.963 1.00 85.50 388 GLU A C 1
ATOM 3096 O O . GLU A 1 388 ? 30.685 3.071 -42.816 1.00 85.50 388 GLU A O 1
ATOM 3101 N N . VAL A 1 389 ? 30.025 4.840 -44.020 1.00 82.25 389 VAL A N 1
ATOM 3102 C CA . VAL A 1 389 ? 29.350 4.045 -45.073 1.00 82.25 389 VAL A CA 1
ATOM 3103 C C . VAL A 1 389 ? 30.311 3.044 -45.726 1.00 82.25 389 VAL A C 1
ATOM 3105 O O . VAL A 1 389 ? 29.928 1.909 -46.004 1.00 82.25 389 VAL A O 1
ATOM 3108 N N . SER A 1 390 ? 31.562 3.458 -45.932 1.00 85.25 390 SER A N 1
ATOM 3109 C CA . SER A 1 390 ? 32.663 2.660 -46.491 1.00 85.25 390 SER A CA 1
ATOM 3110 C C . SER A 1 390 ? 33.014 1.426 -45.651 1.00 85.25 390 SER A C 1
ATOM 3112 O O . SER A 1 390 ? 33.563 0.458 -46.172 1.00 85.25 390 SER A O 1
ATOM 3114 N N . GLU A 1 391 ? 32.678 1.432 -44.362 1.00 80.19 391 GLU A N 1
ATOM 3115 C CA . GLU A 1 391 ? 33.066 0.408 -43.386 1.00 80.19 391 GLU A CA 1
ATOM 3116 C C . GLU A 1 391 ? 31.902 -0.500 -42.983 1.00 80.19 391 GLU A C 1
ATOM 3118 O O . GLU A 1 391 ? 32.086 -1.461 -42.227 1.00 80.19 391 GLU A O 1
ATOM 3123 N N . LYS A 1 392 ? 30.702 -0.223 -43.512 1.00 79.38 392 LYS A N 1
ATOM 3124 C CA . LYS A 1 392 ? 29.445 -0.895 -43.166 1.00 79.38 392 LYS A CA 1
ATOM 3125 C C . LYS A 1 392 ? 29.519 -2.415 -43.269 1.00 79.38 392 LYS A C 1
ATOM 3127 O O . LYS A 1 392 ? 28.780 -3.083 -42.564 1.00 79.38 392 LYS A O 1
ATOM 3132 N N . GLU A 1 393 ? 30.374 -2.989 -44.111 1.00 80.00 393 GLU A N 1
ATOM 3133 C CA . GLU A 1 393 ? 30.480 -4.447 -44.258 1.00 80.00 393 GLU A CA 1
ATOM 3134 C C . GLU A 1 393 ? 31.665 -5.067 -43.505 1.00 80.00 393 GLU A C 1
ATOM 3136 O O . GLU A 1 393 ? 31.607 -6.247 -43.157 1.00 80.00 393 GLU A O 1
ATOM 3141 N N . THR A 1 394 ? 32.693 -4.294 -43.157 1.00 83.62 394 THR A N 1
ATOM 3142 C CA . THR A 1 394 ? 34.015 -4.820 -42.765 1.00 83.62 394 THR A CA 1
ATOM 3143 C C . THR A 1 394 ? 34.426 -4.510 -41.326 1.00 83.62 394 THR A C 1
ATOM 3145 O O . THR A 1 394 ? 35.381 -5.107 -40.827 1.00 83.62 394 THR A O 1
ATOM 3148 N N . ILE A 1 395 ? 33.725 -3.608 -40.636 1.00 86.88 395 ILE A N 1
ATOM 3149 C CA . ILE A 1 395 ? 34.068 -3.223 -39.264 1.00 86.88 395 ILE A CA 1
ATOM 3150 C C . ILE A 1 395 ? 33.610 -4.262 -38.230 1.00 86.88 395 ILE A C 1
ATOM 3152 O O . ILE A 1 395 ? 32.501 -4.800 -38.312 1.00 86.88 395 ILE A O 1
ATOM 3156 N N . SER A 1 396 ? 34.486 -4.557 -37.263 1.00 88.56 396 SER A N 1
ATOM 3157 C CA . SER A 1 396 ? 34.192 -5.441 -36.130 1.00 88.56 396 SER A CA 1
ATOM 3158 C C . SER A 1 396 ? 33.614 -4.654 -34.955 1.00 88.56 396 SER A C 1
ATOM 3160 O O . SER A 1 396 ? 33.851 -3.451 -34.831 1.00 88.56 396 SER A O 1
ATOM 3162 N N . LEU A 1 397 ? 32.889 -5.339 -34.070 1.00 86.50 397 LEU A N 1
ATOM 3163 C CA . LEU A 1 397 ? 32.293 -4.748 -32.870 1.00 86.50 397 LEU A CA 1
ATOM 3164 C C . LEU A 1 397 ? 33.343 -4.063 -31.979 1.00 86.50 397 LEU A C 1
ATOM 3166 O O . LEU A 1 397 ? 33.102 -2.971 -31.472 1.00 86.50 397 LEU A O 1
ATOM 3170 N N . GLU A 1 398 ? 34.523 -4.665 -31.824 1.00 88.69 398 GLU A N 1
ATOM 3171 C CA . GLU A 1 398 ? 35.613 -4.132 -30.998 1.00 88.69 398 GLU A CA 1
ATOM 3172 C C . GLU A 1 398 ? 36.059 -2.756 -31.494 1.00 88.69 398 GLU A C 1
ATOM 3174 O O . GLU A 1 398 ? 36.182 -1.828 -30.700 1.00 88.69 398 GLU A O 1
ATOM 3179 N N . LYS A 1 399 ? 36.205 -2.592 -32.815 1.00 86.88 399 LYS A N 1
ATOM 3180 C CA . LYS A 1 399 ? 36.570 -1.304 -33.422 1.00 86.88 399 LYS A CA 1
ATOM 3181 C C . LYS A 1 399 ? 35.481 -0.248 -33.244 1.00 86.88 399 LYS A C 1
ATOM 3183 O O . LYS A 1 399 ? 35.797 0.921 -33.033 1.00 86.88 399 LYS A O 1
ATOM 3188 N N . VAL A 1 400 ? 34.205 -0.641 -33.312 1.00 86.69 400 VAL A N 1
ATOM 3189 C CA . VAL A 1 400 ? 33.082 0.273 -33.033 1.00 86.69 400 VAL A CA 1
ATOM 3190 C C . VAL A 1 400 ? 33.114 0.733 -31.577 1.00 86.69 400 VAL A C 1
ATOM 3192 O O . VAL A 1 400 ? 32.947 1.920 -31.307 1.00 86.69 400 VAL A O 1
ATOM 3195 N N . LEU A 1 401 ? 33.390 -0.177 -30.640 1.00 86.69 401 LEU A N 1
ATOM 3196 C CA . LEU A 1 401 ? 33.505 0.138 -29.215 1.00 86.69 401 LEU A CA 1
ATOM 3197 C C . LEU A 1 401 ? 34.717 1.025 -28.902 1.00 86.69 401 LEU A C 1
ATOM 3199 O O . LEU A 1 401 ? 34.599 1.935 -28.083 1.00 86.69 401 LEU A O 1
ATOM 3203 N N . GLU A 1 402 ? 35.864 0.795 -29.543 1.00 87.62 402 GLU A N 1
ATOM 3204 C CA . GLU A 1 402 ? 37.046 1.661 -29.418 1.00 87.62 402 GLU A CA 1
ATOM 3205 C C . GLU A 1 402 ? 36.743 3.088 -29.877 1.00 87.62 402 GLU A C 1
ATOM 3207 O O . GLU A 1 402 ? 37.034 4.044 -29.156 1.00 87.62 402 GLU A O 1
ATOM 3212 N N . ARG A 1 403 ? 36.097 3.241 -31.039 1.00 87.94 403 ARG A N 1
ATOM 3213 C CA . ARG A 1 403 ? 35.680 4.556 -31.544 1.00 87.94 403 ARG A CA 1
ATOM 3214 C C . ARG A 1 403 ? 34.669 5.223 -30.640 1.00 87.94 403 ARG A C 1
ATOM 3216 O O . ARG A 1 403 ? 34.849 6.385 -30.299 1.00 87.94 403 ARG A O 1
ATOM 3223 N N . PHE A 1 404 ? 33.652 4.483 -30.209 1.00 88.88 404 PHE A N 1
ATOM 3224 C CA . PHE A 1 404 ? 32.679 4.981 -29.251 1.00 88.88 404 PHE A CA 1
ATOM 3225 C C . PHE A 1 404 ? 33.379 5.541 -28.004 1.00 88.88 404 PHE A C 1
ATOM 3227 O O . PHE A 1 404 ? 33.134 6.685 -27.647 1.00 88.88 404 PHE A O 1
ATOM 3234 N N . LYS A 1 405 ? 34.322 4.804 -27.406 1.00 86.88 405 LYS A N 1
ATOM 3235 C CA . LYS A 1 405 ? 35.070 5.258 -26.218 1.00 86.88 405 LYS A CA 1
ATOM 3236 C C . LYS A 1 405 ? 35.977 6.460 -26.489 1.00 86.88 405 LYS A C 1
ATOM 3238 O O . LYS A 1 405 ? 36.176 7.273 -25.591 1.00 86.88 405 LYS A O 1
ATOM 3243 N N . ALA A 1 406 ? 36.522 6.579 -27.700 1.00 87.06 406 ALA A N 1
ATOM 3244 C CA . ALA A 1 406 ? 37.334 7.724 -28.105 1.00 87.06 406 ALA A CA 1
ATOM 3245 C C . ALA A 1 406 ? 36.492 8.996 -28.316 1.00 87.06 406 ALA A C 1
ATOM 3247 O O . ALA A 1 406 ? 36.925 10.088 -27.957 1.00 87.06 406 ALA A O 1
ATOM 3248 N N . THR A 1 407 ? 35.296 8.860 -28.890 1.00 86.06 407 THR A N 1
ATOM 3249 C CA . THR A 1 407 ? 34.381 9.976 -29.180 1.00 86.06 407 THR A CA 1
ATOM 3250 C C . THR A 1 407 ? 33.555 10.384 -27.958 1.00 86.06 407 THR A C 1
ATOM 3252 O O . THR A 1 407 ? 33.284 11.566 -27.758 1.00 86.06 407 THR A O 1
ATOM 3255 N N . TYR A 1 408 ? 33.181 9.412 -27.130 1.00 84.50 408 TYR A N 1
ATOM 3256 C CA . TYR A 1 408 ? 32.288 9.546 -25.984 1.00 84.50 408 TYR A CA 1
ATOM 3257 C C . TYR A 1 408 ? 32.984 8.983 -24.735 1.00 84.50 408 TYR A C 1
ATOM 3259 O O . TYR A 1 408 ? 32.682 7.868 -24.299 1.00 84.50 408 TYR A O 1
ATOM 3267 N N . PRO A 1 409 ? 33.963 9.711 -24.164 1.00 78.00 409 PRO A N 1
ATOM 3268 C CA . PRO A 1 409 ? 34.674 9.240 -22.986 1.00 78.00 409 PRO A CA 1
ATOM 3269 C C . PRO A 1 409 ? 33.688 9.065 -21.829 1.00 78.00 409 PRO A C 1
ATOM 3271 O O . PRO A 1 409 ? 32.908 9.969 -21.521 1.00 78.00 409 PRO A O 1
ATOM 3274 N N . LEU A 1 410 ? 33.717 7.889 -21.196 1.00 73.44 410 LEU A N 1
ATOM 3275 C CA . LEU A 1 410 ? 32.894 7.611 -20.022 1.00 73.44 410 LEU A CA 1
ATOM 3276 C C . LEU A 1 410 ? 33.235 8.625 -18.917 1.00 73.44 410 LEU A C 1
ATOM 3278 O O . LEU A 1 410 ? 34.423 8.881 -18.688 1.00 73.44 410 LEU A O 1
ATOM 3282 N N . PRO A 1 411 ? 32.235 9.201 -18.224 1.00 69.00 411 PRO A N 1
ATOM 3283 C CA . PRO A 1 411 ? 32.504 10.065 -17.085 1.00 69.00 411 PRO A CA 1
ATOM 3284 C C . PRO A 1 411 ? 33.348 9.296 -16.062 1.00 69.00 411 PRO A C 1
ATOM 3286 O O . PRO A 1 411 ? 33.080 8.129 -15.771 1.00 69.00 411 PRO A O 1
ATOM 3289 N N . ALA A 1 412 ? 34.404 9.932 -15.550 1.00 63.81 412 ALA A N 1
ATOM 3290 C CA . ALA A 1 412 ? 35.226 9.355 -14.497 1.00 63.81 412 ALA A CA 1
ATOM 3291 C C . ALA A 1 412 ? 34.341 9.156 -13.257 1.00 63.81 412 ALA A C 1
ATOM 3293 O O . ALA A 1 412 ? 34.014 10.144 -12.617 1.00 63.81 412 ALA A O 1
ATOM 3294 N N . SER A 1 413 ? 33.909 7.909 -13.022 1.00 52.62 413 SER A N 1
ATOM 3295 C CA . SER A 1 413 ? 33.121 7.390 -11.885 1.00 52.62 413 SER A CA 1
ATOM 3296 C C . SER A 1 413 ? 32.222 8.400 -11.149 1.00 52.62 413 SER A C 1
ATOM 3298 O O . SER A 1 413 ? 32.724 9.244 -10.407 1.00 52.62 413 SER A O 1
ATOM 3300 N N . ILE A 1 414 ? 30.901 8.242 -11.287 1.00 47.53 414 ILE A N 1
ATOM 3301 C CA . ILE A 1 414 ? 29.898 8.883 -10.414 1.00 47.53 414 ILE A CA 1
ATOM 3302 C C . ILE A 1 414 ? 29.797 8.117 -9.099 1.00 47.53 414 ILE A C 1
ATOM 3304 O O . ILE A 1 414 ? 29.780 6.864 -9.169 1.00 47.53 414 ILE A O 1
#

Radius of gyration: 32.51 Å; chains: 1; bounding box: 67×38×105 Å

Organism: Parachlamydia acanthamoebae (strain UV7) (NCBI:txid765952)

Foldseek 3Di:
DADEDDCVDDDNLVSLVVLLPDLSYDYDLDDDDDPPDDPLVVLLNQLLCLQCVCPDPPDVDDDNVVSLLVNQVSCVVPVVSPVPLSSVVSSLSNSLSNLVPRPDDPVVSVVSNVSSVPRNDDPVSLQVLLLVLLVCLVVLLPDDDPDPVVLVVSLVSLVSVQVCVVVDDPVSCVVRVLSNLLSCLARNDLVSLVVSLVVCVVPDPVVVLSSLLSSPLNVQVNVPLRNLVSSLVSVVVPDLLLSLLLSVLQSQQPPPDDPCDVVNLVVSCVSSVVNVVDVLSLLSNLVSLLVGDDDPRSLVSNLVSCVVVLVLLQDARVNHHSLVSCLVSVPQSVVVSSVVSPRDQQDDDVLDGNLLSLLVDLSSLVVNLVSLVVDPQLVNCCSSVLDDPVCSVPDDSVSSSVSSCVVRPRPPDD

Secondary structure (DSSP, 8-state):
--B---TTSS-HHHHHHHHHH-TTB---S-----TTS-HHHHHHHHHHHHHHGGGSTT-TT--HHHHHHHHHHHHHHTTTTS--HHHHHHHHHHHHHHHHHSSS-HHHHHHHHHHHHHHSS-HHHHHHHHHHHHHTHHHHHH---SSHHHHHHHHHHHHHHHHTGGGS-HHHHHHTHHHHHHHHHHH--HHHHHHHHHHHTTS-HHHHHHHHHHHHHHHHHHT-HHHHHHHHHHHHHHS-THHHHHHHHHHHHH-TT----HHHHHHHHHHHHHHHTSHHHHHHHHHHHHHS---HHHHHHHHHHHHH-GGGGGPPBTTB-HHHHHHHTT-HHHHHHHHHTT--TT-EETTEEHHHHHTT-GGGHHHHHHHHHH---HHHHHHTTSS-GGGTTT--HHHHHHHHHHHSPPPS--